Protein AF-0000000076747191 (afdb_homodimer)

Structure (mmCIF, N/CA/C/O backbone):
data_AF-0000000076747191-model_v1
#
loop_
_entity.id
_entity.type
_entity.pdbx_description
1 polymer 'Ornithine cyclodeaminase'
#
loop_
_atom_site.group_PDB
_atom_site.id
_atom_site.type_symbol
_atom_site.label_atom_id
_atom_site.label_alt_id
_atom_site.label_comp_id
_atom_site.label_asym_id
_atom_site.label_entity_id
_atom_site.label_seq_id
_atom_site.pdbx_PDB_ins_code
_atom_site.Cartn_x
_atom_site.Cartn_y
_atom_site.Cartn_z
_atom_site.occupancy
_atom_site.B_iso_or_equiv
_atom_site.auth_seq_id
_atom_site.auth_comp_id
_atom_site.auth_asym_id
_atom_site.auth_atom_id
_atom_site.pdbx_PDB_model_num
ATOM 1 N N . MET A 1 1 ? 12.844 -7.352 11.148 1 93.38 1 MET A N 1
ATOM 2 C CA . MET A 1 1 ? 11.984 -6.172 11.133 1 93.38 1 MET A CA 1
ATOM 3 C C . MET A 1 1 ? 11.469 -5.855 12.531 1 93.38 1 MET A C 1
ATOM 5 O O . MET A 1 1 ? 11 -6.75 13.242 1 93.38 1 MET A O 1
ATOM 9 N N . ILE A 1 2 ? 11.57 -4.645 12.992 1 95.38 2 ILE A N 1
ATOM 10 C CA . ILE A 1 2 ? 11.117 -4.277 14.328 1 95.38 2 ILE A CA 1
ATOM 11 C C . ILE A 1 2 ? 9.711 -3.689 14.258 1 95.38 2 ILE A C 1
ATOM 13 O O . ILE A 1 2 ? 9.312 -3.146 13.227 1 95.38 2 ILE A O 1
ATOM 17 N N . ASN A 1 3 ? 8.969 -3.918 15.281 1 96.12 3 ASN A N 1
ATOM 18 C CA . ASN A 1 3 ? 7.66 -3.307 15.461 1 96.12 3 ASN A CA 1
ATOM 19 C C . ASN A 1 3 ? 7.711 -2.145 16.453 1 96.12 3 ASN A C 1
ATOM 21 O O . ASN A 1 3 ? 8.117 -2.318 17.594 1 96.12 3 ASN A O 1
ATOM 25 N N . ILE A 1 4 ? 7.383 -0.975 16.016 1 97.06 4 ILE A N 1
ATOM 26 C CA . ILE A 1 4 ? 7.398 0.216 16.859 1 97.06 4 ILE A CA 1
ATOM 27 C C . ILE A 1 4 ? 5.965 0.676 17.125 1 97.06 4 ILE A C 1
ATOM 29 O O . ILE A 1 4 ? 5.301 1.208 16.234 1 97.06 4 ILE A O 1
ATOM 33 N N . ASP A 1 5 ? 5.508 0.548 18.312 1 96.62 5 ASP A N 1
ATOM 34 C CA . ASP A 1 5 ? 4.117 0.849 18.625 1 96.62 5 ASP A CA 1
ATOM 35 C C . ASP A 1 5 ? 3.928 2.338 18.922 1 96.62 5 ASP A C 1
ATOM 37 O O . ASP A 1 5 ? 4.883 3.115 18.844 1 96.62 5 ASP A O 1
ATOM 41 N N . ALA A 1 6 ? 2.762 2.705 19.219 1 96.81 6 ALA A N 1
ATOM 42 C CA . ALA A 1 6 ? 2.385 4.109 19.359 1 96.81 6 ALA A CA 1
ATOM 43 C C . ALA A 1 6 ? 3.188 4.785 20.453 1 96.81 6 ALA A C 1
ATOM 45 O O . ALA A 1 6 ? 3.729 5.875 20.266 1 96.81 6 ALA A O 1
ATOM 46 N N . GLN A 1 7 ? 3.299 4.18 21.594 1 96.62 7 GLN A N 1
ATOM 47 C CA . GLN A 1 7 ? 3.992 4.773 22.734 1 96.62 7 GLN A CA 1
ATOM 48 C C . GLN A 1 7 ? 5.48 4.945 22.453 1 96.62 7 GLN A C 1
ATOM 50 O O . GLN A 1 7 ? 6.07 5.969 22.797 1 96.62 7 GLN A O 1
ATOM 55 N N . GLN A 1 8 ? 6.051 3.906 21.812 1 96.62 8 GLN A N 1
ATOM 56 C CA . GLN A 1 8 ? 7.461 3.979 21.453 1 96.62 8 GLN A CA 1
ATOM 57 C C . GLN A 1 8 ? 7.719 5.117 20.469 1 96.62 8 GLN A C 1
ATOM 59 O O . GLN A 1 8 ? 8.75 5.789 20.547 1 96.62 8 GLN A O 1
ATOM 64 N N . ILE A 1 9 ? 6.781 5.324 19.547 1 97.12 9 ILE A N 1
ATOM 65 C CA . ILE A 1 9 ? 6.895 6.398 18.578 1 97.12 9 ILE A CA 1
ATOM 66 C C . ILE A 1 9 ? 6.855 7.75 19.281 1 97.12 9 ILE A C 1
ATOM 68 O O . ILE A 1 9 ? 7.73 8.594 19.062 1 97.12 9 ILE A O 1
ATOM 72 N N . VAL A 1 10 ? 5.906 7.922 20.141 1 95.19 10 VAL A N 1
ATOM 73 C CA . VAL A 1 10 ? 5.707 9.188 20.844 1 95.19 10 VAL A CA 1
ATOM 74 C C . VAL A 1 10 ? 6.938 9.516 21.672 1 95.19 10 VAL A C 1
ATOM 76 O O . VAL A 1 10 ? 7.348 10.68 21.766 1 95.19 10 VAL A O 1
ATOM 79 N N . ASN A 1 11 ? 7.598 8.492 22.234 1 94.88 11 ASN A N 1
ATOM 80 C CA . ASN A 1 11 ? 8.781 8.68 23.062 1 94.88 11 ASN A CA 1
ATOM 81 C C . ASN A 1 11 ? 9.961 9.203 22.25 1 94.88 11 ASN A C 1
ATOM 83 O O . ASN A 1 11 ? 10.898 9.781 22.797 1 94.88 11 ASN A O 1
ATOM 87 N N . CYS A 1 12 ? 9.852 9.031 20.938 1 93.81 12 CYS A N 1
ATOM 88 C CA . CYS A 1 12 ? 10.938 9.453 20.062 1 93.81 12 CYS A CA 1
ATOM 89 C C . CYS A 1 12 ? 10.703 10.875 19.562 1 93.81 12 CYS A C 1
ATOM 91 O O . CYS A 1 12 ? 11.609 11.492 19 1 93.81 12 CYS A O 1
ATOM 93 N N . LEU A 1 13 ? 9.508 11.453 19.828 1 94.5 13 LEU A N 1
ATOM 94 C CA . LEU A 1 13 ? 9.117 12.633 19.062 1 94.5 13 LEU A CA 1
ATOM 95 C C . LEU A 1 13 ? 9.125 13.875 19.938 1 94.5 13 LEU A C 1
ATOM 97 O O . LEU A 1 13 ? 8.836 13.797 21.141 1 94.5 13 LEU A O 1
ATOM 101 N N . SER A 1 14 ? 9.555 14.938 19.422 1 94.38 14 SER A N 1
ATOM 102 C CA . SER A 1 14 ? 9.25 16.312 19.812 1 94.38 14 SER A CA 1
ATOM 103 C C . SER A 1 14 ? 8.75 17.125 18.625 1 94.38 14 SER A C 1
ATOM 105 O O . SER A 1 14 ? 9.203 16.938 17.5 1 94.38 14 SER A O 1
ATOM 107 N N . MET A 1 15 ? 7.848 17.969 18.891 1 96.12 15 MET A N 1
ATOM 108 C CA . MET A 1 15 ? 7.242 18.688 17.766 1 96.12 15 MET A CA 1
ATOM 109 C C . MET A 1 15 ? 8.281 19.516 17.031 1 96.12 15 MET A C 1
ATOM 111 O O . MET A 1 15 ? 8.375 19.453 15.805 1 96.12 15 MET A O 1
ATOM 115 N N . ARG A 1 16 ? 9.062 20.25 17.781 1 95.75 16 ARG A N 1
ATOM 116 C CA . ARG A 1 16 ? 10.102 21.062 17.156 1 95.75 16 ARG A CA 1
ATOM 117 C C . ARG A 1 16 ? 11.102 20.203 16.406 1 95.75 16 ARG A C 1
ATOM 119 O O . ARG A 1 16 ? 11.492 20.531 15.281 1 95.75 16 ARG A O 1
ATOM 126 N N . GLY A 1 17 ? 11.508 19.094 17.062 1 95.94 17 GLY A N 1
ATOM 127 C CA . GLY A 1 17 ? 12.422 18.188 16.406 1 95.94 17 GLY A CA 1
ATOM 128 C C . GLY A 1 17 ? 11.875 17.609 15.125 1 95.94 17 GLY A C 1
ATOM 129 O O . GLY A 1 17 ? 12.586 17.531 14.117 1 95.94 17 GLY A O 1
ATOM 130 N N . LEU A 1 18 ? 10.625 17.219 15.117 1 97.56 18 LEU A N 1
ATOM 131 C CA . LEU A 1 18 ? 9.984 16.656 13.93 1 97.56 18 LEU A CA 1
ATOM 132 C C . LEU A 1 18 ? 9.875 17.688 12.82 1 97.56 18 LEU A C 1
ATOM 134 O O . LEU A 1 18 ? 10.172 17.391 11.656 1 97.56 18 LEU A O 1
ATOM 138 N N . ILE A 1 19 ? 9.492 18.938 13.141 1 98.44 19 ILE A N 1
ATOM 139 C CA . ILE A 1 19 ? 9.344 20.016 12.172 1 98.44 19 ILE A CA 1
ATOM 140 C C . ILE A 1 19 ? 10.688 20.281 11.492 1 98.44 19 ILE A C 1
ATOM 142 O O . ILE A 1 19 ? 10.766 20.359 10.266 1 98.44 19 ILE A O 1
ATOM 146 N N . GLU A 1 20 ? 11.758 20.328 12.25 1 97.81 20 GLU A N 1
ATOM 147 C CA . GLU A 1 20 ? 13.078 20.609 11.695 1 97.81 20 GLU A CA 1
ATOM 148 C C . GLU A 1 20 ? 13.57 19.438 10.836 1 97.81 20 GLU A C 1
ATOM 150 O O . GLU A 1 20 ? 14.188 19.656 9.789 1 97.81 20 GLU A O 1
ATOM 155 N N . SER A 1 21 ? 13.289 18.297 11.32 1 95.88 21 SER A N 1
ATOM 156 C CA . SER A 1 21 ? 13.656 17.125 10.523 1 95.88 21 SER A CA 1
ATOM 157 C C . SER A 1 21 ? 12.898 17.094 9.203 1 95.88 21 SER A C 1
ATOM 159 O O . SER A 1 21 ? 13.477 16.766 8.164 1 95.88 21 SER A O 1
ATOM 161 N N . MET A 1 22 ? 11.672 17.422 9.242 1 98.06 22 MET A N 1
ATOM 162 C CA . MET A 1 22 ? 10.859 17.484 8.031 1 98.06 22 MET A CA 1
ATOM 163 C C . MET A 1 22 ? 11.391 18.562 7.078 1 98.06 22 MET A C 1
ATOM 165 O O . MET A 1 22 ? 11.492 18.328 5.871 1 98.06 22 MET A O 1
ATOM 169 N N . ARG A 1 23 ? 11.742 19.719 7.625 1 98.38 23 ARG A N 1
ATOM 170 C CA . ARG A 1 23 ? 12.32 20.797 6.816 1 98.38 23 ARG A CA 1
ATOM 171 C C . ARG A 1 23 ? 13.523 20.297 6.023 1 98.38 23 ARG A C 1
ATOM 173 O O . ARG A 1 23 ? 13.648 20.578 4.832 1 98.38 23 ARG A O 1
ATOM 180 N N . GLN A 1 24 ? 14.344 19.5 6.652 1 96.69 24 GLN A N 1
ATOM 181 C CA . GLN A 1 24 ? 15.539 18.969 6.02 1 96.69 24 GLN A CA 1
ATOM 182 C C . GLN A 1 24 ? 15.188 17.891 4.996 1 96.69 24 GLN A C 1
ATOM 184 O O . GLN A 1 24 ? 15.672 17.922 3.863 1 96.69 24 GLN A O 1
ATOM 189 N N . THR A 1 25 ? 14.344 17 5.359 1 96.19 25 THR A N 1
ATOM 190 C CA . THR A 1 25 ? 13.977 15.875 4.504 1 96.19 25 THR A CA 1
ATOM 191 C C . THR A 1 25 ? 13.305 16.359 3.229 1 96.19 25 THR A C 1
ATOM 193 O O . THR A 1 25 ? 13.484 15.781 2.158 1 96.19 25 THR A O 1
ATOM 196 N N . TYR A 1 26 ? 12.516 17.438 3.332 1 97.88 26 TYR A N 1
ATOM 197 C CA . TYR A 1 26 ? 11.758 17.969 2.197 1 97.88 26 TYR A CA 1
ATOM 198 C C . TYR A 1 26 ? 12.688 18.578 1.157 1 97.88 26 TYR A C 1
ATOM 200 O O . TYR A 1 26 ? 12.281 18.828 0.022 1 97.88 26 TYR A O 1
ATOM 208 N N . THR A 1 27 ? 13.977 18.812 1.509 1 97.44 27 THR A N 1
ATOM 209 C CA . THR A 1 27 ? 14.945 19.344 0.547 1 97.44 27 THR A CA 1
ATOM 210 C C . THR A 1 27 ? 15.672 18.203 -0.159 1 97.44 27 THR A C 1
ATOM 212 O O . THR A 1 27 ? 16.391 18.422 -1.135 1 97.44 27 THR A O 1
ATOM 215 N N . GLU A 1 28 ? 15.531 17.031 0.325 1 96.31 28 GLU A N 1
ATOM 216 C CA . GLU A 1 28 ? 16.203 15.859 -0.244 1 96.31 28 GLU A CA 1
ATOM 217 C C . GLU A 1 28 ? 15.398 15.273 -1.4 1 96.31 28 GLU A C 1
ATOM 219 O O . GLU A 1 28 ? 14.188 15.492 -1.498 1 96.31 28 GLU A O 1
ATOM 224 N N . GLN A 1 29 ? 16.125 14.594 -2.229 1 94.69 29 GLN A N 1
ATOM 225 C CA . GLN A 1 29 ? 15.453 13.914 -3.328 1 94.69 29 GLN A CA 1
ATOM 226 C C . GLN A 1 29 ? 14.562 12.781 -2.814 1 94.69 29 GLN A C 1
ATOM 228 O O . GLN A 1 29 ? 14.992 11.984 -1.981 1 94.69 29 GLN A O 1
ATOM 233 N N . ALA A 1 30 ? 13.328 12.797 -3.246 1 96.69 30 ALA A N 1
ATOM 234 C CA . ALA A 1 30 ? 12.375 11.742 -2.92 1 96.69 30 ALA A CA 1
ATOM 235 C C . ALA A 1 30 ? 11.352 11.57 -4.035 1 96.69 30 ALA A C 1
ATOM 237 O O . ALA A 1 30 ? 11.062 12.508 -4.781 1 96.69 30 ALA A O 1
ATOM 238 N N . THR A 1 31 ? 10.938 10.32 -4.246 1 97.06 31 THR A N 1
ATOM 239 C CA . THR A 1 31 ? 9.828 10.031 -5.156 1 97.06 31 THR A CA 1
ATOM 240 C C . THR A 1 31 ? 8.547 9.773 -4.379 1 97.06 31 THR A C 1
ATOM 242 O O . THR A 1 31 ? 8.516 8.93 -3.48 1 97.06 31 THR A O 1
ATOM 245 N N . VAL A 1 32 ? 7.52 10.531 -4.715 1 97.19 32 VAL A N 1
ATOM 246 C CA . VAL A 1 32 ? 6.238 10.453 -4.023 1 97.19 32 VAL A CA 1
ATOM 247 C C . VAL A 1 32 ? 5.117 10.242 -5.039 1 97.19 32 VAL A C 1
ATOM 249 O O . VAL A 1 32 ? 4.43 11.195 -5.418 1 97.19 32 VAL A O 1
ATOM 252 N N . PRO A 1 33 ? 4.844 8.992 -5.391 1 96.19 33 PRO A N 1
ATOM 253 C CA . PRO A 1 33 ? 3.721 8.734 -6.293 1 96.19 33 PRO A CA 1
ATOM 254 C C . PRO A 1 33 ? 2.396 9.273 -5.758 1 96.19 33 PRO A C 1
ATOM 256 O O . PRO A 1 33 ? 2.244 9.453 -4.543 1 96.19 33 PRO A O 1
ATOM 259 N N . GLN A 1 34 ? 1.453 9.625 -6.672 1 95.12 34 GLN A N 1
ATOM 260 C CA . GLN A 1 34 ? 0.115 10 -6.234 1 95.12 34 GLN A CA 1
ATOM 261 C C . GLN A 1 34 ? -0.466 8.961 -5.277 1 95.12 34 GLN A C 1
ATOM 263 O O . GLN A 1 34 ? -0.364 7.762 -5.523 1 95.12 34 GLN A O 1
ATOM 268 N N . ARG A 1 35 ? -0.929 9.414 -4.164 1 95.19 35 ARG A N 1
ATOM 269 C CA . ARG A 1 35 ? -1.574 8.492 -3.236 1 95.19 35 ARG A CA 1
ATOM 270 C C . ARG A 1 35 ? -2.83 7.887 -3.852 1 95.19 35 ARG A C 1
ATOM 272 O O . ARG A 1 35 ? -3.438 8.477 -4.746 1 95.19 35 ARG A O 1
ATOM 279 N N . ARG A 1 36 ? -3.156 6.684 -3.434 1 94.38 36 ARG A N 1
ATOM 280 C CA . ARG A 1 36 ? -4.375 6.008 -3.875 1 94.38 36 ARG A CA 1
ATOM 281 C C . ARG A 1 36 ? -5.383 5.902 -2.734 1 94.38 36 ARG A C 1
ATOM 283 O O . ARG A 1 36 ? -5.141 5.199 -1.751 1 94.38 36 ARG A O 1
ATOM 290 N N . VAL A 1 37 ? -6.426 6.617 -2.832 1 94.94 37 VAL A N 1
ATOM 291 C CA . VAL A 1 37 ? -7.551 6.512 -1.909 1 94.94 37 VAL A CA 1
ATOM 292 C C . VAL A 1 37 ? -8.711 5.793 -2.59 1 94.94 37 VAL A C 1
ATOM 294 O O . VAL A 1 37 ? -9.352 6.34 -3.49 1 94.94 37 VAL A O 1
ATOM 297 N N . MET A 1 38 ? -9.023 4.625 -2.17 1 96.25 38 MET A N 1
ATOM 298 C CA . MET A 1 38 ? -9.961 3.758 -2.881 1 96.25 38 MET A CA 1
ATOM 299 C C . MET A 1 38 ? -11.227 3.531 -2.059 1 96.25 38 MET A C 1
ATOM 301 O O . MET A 1 38 ? -11.164 2.975 -0.959 1 96.25 38 MET A O 1
ATOM 305 N N . PRO A 1 39 ? -12.398 3.965 -2.596 1 95.75 39 PRO A N 1
ATOM 306 C CA . PRO A 1 39 ? -13.633 3.621 -1.896 1 95.75 39 PRO A CA 1
ATOM 307 C C . PRO A 1 39 ? -13.875 2.113 -1.822 1 95.75 39 PRO A C 1
ATOM 309 O O . PRO A 1 39 ? -13.625 1.398 -2.797 1 95.75 39 PRO A O 1
ATOM 312 N N . LEU A 1 40 ? -14.312 1.587 -0.707 1 96.81 40 LEU A N 1
ATOM 313 C CA . LEU A 1 40 ? -14.508 0.155 -0.512 1 96.81 40 LEU A CA 1
ATOM 314 C C . LEU A 1 40 ? -15.82 -0.306 -1.142 1 96.81 40 LEU A C 1
ATOM 316 O O . LEU A 1 40 ? -16.016 -1.502 -1.363 1 96.81 40 LEU A O 1
ATOM 320 N N . GLU A 1 41 ? -16.688 0.653 -1.292 1 93.56 41 GLU A N 1
ATOM 321 C CA . GLU A 1 41 ? -17.938 0.479 -2.029 1 93.56 41 GLU A CA 1
ATOM 322 C C . GLU A 1 41 ? -18.297 1.739 -2.812 1 93.56 41 GLU A C 1
ATOM 324 O O . GLU A 1 41 ? -18.031 2.854 -2.363 1 93.56 41 GLU A O 1
ATOM 329 N N . ASP A 1 42 ? -18.922 1.506 -3.943 1 88.62 42 ASP A N 1
ATOM 330 C CA . ASP A 1 42 ? -19.312 2.66 -4.738 1 88.62 42 ASP A CA 1
ATOM 331 C C . ASP A 1 42 ? -20.25 3.58 -3.947 1 88.62 42 ASP A C 1
ATOM 333 O O . ASP A 1 42 ? -21.219 3.117 -3.34 1 88.62 42 ASP A O 1
ATOM 337 N N . GLY A 1 43 ? -19.906 4.805 -3.967 1 85.81 43 GLY A N 1
ATOM 338 C CA . GLY A 1 43 ? -20.766 5.785 -3.311 1 85.81 43 GLY A CA 1
ATOM 339 C C . GLY A 1 43 ? -20.516 5.883 -1.816 1 85.81 43 GLY A C 1
ATOM 340 O O . GLY A 1 43 ? -21.156 6.688 -1.13 1 85.81 43 GLY A O 1
ATOM 341 N N . SER A 1 44 ? -19.641 5.02 -1.307 1 88.25 44 SER A N 1
ATOM 342 C CA . SER A 1 44 ? -19.328 5.027 0.119 1 88.25 44 SER A CA 1
ATOM 343 C C . SER A 1 44 ? -18.094 5.879 0.41 1 88.25 44 SER A C 1
ATOM 345 O O . SER A 1 44 ? -17.266 6.105 -0.475 1 88.25 44 SER A O 1
ATOM 347 N N . TYR A 1 45 ? -18.062 6.379 1.671 1 88.19 45 TYR A N 1
ATOM 348 C CA . TYR A 1 45 ? -16.906 7.141 2.104 1 88.19 45 TYR A CA 1
ATOM 349 C C . TYR A 1 45 ? -15.922 6.254 2.863 1 88.19 45 TYR A C 1
ATOM 351 O O . TYR A 1 45 ? -14.82 6.688 3.199 1 88.19 45 TYR A O 1
ATOM 359 N N . ASP A 1 46 ? -16.391 4.98 3.15 1 94.5 46 ASP A N 1
ATOM 360 C CA . ASP A 1 46 ? -15.406 4.016 3.635 1 94.5 46 ASP A CA 1
ATOM 361 C C . ASP A 1 46 ? -14.312 3.777 2.598 1 94.5 46 ASP A C 1
ATOM 363 O O . ASP A 1 46 ? -14.602 3.498 1.433 1 94.5 46 ASP A O 1
ATOM 367 N N . ALA A 1 47 ? -13.07 3.939 3.053 1 96.56 47 ALA A N 1
ATOM 368 C CA . ALA A 1 47 ? -12.008 3.92 2.053 1 96.56 47 ALA A CA 1
ATOM 369 C C . ALA A 1 47 ? -10.773 3.193 2.58 1 96.56 47 ALA A C 1
ATOM 371 O O . ALA A 1 47 ? -10.609 3.039 3.793 1 96.56 47 ALA A O 1
ATOM 372 N N . PHE A 1 48 ? -10.078 2.646 1.743 1 98.25 48 PHE A N 1
ATOM 373 C CA . PHE A 1 48 ? -8.742 2.113 1.942 1 98.25 48 PHE A CA 1
ATOM 374 C C . PHE A 1 48 ? -7.719 2.891 1.12 1 98.25 48 PHE A C 1
ATOM 376 O O . PHE A 1 48 ? -7.938 3.148 -0.066 1 98.25 48 PHE A O 1
ATOM 383 N N . ALA A 1 49 ? -6.574 3.318 1.751 1 97.88 49 ALA A N 1
ATOM 384 C CA . ALA A 1 49 ? -5.641 4.199 1.055 1 97.88 49 ALA A CA 1
ATOM 385 C C . ALA A 1 49 ? -4.207 3.697 1.193 1 97.88 49 ALA A C 1
ATOM 387 O O . ALA A 1 49 ? -3.848 3.098 2.211 1 97.88 49 ALA A O 1
ATOM 388 N N . LEU A 1 50 ? -3.457 3.883 0.165 1 98.56 50 LEU A N 1
ATOM 389 C CA . LEU A 1 50 ? -2.039 3.539 0.109 1 98.56 50 LEU A CA 1
ATOM 390 C C . LEU A 1 50 ? -1.207 4.742 -0.319 1 98.56 50 LEU A C 1
ATOM 392 O O . LEU A 1 50 ? -1.468 5.344 -1.363 1 98.56 50 LEU A O 1
ATOM 396 N N . LEU A 1 51 ? -0.229 5.074 0.49 1 98.44 51 LEU A N 1
ATOM 397 C CA . LEU A 1 51 ? 0.651 6.211 0.237 1 98.44 51 LEU A CA 1
ATOM 398 C C . LEU A 1 51 ? 2.111 5.77 0.212 1 98.44 51 LEU A C 1
ATOM 400 O O . LEU A 1 51 ? 2.791 5.801 1.24 1 98.44 51 LEU A O 1
ATOM 404 N N . PRO A 1 52 ? 2.639 5.43 -0.942 1 98.56 52 PRO A N 1
ATOM 405 C CA . PRO A 1 52 ? 4.051 5.051 -1.046 1 98.56 52 PRO A CA 1
ATOM 406 C C . PRO A 1 52 ? 4.973 6.254 -1.23 1 98.56 52 PRO A C 1
ATOM 408 O O . PRO A 1 52 ? 4.555 7.277 -1.784 1 98.56 52 PRO A O 1
ATOM 411 N N . ALA A 1 53 ? 6.18 6.145 -0.811 1 98.5 53 ALA A N 1
ATOM 412 C CA . ALA A 1 53 ? 7.258 7.102 -1.062 1 98.5 53 ALA A CA 1
ATOM 413 C C . ALA A 1 53 ? 8.625 6.457 -0.842 1 98.5 53 ALA A C 1
ATOM 415 O O . ALA A 1 53 ? 8.742 5.48 -0.098 1 98.5 53 ALA A O 1
ATOM 416 N N . TRP A 1 54 ? 9.617 6.969 -1.525 1 98.31 54 TRP A N 1
ATOM 417 C CA . TRP A 1 54 ? 10.961 6.48 -1.224 1 98.31 54 TRP A CA 1
ATOM 418 C C . TRP A 1 54 ? 12 7.566 -1.473 1 98.31 54 TRP A C 1
ATOM 420 O O . TRP A 1 54 ? 11.797 8.453 -2.303 1 98.31 54 TRP A O 1
ATOM 430 N N . SER A 1 55 ? 12.984 7.559 -0.695 1 97.06 55 SER A N 1
ATOM 431 C CA . SER A 1 55 ? 14.188 8.367 -0.822 1 97.06 55 SER A CA 1
ATOM 432 C C . SER A 1 55 ? 15.398 7.496 -1.173 1 97.06 55 SER A C 1
ATOM 434 O O . SER A 1 55 ? 15.242 6.363 -1.629 1 97.06 55 SER A O 1
ATOM 436 N N . GLU A 1 56 ? 16.578 8.039 -0.969 1 95.19 56 GLU A N 1
ATOM 437 C CA . GLU A 1 56 ? 17.797 7.293 -1.228 1 95.19 56 GLU A CA 1
ATOM 438 C C . GLU A 1 56 ? 18.062 6.273 -0.122 1 95.19 56 GLU A C 1
ATOM 440 O O . GLU A 1 56 ? 18.891 5.375 -0.288 1 95.19 56 GLU A O 1
ATOM 445 N N . SER A 1 57 ? 17.297 6.348 0.94 1 95.75 57 SER A N 1
ATOM 446 C CA . SER A 1 57 ? 17.641 5.484 2.064 1 95.75 57 SER A CA 1
ATOM 447 C C . SER A 1 57 ? 16.469 4.594 2.457 1 95.75 57 SER A C 1
ATOM 449 O O . SER A 1 57 ? 16.656 3.516 3.02 1 95.75 57 SER A O 1
ATOM 451 N N . LEU A 1 58 ? 15.234 5.066 2.135 1 97.81 58 LEU A N 1
ATOM 452 C CA . LEU A 1 58 ? 14.062 4.383 2.676 1 97.81 58 LEU A CA 1
ATOM 453 C C . LEU A 1 58 ? 13 4.195 1.601 1 97.81 58 LEU A C 1
ATOM 455 O O . LEU A 1 58 ? 12.875 5.023 0.693 1 97.81 58 LEU A O 1
ATOM 459 N N . ILE A 1 59 ? 12.32 3.096 1.688 1 98.56 59 ILE A N 1
ATOM 460 C CA . ILE A 1 59 ? 11.047 2.865 1.024 1 98.56 59 ILE A CA 1
ATOM 461 C C . ILE A 1 59 ? 9.938 2.732 2.068 1 98.56 59 ILE A C 1
ATOM 463 O O . ILE A 1 59 ? 10.055 1.943 3.01 1 98.56 59 ILE A O 1
ATOM 467 N N . THR A 1 60 ? 8.883 3.543 1.947 1 98.75 60 THR A N 1
ATOM 468 C CA . THR A 1 60 ? 7.801 3.465 2.922 1 98.75 60 THR A CA 1
ATOM 469 C C . THR A 1 60 ? 6.445 3.373 2.221 1 98.75 60 THR A C 1
ATOM 471 O O . THR A 1 60 ? 6.305 3.805 1.074 1 98.75 60 THR A O 1
ATOM 474 N N . VAL A 1 61 ? 5.52 2.773 2.887 1 98.88 61 VAL A N 1
ATOM 475 C CA . VAL A 1 61 ? 4.121 2.84 2.48 1 98.88 61 VAL A CA 1
ATOM 476 C C . VAL A 1 61 ? 3.229 2.941 3.717 1 98.88 61 VAL A C 1
ATOM 478 O O . VAL A 1 61 ? 3.383 2.17 4.664 1 98.88 61 VAL A O 1
ATOM 481 N N . LYS A 1 62 ? 2.43 3.859 3.713 1 98.75 62 LYS A N 1
ATOM 482 C CA . LYS A 1 62 ? 1.34 3.918 4.684 1 98.75 62 LYS A CA 1
ATOM 483 C C . LYS A 1 62 ? 0.07 3.283 4.125 1 98.75 62 LYS A C 1
ATOM 485 O O . LYS A 1 62 ? -0.349 3.602 3.008 1 98.75 62 LYS A O 1
ATOM 490 N N . ALA A 1 63 ? -0.427 2.361 4.84 1 98.75 63 ALA A N 1
ATOM 491 C CA . ALA A 1 63 ? -1.749 1.796 4.582 1 98.75 63 ALA A CA 1
ATOM 492 C C . ALA A 1 63 ? -2.742 2.207 5.66 1 98.75 63 ALA A C 1
ATOM 494 O O . ALA A 1 63 ? -2.498 1.997 6.852 1 98.75 63 ALA A O 1
ATOM 495 N N . PHE A 1 64 ? -3.852 2.811 5.203 1 97.88 64 PHE A N 1
ATOM 496 C CA . PHE A 1 64 ? -4.809 3.178 6.242 1 97.88 64 PHE A CA 1
ATOM 497 C C . PHE A 1 64 ? -6.238 2.965 5.762 1 97.88 64 PHE A C 1
ATOM 499 O O . PHE A 1 64 ? -6.496 2.939 4.555 1 97.88 64 PHE A O 1
ATOM 506 N N . THR A 1 65 ? -7.078 2.748 6.664 1 97.62 65 THR A N 1
ATOM 507 C CA . THR A 1 65 ? -8.516 2.674 6.453 1 97.62 65 THR A CA 1
ATOM 508 C C . THR A 1 65 ? -9.219 3.9 7.035 1 97.62 65 THR A C 1
ATOM 510 O O . THR A 1 65 ? -8.758 4.465 8.031 1 97.62 65 THR A O 1
ATOM 513 N N . TYR A 1 66 ? -10.219 4.328 6.379 1 94.88 66 TYR A N 1
ATOM 514 C CA . TYR A 1 66 ? -11.039 5.445 6.824 1 94.88 66 TYR A CA 1
ATOM 515 C C . TYR A 1 66 ? -12.516 5.055 6.879 1 94.88 66 TYR A C 1
ATOM 517 O O . TYR A 1 66 ? -13.117 4.746 5.848 1 94.88 66 TYR A O 1
ATOM 525 N N . PHE A 1 67 ? -13.008 5.008 8.047 1 94.75 67 PHE A N 1
ATOM 526 C CA . PHE A 1 67 ? -14.398 4.691 8.344 1 94.75 67 PHE A CA 1
ATOM 527 C C . PHE A 1 67 ? -15.047 5.809 9.148 1 94.75 67 PHE A C 1
ATOM 529 O O . PHE A 1 67 ? -15.148 5.715 10.375 1 94.75 67 PHE A O 1
ATOM 536 N N . PRO A 1 68 ? -15.594 6.82 8.469 1 89.06 68 PRO A N 1
ATOM 537 C CA . PRO A 1 68 ? -16.047 8.039 9.156 1 89.06 68 PRO A CA 1
ATOM 538 C C . PRO A 1 68 ? -17.172 7.77 10.148 1 89.06 68 PRO A C 1
ATOM 540 O O . PRO A 1 68 ? -17.266 8.453 11.18 1 89.06 68 PRO A O 1
ATOM 543 N N . ASN A 1 69 ? -17.953 6.77 10.016 1 89.56 69 ASN A N 1
ATOM 544 C CA . ASN A 1 69 ? -19.125 6.531 10.852 1 89.56 69 ASN A CA 1
ATOM 545 C C . ASN A 1 69 ? -18.766 5.734 12.102 1 89.56 69 ASN A C 1
ATOM 547 O O . ASN A 1 69 ? -19.609 5.547 12.984 1 89.56 69 ASN A O 1
ATOM 551 N N . ASN A 1 70 ? -17.547 5.23 12.148 1 92.62 70 ASN A N 1
ATOM 552 C CA . ASN A 1 70 ? -17.078 4.539 13.344 1 92.62 70 ASN A CA 1
ATOM 553 C C . ASN A 1 70 ? -17.234 5.41 14.586 1 92.62 70 ASN A C 1
ATOM 555 O O . ASN A 1 70 ? -17.5 4.906 15.68 1 92.62 70 ASN A O 1
ATOM 559 N N . ALA A 1 71 ? -17.047 6.707 14.414 1 85.12 71 ALA A N 1
ATOM 560 C CA . ALA A 1 71 ? -17.094 7.645 15.531 1 85.12 71 ALA A CA 1
ATOM 561 C C . ALA A 1 71 ? -18.438 7.609 16.234 1 85.12 71 ALA A C 1
ATOM 563 O O . ALA A 1 71 ? -18.516 7.809 17.453 1 85.12 71 ALA A O 1
ATOM 564 N N . GLU A 1 72 ? -19.438 7.332 15.523 1 85.88 72 GLU A N 1
ATOM 565 C CA . GLU A 1 72 ? -20.781 7.238 16.094 1 85.88 72 GLU A CA 1
ATOM 566 C C . GLU A 1 72 ? -20.875 6.105 17.109 1 85.88 72 GLU A C 1
ATOM 568 O O . GLU A 1 72 ? -21.719 6.145 18.016 1 85.88 72 GLU A O 1
ATOM 573 N N . GLN A 1 73 ? -19.984 5.148 16.984 1 89.81 73 GLN A N 1
ATOM 574 C CA . GLN A 1 73 ? -19.984 4 17.891 1 89.81 73 GLN A CA 1
ATOM 575 C C . GLN A 1 73 ? -18.812 4.062 18.859 1 89.81 73 GLN A C 1
ATOM 577 O O . GLN A 1 73 ? -18.453 3.062 19.484 1 89.81 73 GLN A O 1
ATOM 582 N N . GLY A 1 74 ? -18.172 5.195 18.875 1 85.69 74 GLY A N 1
ATOM 583 C CA . GLY A 1 74 ? -17.047 5.371 19.781 1 85.69 74 GLY A CA 1
ATOM 584 C C . GLY A 1 74 ? -15.781 4.68 19.297 1 85.69 74 GLY A C 1
ATOM 585 O O . GLY A 1 74 ? -14.883 4.398 20.094 1 85.69 74 GLY A O 1
ATOM 586 N N . LYS A 1 75 ? -15.75 4.305 18.078 1 89.56 75 LYS A N 1
ATOM 587 C CA . LYS A 1 75 ? -14.578 3.643 17.5 1 89.56 75 LYS A CA 1
ATOM 588 C C . LYS A 1 75 ? -13.75 4.625 16.688 1 89.56 75 LYS A C 1
ATOM 590 O O . LYS A 1 75 ? -14.227 5.703 16.312 1 89.56 75 LYS A O 1
ATOM 595 N N . ASP A 1 76 ? -12.594 4.25 16.406 1 90.62 76 ASP A N 1
ATOM 596 C CA . ASP A 1 76 ? -11.703 5.082 15.594 1 90.62 76 ASP A CA 1
ATOM 597 C C . ASP A 1 76 ? -12.148 5.109 14.133 1 90.62 76 ASP A C 1
ATOM 599 O O . ASP A 1 76 ? -12.453 4.062 13.555 1 90.62 76 ASP A O 1
ATOM 603 N N . SER A 1 77 ? -12.148 6.27 13.617 1 91.81 77 SER A N 1
ATOM 604 C CA . SER A 1 77 ? -12.531 6.406 12.219 1 91.81 77 SER A CA 1
ATOM 605 C C . SER A 1 77 ? -11.352 6.125 11.289 1 91.81 77 SER A C 1
ATOM 607 O O . SER A 1 77 ? -11.531 5.941 10.086 1 91.81 77 SER A O 1
ATOM 609 N N . LEU A 1 78 ? -10.133 6.145 11.852 1 93.88 78 LEU A N 1
ATOM 610 C CA . LEU A 1 78 ? -8.906 5.973 11.078 1 93.88 78 LEU A CA 1
ATOM 611 C C . LEU A 1 78 ? -8 4.93 11.719 1 93.88 78 LEU A C 1
ATOM 613 O O . LEU A 1 78 ? -7.75 4.977 12.93 1 93.88 78 LEU A O 1
ATOM 617 N N . ALA A 1 79 ? -7.637 3.938 10.977 1 96.5 79 ALA A N 1
ATOM 618 C CA . ALA A 1 79 ? -6.57 3.016 11.352 1 96.5 79 ALA A CA 1
ATOM 619 C C . ALA A 1 79 ? -5.453 3.01 10.312 1 96.5 79 ALA A C 1
ATOM 621 O O . ALA A 1 79 ? -5.711 3.156 9.117 1 96.5 79 ALA A O 1
ATOM 622 N N . SER A 1 80 ? -4.215 2.893 10.828 1 97.5 80 SER A N 1
ATOM 623 C CA . SER A 1 80 ? -3.107 3.043 9.891 1 97.5 80 SER A CA 1
ATOM 624 C C . SER A 1 80 ? -1.874 2.281 10.367 1 97.5 80 SER A C 1
ATOM 626 O O . SER A 1 80 ? -1.621 2.189 11.562 1 97.5 80 SER A O 1
ATOM 628 N N . LYS A 1 81 ? -1.177 1.719 9.445 1 98.62 81 LYS A N 1
ATOM 629 C CA . LYS A 1 81 ? 0.156 1.151 9.633 1 98.62 81 LYS A CA 1
ATOM 630 C C . LYS A 1 81 ? 1.118 1.651 8.555 1 98.62 81 LYS A C 1
ATOM 632 O O . LYS A 1 81 ? 0.702 1.967 7.441 1 98.62 81 LYS A O 1
ATOM 637 N N . ILE A 1 82 ? 2.357 1.756 8.914 1 98.75 82 ILE A N 1
ATOM 638 C CA . ILE A 1 82 ? 3.391 2.133 7.957 1 98.75 82 ILE A CA 1
ATOM 639 C C . ILE A 1 82 ? 4.477 1.057 7.918 1 98.75 82 ILE A C 1
ATOM 641 O O . ILE A 1 82 ? 4.984 0.644 8.961 1 98.75 82 ILE A O 1
ATOM 645 N N . LEU A 1 83 ? 4.781 0.616 6.766 1 98.81 83 LEU A N 1
ATOM 646 C CA . LEU A 1 83 ? 5.914 -0.274 6.539 1 98.81 83 LEU A CA 1
ATOM 647 C C . LEU A 1 83 ? 7.109 0.498 5.988 1 98.81 83 LEU A C 1
ATOM 649 O O . LEU A 1 83 ? 6.953 1.355 5.117 1 98.81 83 LEU A O 1
ATOM 653 N N . ALA A 1 84 ? 8.242 0.186 6.559 1 98.69 84 ALA A N 1
ATOM 654 C CA . ALA A 1 84 ? 9.492 0.768 6.074 1 98.69 84 ALA A CA 1
ATOM 655 C C . ALA A 1 84 ? 10.453 -0.317 5.602 1 98.69 84 ALA A C 1
ATOM 657 O O . ALA A 1 84 ? 10.617 -1.341 6.27 1 98.69 84 ALA A O 1
ATOM 658 N N . PHE A 1 85 ? 11.078 -0.077 4.453 1 98.56 85 PHE A N 1
ATOM 659 C CA . PHE A 1 85 ? 12.07 -0.973 3.871 1 98.56 85 PHE A CA 1
ATOM 660 C C . PHE A 1 85 ? 13.391 -0.244 3.643 1 98.56 85 PHE A C 1
ATOM 662 O O . PHE A 1 85 ? 13.406 0.969 3.426 1 98.56 85 PHE A O 1
ATOM 669 N N . ASP A 1 86 ? 14.469 -1.001 3.686 1 97.81 86 ASP A N 1
ATOM 670 C CA . ASP A 1 86 ? 15.781 -0.477 3.332 1 97.81 86 ASP A CA 1
ATOM 671 C C . ASP A 1 86 ? 15.898 -0.251 1.827 1 97.81 86 ASP A C 1
ATOM 673 O O . ASP A 1 86 ? 15.711 -1.182 1.039 1 97.81 86 ASP A O 1
ATOM 677 N N . ARG A 1 87 ? 16.188 0.958 1.438 1 97.06 87 ARG A N 1
ATOM 678 C CA . ARG A 1 87 ? 16.297 1.281 0.018 1 97.06 87 ARG A CA 1
ATOM 679 C C . ARG A 1 87 ? 17.469 0.561 -0.623 1 97.06 87 ARG A C 1
ATOM 681 O O . ARG A 1 87 ? 17.453 0.264 -1.818 1 97.06 87 ARG A O 1
ATOM 688 N N . ALA A 1 88 ? 18.453 0.231 0.086 1 95.06 88 ALA A N 1
ATOM 689 C CA . ALA A 1 88 ? 19.703 -0.332 -0.429 1 95.06 88 ALA A CA 1
ATOM 690 C C . ALA A 1 88 ? 19.5 -1.757 -0.933 1 95.06 88 ALA A C 1
ATOM 692 O O . ALA A 1 88 ? 20.141 -2.186 -1.89 1 95.06 88 ALA A O 1
ATOM 693 N N . ASN A 1 89 ? 18.547 -2.492 -0.308 1 95.69 89 ASN A N 1
ATOM 694 C CA . ASN A 1 89 ? 18.438 -3.898 -0.681 1 95.69 89 ASN A CA 1
ATOM 695 C C . ASN A 1 89 ? 17 -4.402 -0.568 1 95.69 89 ASN A C 1
ATOM 697 O O . ASN A 1 89 ? 16.734 -5.578 -0.829 1 95.69 89 ASN A O 1
ATOM 701 N N . GLY A 1 90 ? 16.078 -3.58 -0.105 1 96.94 90 GLY A N 1
ATOM 702 C CA . GLY A 1 90 ? 14.664 -3.914 -0.113 1 96.94 90 GLY A CA 1
ATOM 703 C C . GLY A 1 90 ? 14.219 -4.648 1.137 1 96.94 90 GLY A C 1
ATOM 704 O O . GLY A 1 90 ? 13.039 -5.004 1.27 1 96.94 90 GLY A O 1
ATOM 705 N N . GLU A 1 91 ? 15.102 -4.84 2.125 1 96.5 91 GLU A N 1
ATOM 706 C CA . GLU A 1 91 ? 14.758 -5.594 3.328 1 96.5 91 GLU A CA 1
ATOM 707 C C . GLU A 1 91 ? 13.789 -4.82 4.211 1 96.5 91 GLU A C 1
ATOM 709 O O . GLU A 1 91 ? 13.922 -3.605 4.371 1 96.5 91 GLU A O 1
ATOM 714 N N . PRO A 1 92 ? 12.789 -5.508 4.781 1 97.12 92 PRO A N 1
ATOM 715 C CA . PRO A 1 92 ? 11.906 -4.828 5.738 1 97.12 92 PRO A CA 1
ATOM 716 C C . PRO A 1 92 ? 12.648 -4.363 6.992 1 97.12 92 PRO A C 1
ATOM 718 O O . PRO A 1 92 ? 13.391 -5.141 7.598 1 97.12 92 PRO A O 1
ATOM 721 N N . LEU A 1 93 ? 12.406 -3.15 7.375 1 97.75 93 LEU A N 1
ATOM 722 C CA . LEU A 1 93 ? 13.109 -2.592 8.523 1 97.75 93 LEU A CA 1
ATOM 723 C C . LEU A 1 93 ? 12.172 -2.488 9.727 1 97.75 93 LEU A C 1
ATOM 725 O O . LEU A 1 93 ? 12.555 -2.83 10.852 1 97.75 93 LEU A O 1
ATOM 729 N N . ALA A 1 94 ? 10.922 -1.985 9.469 1 98 94 ALA A N 1
ATOM 730 C CA . ALA A 1 94 ? 10.078 -1.678 10.625 1 98 94 ALA A CA 1
ATOM 731 C C . ALA A 1 94 ? 8.609 -1.62 10.234 1 98 94 ALA A C 1
ATOM 733 O O . ALA A 1 94 ? 8.273 -1.315 9.086 1 98 94 ALA A O 1
ATOM 734 N N . LEU A 1 95 ? 7.766 -1.999 11.086 1 98.31 95 LEU A N 1
ATOM 735 C CA . LEU A 1 95 ? 6.34 -1.682 11.109 1 98.31 95 LEU A CA 1
ATOM 736 C C . LEU A 1 95 ? 6.035 -0.639 12.18 1 98.31 95 LEU A C 1
ATOM 738 O O . LEU A 1 95 ? 6.379 -0.824 13.344 1 98.31 95 LEU A O 1
ATOM 742 N N . LEU A 1 96 ? 5.414 0.452 11.734 1 98.25 96 LEU A N 1
ATOM 743 C CA . LEU A 1 96 ? 5.129 1.532 12.672 1 98.25 96 LEU A CA 1
ATOM 744 C C . LEU A 1 96 ? 3.623 1.74 12.82 1 98.25 96 LEU A C 1
ATOM 746 O O . LEU A 1 96 ? 2.869 1.534 11.859 1 98.25 96 LEU A O 1
ATOM 750 N N . ASP A 1 97 ? 3.25 2.178 14.016 1 97.56 97 ASP A N 1
ATOM 751 C CA . ASP A 1 97 ? 1.889 2.682 14.18 1 97.56 97 ASP A CA 1
ATOM 752 C C . ASP A 1 97 ? 1.665 3.936 13.336 1 97.56 97 ASP A C 1
ATOM 754 O O . ASP A 1 97 ? 2.268 4.98 13.602 1 97.56 97 ASP A O 1
ATOM 758 N N . GLY A 1 98 ? 0.773 3.818 12.367 1 97.31 98 GLY A N 1
ATOM 759 C CA . GLY A 1 98 ? 0.563 4.918 11.445 1 97.31 98 GLY A CA 1
ATOM 760 C C . GLY A 1 98 ? -0.392 5.973 11.969 1 97.31 98 GLY A C 1
ATOM 761 O O . GLY A 1 98 ? -0.353 7.125 11.539 1 97.31 98 GLY A O 1
ATOM 762 N N . LYS A 1 99 ? -1.273 5.582 12.906 1 96.19 99 LYS A N 1
ATOM 763 C CA . LYS A 1 99 ? -2.287 6.508 13.398 1 96.19 99 LYS A CA 1
ATOM 764 C C . LYS A 1 99 ? -1.652 7.656 14.188 1 96.19 99 LYS A C 1
ATOM 766 O O . LYS A 1 99 ? -1.857 8.828 13.859 1 96.19 99 LYS A O 1
ATOM 771 N N . VAL A 1 100 ? -0.827 7.301 15.164 1 96.31 100 VAL A N 1
ATOM 772 C CA . VAL A 1 100 ? -0.206 8.328 15.992 1 96.31 100 VAL A CA 1
ATOM 773 C C . VAL A 1 100 ? 0.737 9.18 15.141 1 96.31 100 VAL A C 1
ATOM 775 O O . VAL A 1 100 ? 0.808 10.398 15.305 1 96.31 100 VAL A O 1
ATOM 778 N N . LEU A 1 101 ? 1.423 8.531 14.242 1 97.19 101 LEU A N 1
ATOM 779 C CA . LEU A 1 101 ? 2.33 9.266 13.367 1 97.19 101 LEU A CA 1
ATOM 780 C C . LEU A 1 101 ? 1.562 10.234 12.469 1 97.19 101 LEU A C 1
ATOM 782 O O . LEU A 1 101 ? 2.062 11.305 12.133 1 97.19 101 LEU A O 1
ATOM 786 N N . THR A 1 102 ? 0.362 9.812 12.094 1 97.19 102 THR A N 1
ATOM 787 C CA . THR A 1 102 ? -0.465 10.68 11.258 1 97.19 102 THR A CA 1
ATOM 788 C C . THR A 1 102 ? -0.768 11.992 11.977 1 97.19 102 THR A C 1
ATOM 790 O O . THR A 1 102 ? -0.61 13.07 11.406 1 97.19 102 THR A O 1
ATOM 793 N N . PHE A 1 103 ? -1.129 11.914 13.242 1 97.06 103 PHE A N 1
ATOM 794 C CA . PHE A 1 103 ? -1.458 13.125 13.984 1 97.06 103 PHE A CA 1
ATOM 795 C C . PHE A 1 103 ? -0.238 14.031 14.117 1 97.06 103 PHE A C 1
ATOM 797 O O . PHE A 1 103 ? -0.311 15.227 13.82 1 97.06 103 PHE A O 1
ATOM 804 N N . TRP A 1 104 ? 0.876 13.453 14.445 1 97.94 104 TRP A N 1
ATOM 805 C CA . TRP A 1 104 ? 2.102 14.211 14.68 1 97.94 104 TRP A CA 1
ATOM 806 C C . TRP A 1 104 ? 2.609 14.844 13.383 1 97.94 104 TRP A C 1
ATOM 808 O O . TRP A 1 104 ? 2.795 16.062 13.305 1 97.94 104 TRP A O 1
ATOM 818 N N . ARG A 1 105 ? 2.746 14.039 12.375 1 98.25 105 ARG A N 1
ATOM 819 C CA . ARG A 1 105 ? 3.379 14.555 11.164 1 98.25 105 ARG A CA 1
ATOM 820 C C . ARG A 1 105 ? 2.447 15.508 10.422 1 98.25 105 ARG A C 1
ATOM 822 O O . ARG A 1 105 ? 2.906 16.438 9.758 1 98.25 105 ARG A O 1
ATOM 829 N N . THR A 1 106 ? 1.103 15.297 10.477 1 98.31 106 THR A N 1
ATOM 830 C CA . THR A 1 106 ? 0.157 16.219 9.852 1 98.31 106 THR A CA 1
ATOM 831 C C . THR A 1 106 ? 0.235 17.594 10.5 1 98.31 106 THR A C 1
ATOM 833 O O . THR A 1 106 ? 0.352 18.609 9.805 1 98.31 106 THR A O 1
ATOM 836 N N . ALA A 1 107 ? 0.221 17.609 11.805 1 98.69 107 ALA A N 1
ATOM 837 C CA . ALA A 1 107 ? 0.328 18.875 12.531 1 98.69 107 ALA A CA 1
ATOM 838 C C . ALA A 1 107 ? 1.685 19.531 12.289 1 98.69 107 ALA A C 1
ATOM 840 O O . ALA A 1 107 ? 1.768 20.734 12.086 1 98.69 107 ALA A O 1
ATOM 841 N N . ALA A 1 108 ? 2.713 18.719 12.297 1 98.75 108 ALA A N 1
ATOM 842 C CA . ALA A 1 108 ? 4.062 19.234 12.062 1 98.75 108 ALA A CA 1
ATOM 843 C C . ALA A 1 108 ? 4.176 19.859 10.672 1 98.75 108 ALA A C 1
ATOM 845 O O . ALA A 1 108 ? 4.777 20.922 10.516 1 98.75 108 ALA A O 1
ATOM 846 N N . ALA A 1 109 ? 3.617 19.219 9.703 1 98.75 109 ALA A N 1
ATOM 847 C CA . ALA A 1 109 ? 3.645 19.75 8.344 1 98.75 109 ALA A CA 1
ATOM 848 C C . ALA A 1 109 ? 2.895 21.078 8.266 1 98.75 109 ALA A C 1
ATOM 850 O O . ALA A 1 109 ? 3.336 22 7.586 1 98.75 109 ALA A O 1
ATOM 851 N N . SER A 1 110 ? 1.787 21.125 8.875 1 98.75 110 SER A N 1
ATOM 852 C CA . SER A 1 110 ? 1.009 22.359 8.922 1 98.75 110 SER A CA 1
ATOM 853 C C . SER A 1 110 ? 1.806 23.5 9.562 1 98.75 110 SER A C 1
ATOM 855 O O . SER A 1 110 ? 1.833 24.609 9.039 1 98.75 110 SER A O 1
ATOM 857 N N . ALA A 1 111 ? 2.43 23.203 10.68 1 98.81 111 ALA A N 1
ATOM 858 C CA . ALA A 1 111 ? 3.246 24.203 11.375 1 98.81 111 ALA A CA 1
ATOM 859 C C . ALA A 1 111 ? 4.453 24.609 10.523 1 98.81 111 ALA A C 1
ATOM 861 O O . ALA A 1 111 ? 4.836 25.781 10.492 1 98.81 111 ALA A O 1
ATOM 862 N N . LEU A 1 112 ? 5.047 23.641 9.883 1 98.88 112 LEU A N 1
ATOM 863 C CA . LEU A 1 112 ? 6.152 23.922 8.977 1 98.88 112 LEU A CA 1
ATOM 864 C C . LEU A 1 112 ? 5.723 24.891 7.879 1 98.88 112 LEU A C 1
ATOM 866 O O . LEU A 1 112 ? 6.438 25.844 7.57 1 98.88 112 LEU A O 1
ATOM 870 N N . ALA A 1 113 ? 4.582 24.625 7.285 1 98.88 113 ALA A N 1
ATOM 871 C CA . ALA A 1 113 ? 4.039 25.562 6.301 1 98.88 113 ALA A CA 1
ATOM 872 C C . ALA A 1 113 ? 3.824 26.938 6.906 1 98.88 113 ALA A C 1
ATOM 874 O O . ALA A 1 113 ? 4.227 27.953 6.324 1 98.88 113 ALA A O 1
ATOM 875 N N . ALA A 1 114 ? 3.248 27 8.07 1 98.88 114 ALA A N 1
ATOM 876 C CA . ALA A 1 114 ? 2.988 28.266 8.75 1 98.88 114 ALA A CA 1
ATOM 877 C C . ALA A 1 114 ? 4.285 29.031 9.008 1 98.88 114 ALA A C 1
ATOM 879 O O . ALA A 1 114 ? 4.301 30.266 8.992 1 98.88 114 ALA A O 1
ATOM 880 N N . ASP A 1 115 ? 5.348 28.312 9.219 1 98.75 115 ASP A N 1
ATOM 881 C CA . ASP A 1 115 ? 6.637 28.953 9.492 1 98.75 115 ASP A CA 1
ATOM 882 C C . ASP A 1 115 ? 7.098 29.781 8.297 1 98.75 115 ASP A C 1
ATOM 884 O O . ASP A 1 115 ? 7.891 30.719 8.461 1 98.75 115 ASP A O 1
ATOM 888 N N . TYR A 1 116 ? 6.641 29.469 7.176 1 98.81 116 TYR A N 1
ATOM 889 C CA . TYR A 1 116 ? 6.969 30.234 5.969 1 98.81 116 TYR A CA 1
ATOM 890 C C . TYR A 1 116 ? 5.844 31.188 5.605 1 98.81 116 TYR A C 1
ATOM 892 O O . TYR A 1 116 ? 6.059 32.156 4.867 1 98.81 116 TYR A O 1
ATOM 900 N N . LEU A 1 117 ? 4.625 30.906 6.121 1 98.94 117 LEU A N 1
ATOM 901 C CA . LEU A 1 117 ? 3.471 31.531 5.484 1 98.94 117 LEU A CA 1
ATOM 902 C C . LEU A 1 117 ? 2.754 32.469 6.449 1 98.94 117 LEU A C 1
ATOM 904 O O . LEU A 1 117 ? 1.995 33.344 6.023 1 98.94 117 LEU A O 1
ATOM 908 N N . ALA A 1 118 ? 2.838 32.219 7.699 1 98.88 118 ALA A N 1
ATOM 909 C CA . ALA A 1 118 ? 2.244 33.125 8.688 1 98.88 118 ALA A CA 1
ATOM 910 C C . ALA A 1 118 ? 3.197 34.25 9.039 1 98.88 118 ALA A C 1
ATOM 912 O O . ALA A 1 118 ? 4.414 34.125 8.891 1 98.88 118 ALA A O 1
ATOM 913 N N . ARG A 1 119 ? 2.645 35.406 9.477 1 98.75 119 ARG A N 1
ATOM 914 C CA . ARG A 1 119 ? 3.486 36.469 9.977 1 98.75 119 ARG A CA 1
ATOM 915 C C . ARG A 1 119 ? 4.348 36 11.141 1 98.75 119 ARG A C 1
ATOM 917 O O . ARG A 1 119 ? 3.895 35.219 11.977 1 98.75 119 ARG A O 1
ATOM 924 N N . GLN A 1 120 ? 5.508 36.594 11.25 1 97.75 120 GLN A N 1
ATOM 925 C CA . GLN A 1 120 ? 6.434 36.188 12.305 1 97.75 120 GLN A CA 1
ATOM 926 C C . GLN A 1 120 ? 5.879 36.5 13.688 1 97.75 120 GLN A C 1
ATOM 928 O O . GLN A 1 120 ? 6.16 35.781 14.656 1 97.75 120 GLN A O 1
ATOM 933 N N . ASP A 1 121 ? 5.039 37.5 13.719 1 97.94 121 ASP A N 1
ATOM 934 C CA . ASP A 1 121 ? 4.535 37.969 15.016 1 97.94 121 ASP A CA 1
ATOM 935 C C . ASP A 1 121 ? 3.145 37.406 15.289 1 97.94 121 ASP A C 1
ATOM 937 O O . ASP A 1 121 ? 2.512 37.75 16.281 1 97.94 121 ASP A O 1
ATOM 941 N N . ALA A 1 122 ? 2.633 36.594 14.375 1 98.69 122 ALA A N 1
ATOM 942 C CA . ALA A 1 122 ? 1.33 35.969 14.609 1 98.69 122 ALA A CA 1
ATOM 943 C C . ALA A 1 122 ? 1.315 35.219 15.93 1 98.69 122 ALA A C 1
ATOM 945 O O . ALA A 1 122 ? 2.232 34.438 16.219 1 98.69 122 ALA A O 1
ATOM 946 N N . SER A 1 123 ? 0.262 35.406 16.812 1 98.69 123 SER A N 1
ATOM 947 C CA . SER A 1 123 ? 0.291 34.812 18.141 1 98.69 123 SER A CA 1
ATOM 948 C C . SER A 1 123 ? -1.083 34.281 18.531 1 98.69 123 SER A C 1
ATOM 950 O O . SER A 1 123 ? -1.229 33.625 19.578 1 98.69 123 SER A O 1
ATOM 952 N N . ARG A 1 124 ? -2.1 34.5 17.781 1 98.75 124 ARG A N 1
ATOM 953 C CA . ARG A 1 124 ? -3.453 34.031 18.078 1 98.75 124 ARG A CA 1
ATOM 954 C C . ARG A 1 124 ? -3.943 33.062 17.016 1 98.75 124 ARG A C 1
ATOM 956 O O . ARG A 1 124 ? -3.996 33.375 15.828 1 98.75 124 ARG A O 1
ATOM 963 N N . LEU A 1 125 ? -4.316 31.844 17.469 1 98.88 125 LEU A N 1
ATOM 964 C CA . LEU A 1 125 ? -4.695 30.75 16.594 1 98.88 125 LEU A CA 1
ATOM 965 C C . LEU A 1 125 ? -6.133 30.312 16.844 1 98.88 125 LEU A C 1
ATOM 967 O O . LEU A 1 125 ? -6.535 30.141 18 1 98.88 125 LEU A O 1
ATOM 971 N N . LEU A 1 126 ? -6.883 30.234 15.812 1 98.94 126 LEU A N 1
ATOM 972 C CA . LEU A 1 126 ? -8.195 29.594 15.867 1 98.94 126 LEU A CA 1
ATOM 973 C C . LEU A 1 126 ? -8.148 28.188 15.312 1 98.94 126 LEU A C 1
ATOM 975 O O . LEU A 1 126 ? -7.707 27.969 14.18 1 98.94 126 LEU A O 1
ATOM 979 N N . ILE A 1 127 ? -8.57 27.188 16.078 1 98.88 127 ILE A N 1
ATOM 980 C CA . ILE A 1 127 ? -8.719 25.797 15.641 1 98.88 127 ILE A CA 1
ATOM 981 C C . ILE A 1 127 ? -10.195 25.469 15.43 1 98.88 127 ILE A C 1
ATOM 983 O O . ILE A 1 127 ? -10.977 25.5 16.375 1 98.88 127 ILE A O 1
ATOM 987 N N . CYS A 1 128 ? -10.516 25.234 14.219 1 98.69 128 CYS A N 1
ATOM 988 C CA . CYS A 1 128 ? -11.867 24.766 13.898 1 98.69 128 CYS A CA 1
ATOM 989 C C . CYS A 1 128 ? -11.914 23.25 13.797 1 98.69 128 CYS A C 1
ATOM 991 O O . CYS A 1 128 ? -11.398 22.672 12.836 1 98.69 128 CYS A O 1
ATOM 993 N N . GLY A 1 129 ? -12.609 22.625 14.648 1 97.5 129 GLY A N 1
ATOM 994 C CA . GLY A 1 129 ? -12.688 21.172 14.727 1 97.5 129 GLY A CA 1
ATOM 995 C C . GLY A 1 129 ? -12.266 20.625 16.078 1 97.5 129 GLY A C 1
ATOM 996 O O . GLY A 1 129 ? -11.445 21.234 16.766 1 97.5 129 GLY A O 1
ATOM 997 N N . THR A 1 130 ? -12.844 19.469 16.406 1 96.25 130 THR A N 1
ATOM 998 C CA . THR A 1 130 ? -12.594 18.906 17.734 1 96.25 130 THR A CA 1
ATOM 999 C C . THR A 1 130 ? -12.18 17.438 17.625 1 96.25 130 THR A C 1
ATOM 1001 O O . THR A 1 130 ? -12.312 16.688 18.578 1 96.25 130 THR A O 1
ATOM 1004 N N . GLY A 1 131 ? -11.758 17 16.453 1 93.5 131 GLY A N 1
ATOM 1005 C CA . GLY A 1 131 ? -11.281 15.641 16.281 1 93.5 131 GLY A CA 1
ATOM 1006 C C . GLY A 1 131 ? -9.922 15.398 16.922 1 93.5 131 GLY A C 1
ATOM 1007 O O . GLY A 1 131 ? -9.344 16.312 17.516 1 93.5 131 GLY A O 1
ATOM 1008 N N . ASN A 1 132 ? -9.406 14.234 16.75 1 93.25 132 ASN A N 1
ATOM 1009 C CA . ASN A 1 132 ? -8.172 13.789 17.391 1 93.25 132 ASN A CA 1
ATOM 1010 C C . ASN A 1 132 ? -6.984 14.664 17 1 93.25 132 ASN A C 1
ATOM 1012 O O . ASN A 1 132 ? -6.027 14.797 17.766 1 93.25 132 ASN A O 1
ATOM 1016 N N . LEU A 1 133 ? -7.066 15.281 15.859 1 96.62 133 LEU A N 1
ATOM 1017 C CA . LEU A 1 133 ? -5.953 16.062 15.328 1 96.62 133 LEU A CA 1
ATOM 1018 C C . LEU A 1 133 ? -5.91 17.438 15.969 1 96.62 133 LEU A C 1
ATOM 1020 O O . LEU A 1 133 ? -4.852 18.078 16.016 1 96.62 133 LEU A O 1
ATOM 1024 N N . ALA A 1 134 ? -6.965 17.922 16.453 1 98.25 134 ALA A N 1
ATOM 1025 C CA . ALA A 1 134 ? -7.145 19.312 16.891 1 98.25 134 ALA A CA 1
ATOM 1026 C C . ALA A 1 134 ? -6.109 19.703 17.938 1 98.25 134 ALA A C 1
ATOM 1028 O O . ALA A 1 134 ? -5.414 20.703 17.781 1 98.25 134 ALA A O 1
ATOM 1029 N N . PRO A 1 135 ? -5.879 18.891 19 1 98.5 135 PRO A N 1
ATOM 1030 C CA . PRO A 1 135 ? -4.891 19.312 20 1 98.5 135 PRO A CA 1
ATOM 1031 C C . PRO A 1 135 ? -3.477 19.406 19.422 1 98.5 135 PRO A C 1
ATOM 1033 O O . PRO A 1 135 ? -2.705 20.281 19.828 1 98.5 135 PRO A O 1
ATOM 1036 N N . TYR A 1 136 ? -3.133 18.547 18.531 1 98.5 136 TYR A N 1
ATOM 1037 C CA . TYR A 1 136 ? -1.801 18.531 17.938 1 98.5 136 TYR A CA 1
ATOM 1038 C C . TYR A 1 136 ? -1.516 19.844 17.203 1 98.5 136 TYR A C 1
ATOM 1040 O O . TYR A 1 136 ? -0.369 20.297 17.141 1 98.5 136 TYR A O 1
ATOM 1048 N N . MET A 1 137 ? -2.562 20.438 16.641 1 98.81 137 MET A N 1
ATOM 1049 C CA . MET A 1 137 ? -2.379 21.688 15.93 1 98.81 137 MET A CA 1
ATOM 1050 C C . MET A 1 137 ? -1.907 22.797 16.875 1 98.81 137 MET A C 1
ATOM 1052 O O . MET A 1 137 ? -1.017 23.562 16.531 1 98.81 137 MET A O 1
ATOM 1056 N N . ALA A 1 138 ? -2.469 22.766 18.062 1 98.81 138 ALA A N 1
ATOM 1057 C CA . ALA A 1 138 ? -2.049 23.766 19.062 1 98.81 138 ALA A CA 1
ATOM 1058 C C . ALA A 1 138 ? -0.568 23.609 19.391 1 98.81 138 ALA A C 1
ATOM 1060 O O . ALA A 1 138 ? 0.184 24.594 19.375 1 98.81 138 ALA A O 1
ATOM 1061 N N . TRP A 1 139 ? -0.132 22.422 19.609 1 98.25 139 TRP A N 1
ATOM 1062 C CA . TRP A 1 139 ? 1.247 22.156 20.016 1 98.25 139 TRP A CA 1
ATOM 1063 C C . TRP A 1 139 ? 2.207 22.438 18.859 1 98.25 139 TRP A C 1
ATOM 1065 O O . TRP A 1 139 ? 3.291 22.984 19.062 1 98.25 139 TRP A O 1
ATOM 1075 N N . ALA A 1 140 ? 1.803 22.109 17.672 1 98.56 140 ALA A N 1
ATOM 1076 C CA . ALA A 1 140 ? 2.652 22.297 16.5 1 98.56 140 ALA A CA 1
ATOM 1077 C C . ALA A 1 140 ? 2.852 23.781 16.203 1 98.56 140 ALA A C 1
ATOM 1079 O O . ALA A 1 140 ? 3.98 24.234 15.984 1 98.56 140 ALA A O 1
ATOM 1080 N N . TYR A 1 141 ? 1.742 24.547 16.219 1 98.69 141 TYR A N 1
ATOM 1081 C CA . TYR A 1 141 ? 1.851 25.984 15.938 1 98.69 141 TYR A CA 1
ATOM 1082 C C . TYR A 1 141 ? 2.643 26.688 17.031 1 98.69 141 TYR A C 1
ATOM 1084 O O . TYR A 1 141 ? 3.371 27.641 16.766 1 98.69 141 TYR A O 1
ATOM 1092 N N . ALA A 1 142 ? 2.559 26.203 18.25 1 98.12 142 ALA A N 1
ATOM 1093 C CA . ALA A 1 142 ? 3.318 26.781 19.359 1 98.12 142 ALA A CA 1
ATOM 1094 C C . ALA A 1 142 ? 4.82 26.578 19.156 1 98.12 142 ALA A C 1
ATOM 1096 O O . ALA A 1 142 ? 5.629 27.344 19.688 1 98.12 142 ALA A O 1
ATOM 1097 N N . ALA A 1 143 ? 5.164 25.609 18.422 1 97.44 143 ALA A N 1
ATOM 1098 C CA . ALA A 1 143 ? 6.574 25.312 18.203 1 97.44 143 ALA A CA 1
ATOM 1099 C C . ALA A 1 143 ? 7.191 26.297 17.203 1 97.44 143 ALA A C 1
ATOM 1101 O O . ALA A 1 143 ? 8.414 26.406 17.109 1 97.44 143 ALA A O 1
ATOM 1102 N N . VAL A 1 144 ? 6.348 27.062 16.453 1 98 144 VAL A N 1
ATOM 1103 C CA . VAL A 1 144 ? 6.941 27.859 15.383 1 98 144 VAL A CA 1
ATOM 1104 C C . VAL A 1 144 ? 6.531 29.312 15.531 1 98 144 VAL A C 1
ATOM 1106 O O . VAL A 1 144 ? 7.07 30.188 14.852 1 98 144 VAL A O 1
ATOM 1109 N N . ARG A 1 145 ? 5.574 29.594 16.375 1 98.31 145 ARG A N 1
ATOM 1110 C CA . ARG A 1 145 ? 5.125 30.953 16.625 1 98.31 145 ARG A CA 1
ATOM 1111 C C . ARG A 1 145 ? 4.973 31.219 18.109 1 98.31 145 ARG A C 1
ATOM 1113 O O . ARG A 1 145 ? 4.762 30.297 18.891 1 98.31 145 ARG A O 1
ATOM 1120 N N . PRO A 1 146 ? 5.062 32.469 18.5 1 98 146 PRO A N 1
ATOM 1121 C CA . PRO A 1 146 ? 4.867 32.812 19.906 1 98 146 PRO A CA 1
ATOM 1122 C C . PRO A 1 146 ? 3.393 32.906 20.297 1 98 146 PRO A C 1
ATOM 1124 O O . PRO A 1 146 ? 2.898 33.969 20.641 1 98 146 PRO A O 1
ATOM 1127 N N . LEU A 1 147 ? 2.721 31.781 20.375 1 98.12 147 LEU A N 1
ATOM 1128 C CA . LEU A 1 147 ? 1.287 31.734 20.641 1 98.12 147 LEU A CA 1
ATOM 1129 C C . LEU A 1 147 ? 0.966 32.344 22.016 1 98.12 147 LEU A C 1
ATOM 1131 O O . LEU A 1 147 ? 1.604 31.984 23 1 98.12 147 LEU A O 1
ATOM 1135 N N . SER A 1 148 ? 0.018 33.219 22.047 1 98.44 148 SER A N 1
ATOM 1136 C CA . SER A 1 148 ? -0.491 33.781 23.297 1 98.44 148 SER A CA 1
ATOM 1137 C C . SER A 1 148 ? -1.898 33.281 23.594 1 98.44 148 SER A C 1
ATOM 1139 O O . SER A 1 148 ? -2.301 33.188 24.75 1 98.44 148 SER A O 1
ATOM 1141 N N . LYS A 1 149 ? -2.613 32.969 22.484 1 98.56 149 LYS A N 1
ATOM 1142 C CA . LYS A 1 149 ? -4.016 32.562 22.625 1 98.56 149 LYS A CA 1
ATOM 1143 C C . LYS A 1 149 ? -4.422 31.578 21.547 1 98.56 149 LYS A C 1
ATOM 1145 O O . LYS A 1 149 ? -4.094 31.75 20.375 1 98.56 149 LYS A O 1
ATOM 1150 N N . VAL A 1 150 ? -5.09 30.516 22 1 98.81 150 VAL A N 1
ATOM 1151 C CA . VAL A 1 150 ? -5.699 29.547 21.109 1 98.81 150 VAL A CA 1
ATOM 1152 C C . VAL A 1 150 ? -7.207 29.516 21.328 1 98.81 150 VAL A C 1
ATOM 1154 O O . VAL A 1 150 ? -7.676 29.344 22.453 1 98.81 150 VAL A O 1
ATOM 1157 N N . LEU A 1 151 ? -7.934 29.766 20.281 1 98.88 151 LEU A N 1
ATOM 1158 C CA . LEU A 1 151 ? -9.383 29.594 20.281 1 98.88 151 LEU A CA 1
ATOM 1159 C C . LEU A 1 151 ? -9.781 28.266 19.656 1 98.88 151 LEU A C 1
ATOM 1161 O O . LEU A 1 151 ? -9.203 27.859 18.641 1 98.88 151 LEU A O 1
ATOM 1165 N N . VAL A 1 152 ? -10.734 27.531 20.297 1 98.88 152 VAL A N 1
ATOM 1166 C CA . VAL A 1 152 ? -11.211 26.25 19.781 1 98.88 152 VAL A CA 1
ATOM 1167 C C . VAL A 1 152 ? -12.703 26.359 19.469 1 98.88 152 VAL A C 1
ATOM 1169 O O . VAL A 1 152 ? -13.5 26.781 20.312 1 98.88 152 VAL A O 1
ATOM 1172 N N . TRP A 1 153 ? -13.047 26.016 18.266 1 98.69 153 TRP A N 1
ATOM 1173 C CA . TRP A 1 153 ? -14.453 25.953 17.859 1 98.69 153 TRP A CA 1
ATOM 1174 C C . TRP A 1 153 ? -14.828 24.531 17.438 1 98.69 153 TRP A C 1
ATOM 1176 O O . TRP A 1 153 ? -14.047 23.844 16.781 1 98.69 153 TRP A O 1
ATOM 1186 N N . GLY A 1 154 ? -15.969 24.094 17.75 1 97.38 154 GLY A N 1
ATOM 1187 C CA . GLY A 1 154 ? -16.625 22.891 17.266 1 97.38 154 GLY A CA 1
ATOM 1188 C C . GLY A 1 154 ? -18.141 23 17.266 1 97.38 154 GLY A C 1
ATOM 1189 O O . GLY A 1 154 ? -18.719 23.828 17.969 1 97.38 154 GLY A O 1
ATOM 1190 N N . ARG A 1 155 ? -18.812 22.203 16.422 1 94.56 155 ARG A N 1
ATOM 1191 C CA . ARG A 1 155 ? -20.281 22.203 16.391 1 94.56 155 ARG A CA 1
ATOM 1192 C C . ARG A 1 155 ? -20.859 21.844 17.766 1 94.56 155 ARG A C 1
ATOM 1194 O O . ARG A 1 155 ? -21.891 22.391 18.172 1 94.56 155 ARG A O 1
ATOM 1201 N N . ASP A 1 156 ? -20.141 20.969 18.422 1 94.44 156 ASP A N 1
ATOM 1202 C CA . ASP A 1 156 ? -20.5 20.547 19.766 1 94.44 156 ASP A CA 1
ATOM 1203 C C . ASP A 1 156 ? -19.609 21.219 20.812 1 94.44 156 ASP A C 1
ATOM 1205 O O . ASP A 1 156 ? -18.422 20.906 20.922 1 94.44 156 ASP A O 1
ATOM 1209 N N . GLU A 1 157 ? -20.203 22.031 21.688 1 96.69 157 GLU A N 1
ATOM 1210 C CA . GLU A 1 157 ? -19.438 22.797 22.656 1 96.69 157 GLU A CA 1
ATOM 1211 C C . GLU A 1 157 ? -18.734 21.875 23.656 1 96.69 157 GLU A C 1
ATOM 1213 O O . GLU A 1 157 ? -17.609 22.172 24.094 1 96.69 157 GLU A O 1
ATOM 1218 N N . ALA A 1 158 ? -19.406 20.891 24.016 1 97.12 158 ALA A N 1
ATOM 1219 C CA . ALA A 1 158 ? -18.812 19.953 24.969 1 97.12 158 ALA A CA 1
ATOM 1220 C C . ALA A 1 158 ? -17.547 19.328 24.391 1 97.12 158 ALA A C 1
ATOM 1222 O O . ALA A 1 158 ? -16.547 19.156 25.109 1 97.12 158 ALA A O 1
ATOM 1223 N N . LYS A 1 159 ? -17.578 19.031 23.156 1 96.19 159 LYS A N 1
ATOM 1224 C CA . LYS A 1 159 ? -16.391 18.484 22.5 1 96.19 159 LYS A CA 1
ATOM 1225 C C . LYS A 1 159 ? -15.281 19.516 22.391 1 96.19 159 LYS A C 1
ATOM 1227 O O . LYS A 1 159 ? -14.094 19.188 22.516 1 96.19 159 LYS A O 1
ATOM 1232 N N . ALA A 1 160 ? -15.656 20.75 22.141 1 98.38 160 ALA A N 1
ATOM 1233 C CA . ALA A 1 160 ? -14.68 21.844 22.094 1 98.38 160 ALA A CA 1
ATOM 1234 C C . ALA A 1 160 ? -13.992 22.016 23.438 1 98.38 160 ALA A C 1
ATOM 1236 O O . ALA A 1 160 ? -12.773 22.188 23.516 1 98.38 160 ALA A O 1
ATOM 1237 N N . ARG A 1 161 ? -14.742 21.906 24.5 1 98.62 161 ARG A N 1
ATOM 1238 C CA . ARG A 1 161 ? -14.195 22.016 25.844 1 98.62 161 ARG A CA 1
ATOM 1239 C C . ARG A 1 161 ? -13.266 20.844 26.141 1 98.62 161 ARG A C 1
ATOM 1241 O O . ARG A 1 161 ? -12.219 21.016 26.766 1 98.62 161 ARG A O 1
ATOM 1248 N N . GLN A 1 162 ? -13.68 19.688 25.703 1 98.06 162 GLN A N 1
ATOM 1249 C CA . GLN A 1 162 ? -12.82 18.516 25.875 1 98.06 162 GLN A CA 1
ATOM 1250 C C . GLN A 1 162 ? -11.492 18.703 25.141 1 98.06 162 GLN A C 1
ATOM 1252 O O . GLN A 1 162 ? -10.438 18.328 25.672 1 98.06 162 GLN A O 1
ATOM 1257 N N . THR A 1 163 ? -11.578 19.219 23.969 1 98.44 163 THR A N 1
ATOM 1258 C CA . THR A 1 163 ? -10.367 19.5 23.203 1 98.44 163 THR A CA 1
ATOM 1259 C C . THR A 1 163 ? -9.477 20.5 23.938 1 98.44 163 THR A C 1
ATOM 1261 O O . THR A 1 163 ? -8.266 20.297 24.031 1 98.44 163 THR A O 1
ATOM 1264 N N . MET A 1 164 ? -10.086 21.547 24.469 1 98.75 164 MET A N 1
ATOM 1265 C CA . MET A 1 164 ? -9.352 22.516 25.281 1 98.75 164 MET A CA 1
ATOM 1266 C C . MET A 1 164 ? -8.648 21.828 26.438 1 98.75 164 MET A C 1
ATOM 1268 O O . MET A 1 164 ? -7.457 22.062 26.688 1 98.75 164 MET A O 1
ATOM 1272 N N . ASP A 1 165 ? -9.328 20.984 27.141 1 98.62 165 ASP A N 1
ATOM 1273 C CA . ASP A 1 165 ? -8.766 20.266 28.281 1 98.62 165 ASP A CA 1
ATOM 1274 C C . ASP A 1 165 ? -7.605 19.375 27.844 1 98.62 165 ASP A C 1
ATOM 1276 O O . ASP A 1 165 ? -6.59 19.281 28.531 1 98.62 165 ASP A O 1
ATOM 1280 N N . GLU A 1 166 ? -7.781 18.75 26.75 1 98.31 166 GLU A N 1
ATOM 1281 C CA . GLU A 1 166 ? -6.73 17.875 26.234 1 98.31 166 GLU A CA 1
ATOM 1282 C C . GLU A 1 166 ? -5.473 18.688 25.891 1 98.31 166 GLU A C 1
ATOM 1284 O O . GLU A 1 166 ? -4.359 18.266 26.219 1 98.31 166 GLU A O 1
ATOM 1289 N N . ILE A 1 167 ? -5.664 19.812 25.266 1 98.62 167 ILE A N 1
ATOM 1290 C CA . ILE A 1 167 ? -4.539 20.688 24.922 1 98.62 167 ILE A CA 1
ATOM 1291 C C . ILE A 1 167 ? -3.766 21.047 26.188 1 98.62 167 ILE A C 1
ATOM 1293 O O . ILE A 1 167 ? -2.539 20.922 26.234 1 98.62 167 ILE A O 1
ATOM 1297 N N . LEU A 1 168 ? -4.473 21.375 27.219 1 98.31 168 LEU A N 1
ATOM 1298 C CA . LEU A 1 168 ? -3.869 21.953 28.422 1 98.31 168 LEU A CA 1
ATOM 1299 C C . LEU A 1 168 ? -3.273 20.859 29.312 1 98.31 168 LEU A C 1
ATOM 1301 O O . LEU A 1 168 ? -2.301 21.094 30.031 1 98.31 168 LEU A O 1
ATOM 1305 N N . SER A 1 169 ? -3.785 19.656 29.266 1 98.06 169 SER A N 1
ATOM 1306 C CA . SER A 1 169 ? -3.373 18.594 30.188 1 98.06 169 SER A CA 1
ATOM 1307 C C . SER A 1 169 ? -2.25 17.75 29.594 1 98.06 169 SER A C 1
ATOM 1309 O O . SER A 1 169 ? -1.593 17 30.312 1 98.06 169 SER A O 1
ATOM 1311 N N . ALA A 1 170 ? -2.035 17.875 28.359 1 96.19 170 ALA A N 1
ATOM 1312 C CA . ALA A 1 170 ? -1.049 17.031 27.688 1 96.19 170 ALA A CA 1
ATOM 1313 C C . ALA A 1 170 ? 0.372 17.438 28.062 1 96.19 170 ALA A C 1
ATOM 1315 O O . ALA A 1 170 ? 0.62 18.594 28.422 1 96.19 170 ALA A O 1
ATOM 1316 N N . SER A 1 171 ? 1.303 16.453 27.953 1 94.31 171 SER A N 1
ATOM 1317 C CA . SER A 1 171 ? 2.701 16.703 28.297 1 94.31 171 SER A CA 1
ATOM 1318 C C . SER A 1 171 ? 3.322 17.75 27.375 1 94.31 171 SER A C 1
ATOM 1320 O O . SER A 1 171 ? 4.207 18.5 27.781 1 94.31 171 SER A O 1
ATOM 1322 N N . GLU A 1 172 ? 2.84 17.844 26.141 1 93.94 172 GLU A N 1
ATOM 1323 C CA . GLU A 1 172 ? 3.355 18.781 25.172 1 93.94 172 GLU A CA 1
ATOM 1324 C C . GLU A 1 172 ? 3.172 20.219 25.641 1 93.94 172 GLU A C 1
ATOM 1326 O O . GLU A 1 172 ? 4.047 21.078 25.438 1 93.94 172 GLU A O 1
ATOM 1331 N N . TYR A 1 173 ? 2.033 20.469 26.25 1 96.56 173 TYR A N 1
ATOM 1332 C CA . TYR A 1 173 ? 1.765 21.797 26.781 1 96.56 173 TYR A CA 1
ATOM 1333 C C . TYR A 1 173 ? 2.463 21.984 28.125 1 96.56 173 TYR A C 1
ATOM 1335 O O . TYR A 1 173 ? 3.09 23.031 28.359 1 96.56 173 TYR A O 1
ATOM 1343 N N . GLN A 1 174 ? 2.371 20.969 28.969 1 95.75 174 GLN A N 1
ATOM 1344 C CA . GLN A 1 174 ? 2.891 21.062 30.328 1 95.75 174 GLN A CA 1
ATOM 1345 C C . GLN A 1 174 ? 4.406 21.219 30.328 1 95.75 174 GLN A C 1
ATOM 1347 O O . GLN A 1 174 ? 4.977 21.812 31.25 1 95.75 174 GLN A O 1
ATOM 1352 N N . ALA A 1 175 ? 5 20.75 29.281 1 92.25 175 ALA A N 1
ATOM 1353 C CA . ALA A 1 175 ? 6.457 20.812 29.188 1 92.25 175 ALA A CA 1
ATOM 1354 C C . ALA A 1 175 ? 6.93 22.172 28.703 1 92.25 175 ALA A C 1
ATOM 1356 O O . ALA A 1 175 ? 8.125 22.484 28.75 1 92.25 175 ALA A O 1
ATOM 1357 N N . LEU A 1 176 ? 6 23.031 28.25 1 94.12 176 LEU A N 1
ATOM 1358 C CA . LEU A 1 176 ? 6.379 24.359 27.781 1 94.12 176 LEU A CA 1
ATOM 1359 C C . LEU A 1 176 ? 6.828 25.234 28.938 1 94.12 176 LEU A C 1
ATOM 1361 O O . LEU A 1 176 ? 6.238 25.188 30.031 1 94.12 176 LEU A O 1
ATOM 1365 N N . PRO A 1 177 ? 7.902 26.016 28.75 1 94.44 177 PRO A N 1
ATOM 1366 C CA . PRO A 1 177 ? 8.195 27.031 29.75 1 94.44 177 PRO A CA 1
ATOM 1367 C C . PRO A 1 177 ? 7.066 28.047 29.922 1 94.44 177 PRO A C 1
ATOM 1369 O O . PRO A 1 177 ? 6.289 28.266 28.984 1 94.44 177 PRO A O 1
ATOM 1372 N N . GLU A 1 178 ? 6.957 28.641 30.969 1 94.19 178 GLU A N 1
ATOM 1373 C CA . GLU A 1 178 ? 5.883 29.578 31.297 1 94.19 178 GLU A CA 1
ATOM 1374 C C . GLU A 1 178 ? 5.77 30.672 30.234 1 94.19 178 GLU A C 1
ATOM 1376 O O . GLU A 1 178 ? 4.664 31.062 29.844 1 94.19 178 GLU A O 1
ATOM 1381 N N . SER A 1 179 ? 6.906 31.109 29.719 1 94.19 179 SER A N 1
ATOM 1382 C CA . SER A 1 179 ? 6.949 32.219 28.766 1 94.19 179 SER A CA 1
ATOM 1383 C C . SER A 1 179 ? 6.383 31.812 27.422 1 94.19 179 SER A C 1
ATOM 1385 O O . SER A 1 179 ? 6.098 32.656 26.578 1 94.19 179 SER A O 1
ATOM 1387 N N . LYS A 1 180 ? 6.203 30.547 27.219 1 94.5 180 LYS A N 1
ATOM 1388 C CA . LYS A 1 180 ? 5.734 30.062 25.922 1 94.5 180 LYS A CA 1
ATOM 1389 C C . LYS A 1 180 ? 4.336 29.453 26.031 1 94.5 180 LYS A C 1
ATOM 1391 O O . LYS A 1 180 ? 3.803 28.938 25.047 1 94.5 180 LYS A O 1
ATOM 1396 N N . ARG A 1 181 ? 3.805 29.5 27.203 1 96.5 181 ARG A N 1
ATOM 1397 C CA . ARG A 1 181 ? 2.451 28.984 27.391 1 96.5 181 ARG A CA 1
ATOM 1398 C C . ARG A 1 181 ? 1.414 29.953 26.828 1 96.5 181 ARG A C 1
ATOM 1400 O O . ARG A 1 181 ? 1.68 31.156 26.703 1 96.5 181 ARG A O 1
ATOM 1407 N N . PHE A 1 182 ? 0.376 29.391 26.438 1 98.5 182 PHE A N 1
ATOM 1408 C CA . PHE A 1 182 ? -0.706 30.172 25.859 1 98.5 182 PHE A CA 1
ATOM 1409 C C . PHE A 1 182 ? -2.035 29.844 26.516 1 98.5 182 PHE A C 1
ATOM 1411 O O . PHE A 1 182 ? -2.191 28.766 27.109 1 98.5 182 PHE A O 1
ATOM 1418 N N . SER A 1 183 ? -3.025 30.812 26.469 1 98.5 183 SER A N 1
ATOM 1419 C CA . SER A 1 183 ? -4.379 30.547 26.938 1 98.5 183 SER A CA 1
ATOM 1420 C C . SER A 1 183 ? -5.207 29.828 25.875 1 98.5 183 SER A C 1
ATOM 1422 O O . SER A 1 183 ? -4.91 29.922 24.688 1 98.5 183 SER A O 1
ATOM 1424 N N . VAL A 1 184 ? -6.133 29.016 26.297 1 98.81 184 VAL A N 1
ATOM 1425 C CA . VAL A 1 184 ? -7.055 28.328 25.406 1 98.81 184 VAL A CA 1
ATOM 1426 C C . VAL A 1 184 ? -8.492 28.672 25.781 1 98.81 184 VAL A C 1
ATOM 1428 O O . VAL A 1 184 ? -8.859 28.625 26.969 1 98.81 184 VAL A O 1
ATOM 1431 N N . GLU A 1 185 ? -9.297 29.031 24.844 1 98.62 185 GLU A N 1
ATOM 1432 C CA . GLU A 1 185 ? -10.703 29.375 25.062 1 98.62 185 GLU A CA 1
ATOM 1433 C C . GLU A 1 185 ? -11.594 28.75 23.984 1 98.62 185 GLU A C 1
ATOM 1435 O O . GLU A 1 185 ? -11.18 28.609 22.828 1 98.62 185 GLU A O 1
ATOM 1440 N N . VAL A 1 186 ? -12.797 28.344 24.375 1 98.69 186 VAL A N 1
ATOM 1441 C CA . VAL A 1 186 ? -13.797 27.828 23.453 1 98.69 186 VAL A CA 1
ATOM 1442 C C . VAL A 1 186 ? -14.656 28.984 22.922 1 98.69 186 VAL A C 1
ATOM 1444 O O . VAL A 1 186 ? -15.039 29.875 23.688 1 98.69 186 VAL A O 1
ATOM 1447 N N . VAL A 1 187 ? -14.922 28.969 21.641 1 98.38 187 VAL A N 1
ATOM 1448 C CA . VAL A 1 187 ? -15.742 30.016 21.047 1 98.38 187 VAL A CA 1
ATOM 1449 C C . VAL A 1 187 ? -16.953 29.391 20.359 1 98.38 187 VAL A C 1
ATOM 1451 O O . VAL A 1 187 ? -16.922 28.219 19.984 1 98.38 187 VAL A O 1
ATOM 1454 N N . ASP A 1 188 ? -17.984 30.219 20.078 1 96.06 188 ASP A N 1
ATOM 1455 C CA . ASP A 1 188 ? -19.25 29.703 19.562 1 96.06 188 ASP A CA 1
ATOM 1456 C C . ASP A 1 188 ? -19.422 30.016 18.078 1 96.06 188 ASP A C 1
ATOM 1458 O O . ASP A 1 188 ? -20.281 29.453 17.406 1 96.06 188 ASP A O 1
ATOM 1462 N N . SER A 1 189 ? -18.562 30.922 17.672 1 96.5 189 SER A N 1
ATOM 1463 C CA . SER A 1 189 ? -18.688 31.344 16.266 1 96.5 189 SER A CA 1
ATOM 1464 C C . SER A 1 189 ? -17.328 31.562 15.641 1 96.5 189 SER A C 1
ATOM 1466 O O . SER A 1 189 ? -16.531 32.375 16.141 1 96.5 189 SER A O 1
ATOM 1468 N N . VAL A 1 190 ? -17.156 30.906 14.531 1 97.44 190 VAL A N 1
ATOM 1469 C CA . VAL A 1 190 ? -15.906 31.078 13.805 1 97.44 190 VAL A CA 1
ATOM 1470 C C . VAL A 1 190 ? -15.805 32.5 13.258 1 97.44 190 VAL A C 1
ATOM 1472 O O . VAL A 1 190 ? -14.781 33.156 13.445 1 97.44 190 VAL A O 1
ATOM 1475 N N . ASP A 1 191 ? -16.859 33 12.688 1 97.31 191 ASP A N 1
ATOM 1476 C CA . ASP A 1 191 ? -16.875 34.312 12.07 1 97.31 191 ASP A CA 1
ATOM 1477 C C . ASP A 1 191 ? -16.531 35.406 13.086 1 97.31 191 ASP A C 1
ATOM 1479 O O . ASP A 1 191 ? -15.781 36.344 12.789 1 97.31 191 ASP A O 1
ATOM 1483 N N . GLN A 1 192 ? -17.031 35.281 14.25 1 96.19 192 GLN A N 1
ATOM 1484 C CA . GLN A 1 192 ? -16.781 36.281 15.289 1 96.19 192 GLN A CA 1
ATOM 1485 C C . GLN A 1 192 ? -15.328 36.25 15.758 1 96.19 192 GLN A C 1
ATOM 1487 O O . GLN A 1 192 ? -14.75 37.281 16.125 1 96.19 192 GLN A O 1
ATOM 1492 N N . ALA A 1 193 ? -14.758 35.094 15.672 1 97.75 193 ALA A N 1
ATOM 1493 C CA . ALA A 1 193 ? -13.391 34.906 16.141 1 97.75 193 ALA A CA 1
ATOM 1494 C C . ALA A 1 193 ? -12.375 35.406 15.133 1 97.75 193 ALA A C 1
ATOM 1496 O O . ALA A 1 193 ? -11.227 35.688 15.477 1 97.75 193 ALA A O 1
ATOM 1497 N N . LEU A 1 194 ? -12.797 35.562 13.883 1 97.75 194 LEU A N 1
ATOM 1498 C CA . LEU A 1 194 ? -11.875 35.875 12.797 1 97.75 194 LEU A CA 1
ATOM 1499 C C . LEU A 1 194 ? -11.203 37.219 13 1 97.75 194 LEU A C 1
ATOM 1501 O O . LEU A 1 194 ? -10.07 37.438 12.562 1 97.75 194 LEU A O 1
ATOM 1505 N N . SER A 1 195 ? -11.891 38.125 13.641 1 95.38 195 SER A N 1
ATOM 1506 C CA . SER A 1 195 ? -11.336 39.469 13.852 1 95.38 195 SER A CA 1
ATOM 1507 C C . SER A 1 195 ? -10.273 39.469 14.945 1 95.38 195 SER A C 1
ATOM 1509 O O . SER A 1 195 ? -9.5 40.406 15.062 1 95.38 195 SER A O 1
ATOM 1511 N N . GLU A 1 196 ? -10.133 38.344 15.625 1 95.25 196 GLU A N 1
ATOM 1512 C CA . GLU A 1 196 ? -9.266 38.312 16.797 1 95.25 196 GLU A CA 1
ATOM 1513 C C . GLU A 1 196 ? -8.039 37.438 16.547 1 95.25 196 GLU A C 1
ATOM 1515 O O . GLU A 1 196 ? -7.16 37.312 17.391 1 95.25 196 GLU A O 1
ATOM 1520 N N . VAL A 1 197 ? -7.961 36.844 15.414 1 98.25 197 VAL A N 1
ATOM 1521 C CA . VAL A 1 197 ? -6.922 35.844 15.273 1 98.25 197 VAL A CA 1
ATOM 1522 C C . VAL A 1 197 ? -6.027 36.188 14.086 1 98.25 197 VAL A C 1
ATOM 1524 O O . VAL A 1 197 ? -6.453 36.844 13.148 1 98.25 197 VAL A O 1
ATOM 1527 N N . ASP A 1 198 ? -4.766 35.656 14.133 1 98.62 198 ASP A N 1
ATOM 1528 C CA . ASP A 1 198 ? -3.754 35.812 13.086 1 98.62 198 ASP A CA 1
ATOM 1529 C C . ASP A 1 198 ? -3.711 34.594 12.18 1 98.62 198 ASP A C 1
ATOM 1531 O O . ASP A 1 198 ? -3.262 34.688 11.031 1 98.62 198 ASP A O 1
ATOM 1535 N N . MET A 1 199 ? -4.113 33.469 12.719 1 98.88 199 MET A N 1
ATOM 1536 C CA . MET A 1 199 ? -4.031 32.188 12.047 1 98.88 199 MET A CA 1
ATOM 1537 C C . MET A 1 199 ? -5.293 31.359 12.289 1 98.88 199 MET A C 1
ATOM 1539 O O . MET A 1 199 ? -5.875 31.406 13.375 1 98.88 199 MET A O 1
ATOM 1543 N N . VAL A 1 200 ? -5.711 30.609 11.266 1 98.88 200 VAL A N 1
ATOM 1544 C CA . VAL A 1 200 ? -6.867 29.719 11.336 1 98.88 200 VAL A CA 1
ATOM 1545 C C . VAL A 1 200 ? -6.488 28.344 10.797 1 98.88 200 VAL A C 1
ATOM 1547 O O . VAL A 1 200 ? -5.941 28.234 9.695 1 98.88 200 VAL A O 1
ATOM 1550 N N . THR A 1 201 ? -6.695 27.328 11.555 1 98.88 201 THR A N 1
ATOM 1551 C CA . THR A 1 201 ? -6.559 25.969 11.047 1 98.88 201 THR A CA 1
ATOM 1552 C C . THR A 1 201 ? -7.887 25.219 11.133 1 98.88 201 THR A C 1
ATOM 1554 O O . THR A 1 201 ? -8.594 25.312 12.133 1 98.88 201 THR A O 1
ATOM 1557 N N . CYS A 1 202 ? -8.25 24.609 10.047 1 98.69 202 CYS A N 1
ATOM 1558 C CA . CYS A 1 202 ? -9.477 23.828 9.969 1 98.69 202 CYS A CA 1
ATOM 1559 C C . CYS A 1 202 ? -9.164 22.344 9.867 1 98.69 202 CYS A C 1
ATOM 1561 O O . CYS A 1 202 ? -8.508 21.906 8.922 1 98.69 202 CYS A O 1
ATOM 1563 N N . VAL A 1 203 ? -9.633 21.578 10.789 1 97.5 203 VAL A N 1
ATOM 1564 C CA . VAL A 1 203 ? -9.391 20.141 10.852 1 97.5 203 VAL A CA 1
ATOM 1565 C C . VAL A 1 203 ? -10.719 19.391 11 1 97.5 203 VAL A C 1
ATOM 1567 O O . VAL A 1 203 ? -10.883 18.562 11.898 1 97.5 203 VAL A O 1
ATOM 1570 N N . THR A 1 204 ? -11.609 19.672 10.062 1 94.69 204 THR A N 1
ATOM 1571 C CA . THR A 1 204 ? -12.961 19.125 10.117 1 94.69 204 THR A CA 1
ATOM 1572 C C . THR A 1 204 ? -13.266 18.312 8.859 1 94.69 204 THR A C 1
ATOM 1574 O O . THR A 1 204 ? -12.602 18.484 7.828 1 94.69 204 THR A O 1
ATOM 1577 N N . GLY A 1 205 ? -14.281 17.422 8.977 1 90.62 205 GLY A N 1
ATOM 1578 C CA . GLY A 1 205 ? -14.797 16.719 7.812 1 90.62 205 GLY A CA 1
ATOM 1579 C C . GLY A 1 205 ? -16.016 17.375 7.207 1 90.62 205 GLY A C 1
ATOM 1580 O O . GLY A 1 205 ? -16.812 16.719 6.527 1 90.62 205 GLY A O 1
ATOM 1581 N N . THR A 1 206 ? -16.156 18.688 7.43 1 92.38 206 THR A N 1
ATOM 1582 C CA . THR A 1 206 ? -17.344 19.391 6.969 1 92.38 206 THR A CA 1
ATOM 1583 C C . THR A 1 206 ? -17.438 19.375 5.445 1 92.38 206 THR A C 1
ATOM 1585 O O . THR A 1 206 ? -16.422 19.203 4.762 1 92.38 206 THR A O 1
ATOM 1588 N N . SER A 1 207 ? -18.672 19.453 4.996 1 92.62 207 SER A N 1
ATOM 1589 C CA . SER A 1 207 ? -18.891 19.516 3.553 1 92.62 207 SER A CA 1
ATOM 1590 C C . SER A 1 207 ? -19.125 20.953 3.092 1 92.62 207 SER A C 1
ATOM 1592 O O . SER A 1 207 ? -19.188 21.234 1.892 1 92.62 207 SER A O 1
ATOM 1594 N N . GLN A 1 208 ? -19.266 21.844 4.023 1 94.44 208 GLN A N 1
ATOM 1595 C CA . GLN A 1 208 ? -19.562 23.234 3.699 1 94.44 208 GLN A CA 1
ATOM 1596 C C . GLN A 1 208 ? -18.594 24.188 4.391 1 94.44 208 GLN A C 1
ATOM 1598 O O . GLN A 1 208 ? -18.062 23.875 5.457 1 94.44 208 GLN A O 1
ATOM 1603 N N . PRO A 1 209 ? -18.469 25.391 3.799 1 97.31 209 PRO A N 1
ATOM 1604 C CA . PRO A 1 209 ? -17.547 26.344 4.395 1 97.31 209 PRO A CA 1
ATOM 1605 C C . PRO A 1 209 ? -17.875 26.672 5.848 1 97.31 209 PRO A C 1
ATOM 1607 O O . PRO A 1 209 ? -19.047 26.797 6.207 1 97.31 209 PRO A O 1
ATOM 1610 N N . LEU A 1 210 ? -16.844 26.812 6.633 1 97.44 210 LEU A N 1
ATOM 1611 C CA . LEU A 1 210 ? -17 27 8.07 1 97.44 210 LEU A CA 1
ATOM 1612 C C . LEU A 1 210 ? -17.203 28.469 8.414 1 97.44 210 LEU A C 1
ATOM 1614 O O . LEU A 1 210 ? -17.672 28.797 9.508 1 97.44 210 LEU A O 1
ATOM 1618 N N . PHE A 1 211 ? -16.781 29.391 7.512 1 96.5 211 PHE A N 1
ATOM 1619 C CA . PHE A 1 211 ? -16.875 30.828 7.766 1 96.5 211 PHE A CA 1
ATOM 1620 C C . PHE A 1 211 ? -16.891 31.609 6.457 1 96.5 211 PHE A C 1
ATOM 1622 O O . PHE A 1 211 ? -16.625 31.047 5.391 1 96.5 211 PHE A O 1
ATOM 1629 N N . ASN A 1 212 ? -17.266 32.875 6.57 1 96.88 212 ASN A N 1
ATOM 1630 C CA . ASN A 1 212 ? -17.312 33.812 5.434 1 96.88 212 ASN A CA 1
ATOM 1631 C C . ASN A 1 212 ? -15.93 34.375 5.137 1 96.88 212 ASN A C 1
ATOM 1633 O O . ASN A 1 212 ? -15.375 35.125 5.953 1 96.88 212 ASN A O 1
ATOM 1637 N N . GLY A 1 213 ? -15.453 34.094 3.914 1 97.25 213 GLY A N 1
ATOM 1638 C CA . GLY A 1 213 ? -14.125 34.531 3.52 1 97.25 213 GLY A CA 1
ATOM 1639 C C . GLY A 1 213 ? -13.977 36.062 3.559 1 97.25 213 GLY A C 1
ATOM 1640 O O . GLY A 1 213 ? -12.867 36.562 3.711 1 97.25 213 GLY A O 1
ATOM 1641 N N . ARG A 1 214 ? -14.969 36.75 3.512 1 96.31 214 ARG A N 1
ATOM 1642 C CA . ARG A 1 214 ? -14.938 38.219 3.537 1 96.31 214 ARG A CA 1
ATOM 1643 C C . ARG A 1 214 ? -14.547 38.75 4.918 1 96.31 214 ARG A C 1
ATOM 1645 O O . ARG A 1 214 ? -14.078 39.875 5.059 1 96.31 214 ARG A O 1
ATOM 1652 N N . ASN A 1 215 ? -14.75 37.875 5.836 1 96.88 215 ASN A N 1
ATOM 1653 C CA . ASN A 1 215 ? -14.492 38.281 7.215 1 96.88 215 ASN A CA 1
ATOM 1654 C C . ASN A 1 215 ? -13.031 38.062 7.602 1 96.88 215 ASN A C 1
ATOM 1656 O O . ASN A 1 215 ? -12.602 38.469 8.68 1 96.88 215 ASN A O 1
ATOM 1660 N N . VAL A 1 216 ? -12.258 37.438 6.754 1 98 216 VAL A N 1
ATOM 1661 C CA . VAL A 1 216 ? -10.852 37.156 7.043 1 98 216 VAL A CA 1
ATOM 1662 C C . VAL A 1 216 ? -10.047 38.469 6.922 1 98 216 VAL A C 1
ATOM 1664 O O . VAL A 1 216 ? -10.164 39.188 5.93 1 98 216 VAL A O 1
ATOM 1667 N N . GLN A 1 217 ? -9.258 38.719 7.898 1 97.88 217 GLN A N 1
ATOM 1668 C CA . GLN A 1 217 ? -8.492 39.969 7.938 1 97.88 217 GLN A CA 1
ATOM 1669 C C . GLN A 1 217 ? -7.219 39.875 7.105 1 97.88 217 GLN A C 1
ATOM 1671 O O . GLN A 1 217 ? -6.68 38.781 6.93 1 97.88 217 GLN A O 1
ATOM 1676 N N . ALA A 1 218 ? -6.762 41 6.641 1 98.06 218 ALA A N 1
ATOM 1677 C CA . ALA A 1 218 ? -5.461 41.062 5.984 1 98.06 218 ALA A CA 1
ATOM 1678 C C . ALA A 1 218 ? -4.367 40.5 6.902 1 98.06 218 ALA A C 1
ATOM 1680 O O . ALA A 1 218 ? -4.383 40.75 8.109 1 98.06 218 ALA A O 1
ATOM 1681 N N . GLY A 1 219 ? -3.445 39.75 6.32 1 98.62 219 GLY A N 1
ATOM 1682 C CA . GLY A 1 219 ? -2.312 39.219 7.062 1 98.62 219 GLY A CA 1
ATOM 1683 C C . GLY A 1 219 ? -2.562 37.844 7.637 1 98.62 219 GLY A C 1
ATOM 1684 O O . GLY A 1 219 ? -1.635 37.188 8.109 1 98.62 219 GLY A O 1
ATOM 1685 N N . THR A 1 220 ? -3.764 37.312 7.527 1 98.81 220 THR A N 1
ATOM 1686 C CA . THR A 1 220 ? -4.148 36.031 8.156 1 98.81 220 THR A CA 1
ATOM 1687 C C . THR A 1 220 ? -3.582 34.844 7.379 1 98.81 220 THR A C 1
ATOM 1689 O O . THR A 1 220 ? -3.572 34.875 6.145 1 98.81 220 THR A O 1
ATOM 1692 N N . HIS A 1 221 ? -3.082 33.875 8.094 1 98.94 221 HIS A N 1
ATOM 1693 C CA . HIS A 1 221 ? -2.734 32.562 7.523 1 98.94 221 HIS A CA 1
ATOM 1694 C C . HIS A 1 221 ? -3.842 31.547 7.758 1 98.94 221 HIS A C 1
ATOM 1696 O O . HIS A 1 221 ? -4.305 31.375 8.891 1 98.94 221 HIS A O 1
ATOM 1702 N N . ILE A 1 222 ? -4.238 30.875 6.664 1 98.88 222 ILE A N 1
ATOM 1703 C CA . ILE A 1 222 ? -5.305 29.875 6.719 1 98.88 222 ILE A CA 1
ATOM 1704 C C . ILE A 1 222 ? -4.742 28.5 6.367 1 98.88 222 ILE A C 1
ATOM 1706 O O . ILE A 1 222 ? -4.055 28.344 5.355 1 98.88 222 ILE A O 1
ATOM 1710 N N . ASP A 1 223 ? -5.051 27.578 7.18 1 98.62 223 ASP A N 1
ATOM 1711 C CA . ASP A 1 223 ? -4.574 26.203 7.086 1 98.62 223 ASP A CA 1
ATOM 1712 C C . ASP A 1 223 ? -5.742 25.219 6.996 1 98.62 223 ASP A C 1
ATOM 1714 O O . ASP A 1 223 ? -6.504 25.062 7.949 1 98.62 223 ASP A O 1
ATOM 1718 N N . LEU A 1 224 ? -5.898 24.547 5.859 1 98.62 224 LEU A N 1
ATOM 1719 C CA . LEU A 1 224 ? -7.004 23.625 5.613 1 98.62 224 LEU A CA 1
ATOM 1720 C C . LEU A 1 224 ? -6.512 22.188 5.551 1 98.62 224 LEU A C 1
ATOM 1722 O O . LEU A 1 224 ? -5.844 21.797 4.594 1 98.62 224 LEU A O 1
ATOM 1726 N N . ILE A 1 225 ? -7.004 21.297 6.516 1 97.81 225 ILE A N 1
ATOM 1727 C CA . ILE A 1 225 ? -6.383 19.984 6.699 1 97.81 225 ILE A CA 1
ATOM 1728 C C . ILE A 1 225 ? -7.453 18.906 6.68 1 97.81 225 ILE A C 1
ATOM 1730 O O . ILE A 1 225 ? -7.176 17.766 6.309 1 97.81 225 ILE A O 1
ATOM 1734 N N . GLY A 1 226 ? -8.617 19.188 6.98 1 93.94 226 GLY A N 1
ATOM 1735 C CA . GLY A 1 226 ? -9.594 18.172 7.391 1 93.94 226 GLY A CA 1
ATOM 1736 C C . GLY A 1 226 ? -10.18 17.406 6.227 1 93.94 226 GLY A C 1
ATOM 1737 O O . GLY A 1 226 ? -10.477 16.219 6.359 1 93.94 226 GLY A O 1
ATOM 1738 N N . ASN A 1 227 ? -10.336 18.031 5.145 1 87.31 227 ASN A N 1
ATOM 1739 C CA . ASN A 1 227 ? -11.055 17.391 4.051 1 87.31 227 ASN A CA 1
ATOM 1740 C C . ASN A 1 227 ? -10.117 17.016 2.908 1 87.31 227 ASN A C 1
ATOM 1742 O O . ASN A 1 227 ? -9.156 17.734 2.625 1 87.31 227 ASN A O 1
ATOM 1746 N N . HIS A 1 228 ? -10.516 15.805 2.355 1 87.31 228 HIS A N 1
ATOM 1747 C CA . HIS A 1 228 ? -9.812 15.422 1.134 1 87.31 228 HIS A CA 1
ATOM 1748 C C . HIS A 1 228 ? -10.781 14.859 0.101 1 87.31 228 HIS A C 1
ATOM 1750 O O . HIS A 1 228 ? -10.406 14.008 -0.711 1 87.31 228 HIS A O 1
ATOM 1756 N N . ASP A 1 229 ? -12.008 15.211 0.263 1 91.19 229 ASP A N 1
ATOM 1757 C CA . ASP A 1 229 ? -13.016 14.789 -0.705 1 91.19 229 ASP A CA 1
ATOM 1758 C C . ASP A 1 229 ? -13.273 15.875 -1.743 1 91.19 229 ASP A C 1
ATOM 1760 O O . ASP A 1 229 ? -13.352 17.062 -1.403 1 91.19 229 ASP A O 1
ATOM 1764 N N . LYS A 1 230 ? -13.586 15.461 -2.959 1 92.75 230 LYS A N 1
ATOM 1765 C CA . LYS A 1 230 ? -13.711 16.375 -4.09 1 92.75 230 LYS A CA 1
ATOM 1766 C C . LYS A 1 230 ? -14.922 17.297 -3.926 1 92.75 230 LYS A C 1
ATOM 1768 O O . LYS A 1 230 ? -14.945 18.406 -4.453 1 92.75 230 LYS A O 1
ATOM 1773 N N . ASP A 1 231 ? -15.859 16.812 -3.197 1 93.75 231 ASP A N 1
ATOM 1774 C CA . ASP A 1 231 ? -17.141 17.5 -3.145 1 93.75 231 ASP A CA 1
ATOM 1775 C C . ASP A 1 231 ? -17.344 18.172 -1.789 1 93.75 231 ASP A C 1
ATOM 1777 O O . ASP A 1 231 ? -18.453 18.625 -1.469 1 93.75 231 ASP A O 1
ATOM 1781 N N . LYS A 1 232 ? -16.328 18.156 -0.967 1 94.94 232 LYS A N 1
ATOM 1782 C CA . LYS A 1 232 ? -16.375 18.797 0.344 1 94.94 232 LYS A CA 1
ATOM 1783 C C . LYS A 1 232 ? -15.336 19.906 0.459 1 94.94 232 LYS A C 1
ATOM 1785 O O . LYS A 1 232 ? -14.328 19.891 -0.259 1 94.94 232 LYS A O 1
ATOM 1790 N N . ARG A 1 233 ? -15.656 20.859 1.295 1 97.19 233 ARG A N 1
ATOM 1791 C CA . ARG A 1 233 ? -14.734 21.984 1.466 1 97.19 233 ARG A CA 1
ATOM 1792 C C . ARG A 1 233 ? -14.891 22.609 2.846 1 97.19 233 ARG A C 1
ATOM 1794 O O . ARG A 1 233 ? -16 22.688 3.377 1 97.19 233 ARG A O 1
ATOM 1801 N N . GLU A 1 234 ? -13.781 23.062 3.367 1 97.69 234 GLU A N 1
ATOM 1802 C CA . GLU A 1 234 ? -13.789 23.734 4.664 1 97.69 234 GLU A CA 1
ATOM 1803 C C . GLU A 1 234 ? -13.883 25.25 4.508 1 97.69 234 GLU A C 1
ATOM 1805 O O . GLU A 1 234 ? -14.219 25.953 5.461 1 97.69 234 GLU A O 1
ATOM 1810 N N . CYS A 1 235 ? -13.586 25.781 3.342 1 97.25 235 CYS A N 1
ATOM 1811 C CA . CYS A 1 235 ? -13.609 27.219 3.107 1 97.25 235 CYS A CA 1
ATOM 1812 C C . CYS A 1 235 ? -14.406 27.562 1.851 1 97.25 235 CYS A C 1
ATOM 1814 O O . CYS A 1 235 ? -14.711 26.672 1.048 1 97.25 235 CYS A O 1
ATOM 1816 N N . ASP A 1 236 ? -14.781 28.812 1.712 1 98.12 236 ASP A N 1
ATOM 1817 C CA . ASP A 1 236 ? -15.531 29.203 0.526 1 98.12 236 ASP A CA 1
ATOM 1818 C C . ASP A 1 236 ? -14.602 29.688 -0.582 1 98.12 236 ASP A C 1
ATOM 1820 O O . ASP A 1 236 ? -13.383 29.766 -0.388 1 98.12 236 ASP A O 1
ATOM 1824 N N . THR A 1 237 ? -15.141 29.906 -1.734 1 98.44 237 THR A N 1
ATOM 1825 C CA . THR A 1 237 ? -14.391 30.344 -2.908 1 98.44 237 THR A CA 1
ATOM 1826 C C . THR A 1 237 ? -13.734 31.688 -2.666 1 98.44 237 THR A C 1
ATOM 1828 O O . THR A 1 237 ? -12.625 31.938 -3.141 1 98.44 237 THR A O 1
ATOM 1831 N N . GLN A 1 238 ? -14.32 32.531 -1.883 1 98 238 GLN A N 1
ATOM 1832 C CA . GLN A 1 238 ? -13.812 33.875 -1.585 1 98 238 GLN A CA 1
ATOM 1833 C C . GLN A 1 238 ? -12.445 33.781 -0.917 1 98 238 GLN A C 1
ATOM 1835 O O . GLN A 1 238 ? -11.539 34.562 -1.262 1 98 238 GLN A O 1
ATOM 1840 N N . ILE A 1 239 ? -12.25 32.875 -0.02 1 97.31 239 ILE A N 1
ATOM 1841 C CA . ILE A 1 239 ? -10.977 32.719 0.676 1 97.31 239 ILE A CA 1
ATOM 1842 C C . ILE A 1 239 ? -9.891 32.312 -0.316 1 97.31 239 ILE A C 1
ATOM 1844 O O . ILE A 1 239 ? -8.773 32.844 -0.278 1 97.31 239 ILE A O 1
ATOM 1848 N N . VAL A 1 240 ? -10.219 31.391 -1.178 1 98.56 240 VAL A N 1
ATOM 1849 C CA . VAL A 1 240 ? -9.266 30.875 -2.148 1 98.56 240 VAL A CA 1
ATOM 1850 C C . VAL A 1 240 ? -8.812 31.984 -3.078 1 98.56 240 VAL A C 1
ATOM 1852 O O . VAL A 1 240 ? -7.613 32.156 -3.328 1 98.56 240 VAL A O 1
ATOM 1855 N N . THR A 1 241 ? -9.734 32.844 -3.492 1 98.12 241 THR A N 1
ATOM 1856 C CA . THR A 1 241 ? -9.43 33.906 -4.465 1 98.12 241 THR A CA 1
ATOM 1857 C C . THR A 1 241 ? -8.695 35.062 -3.805 1 98.12 241 THR A C 1
ATOM 1859 O O . THR A 1 241 ? -7.922 35.75 -4.453 1 98.12 241 THR A O 1
ATOM 1862 N N . ARG A 1 242 ? -8.852 35.219 -2.521 1 98.12 242 ARG A N 1
ATOM 1863 C CA . ARG A 1 242 ? -8.242 36.344 -1.807 1 98.12 242 ARG A CA 1
ATOM 1864 C C . ARG A 1 242 ? -6.867 35.969 -1.267 1 98.12 242 ARG A C 1
ATOM 1866 O O . ARG A 1 242 ? -6.117 36.812 -0.793 1 98.12 242 ARG A O 1
ATOM 1873 N N . SER A 1 243 ? -6.551 34.719 -1.396 1 98.56 243 SER A N 1
ATOM 1874 C CA . SER A 1 243 ? -5.336 34.219 -0.752 1 98.56 243 SER A CA 1
ATOM 1875 C C . SER A 1 243 ? -4.27 33.875 -1.783 1 98.56 243 SER A C 1
ATOM 1877 O O . SER A 1 243 ? -4.578 33.656 -2.955 1 98.56 243 SER A O 1
ATOM 1879 N N . THR A 1 244 ? -3.01 33.969 -1.357 1 98.75 244 THR A N 1
ATOM 1880 C CA . THR A 1 244 ? -1.965 33.219 -2.051 1 98.75 244 THR A CA 1
ATOM 1881 C C . THR A 1 244 ? -1.951 31.766 -1.6 1 98.75 244 THR A C 1
ATOM 1883 O O . THR A 1 244 ? -1.742 31.484 -0.419 1 98.75 244 THR A O 1
ATOM 1886 N N . VAL A 1 245 ? -2.105 30.812 -2.57 1 98.88 245 VAL A N 1
ATOM 1887 C CA . VAL A 1 245 ? -2.416 29.422 -2.238 1 98.88 245 VAL A CA 1
ATOM 1888 C C . VAL A 1 245 ? -1.153 28.562 -2.342 1 98.88 245 VAL A C 1
ATOM 1890 O O . VAL A 1 245 ? -0.455 28.609 -3.357 1 98.88 245 VAL A O 1
ATOM 1893 N N . PHE A 1 246 ? -0.861 27.844 -1.303 1 98.94 246 PHE A N 1
ATOM 1894 C CA . PHE A 1 246 ? 0.192 26.828 -1.209 1 98.94 246 PHE A CA 1
ATOM 1895 C C . PHE A 1 246 ? -0.39 25.469 -0.87 1 98.94 246 PHE A C 1
ATOM 1897 O O . PHE A 1 246 ? -1.459 25.375 -0.262 1 98.94 246 PHE A O 1
ATOM 1904 N N . VAL A 1 247 ? 0.351 24.406 -1.262 1 98.81 247 VAL A N 1
ATOM 1905 C CA . VAL A 1 247 ? -0.201 23.062 -1.048 1 98.81 247 VAL A CA 1
ATOM 1906 C C . VAL A 1 247 ? 0.902 22.125 -0.582 1 98.81 247 VAL A C 1
ATOM 1908 O O . VAL A 1 247 ? 2.088 22.438 -0.686 1 98.81 247 VAL A O 1
ATOM 1911 N N . ASP A 1 248 ? 0.48 21.016 -0.03 1 98.31 248 ASP A N 1
ATOM 1912 C CA . ASP A 1 248 ? 1.455 19.984 0.321 1 98.31 248 ASP A CA 1
ATOM 1913 C C . ASP A 1 248 ? 1.894 19.203 -0.913 1 98.31 248 ASP A C 1
ATOM 1915 O O . ASP A 1 248 ? 3.07 18.875 -1.055 1 98.31 248 ASP A O 1
ATOM 1919 N N . SER A 1 249 ? 0.905 18.922 -1.766 1 97.25 249 SER A N 1
ATOM 1920 C CA . SER A 1 249 ? 1.139 18.156 -2.984 1 97.25 249 SER A CA 1
ATOM 1921 C C . SER A 1 249 ? 0.158 18.547 -4.082 1 97.25 249 SER A C 1
ATOM 1923 O O . SER A 1 249 ? -1.039 18.281 -3.984 1 97.25 249 SER A O 1
ATOM 1925 N N . ARG A 1 250 ? 0.675 19.125 -5.176 1 97.5 250 ARG A N 1
ATOM 1926 C CA . ARG A 1 250 ? -0.176 19.578 -6.277 1 97.5 250 ARG A CA 1
ATOM 1927 C C . ARG A 1 250 ? -0.968 18.406 -6.859 1 97.5 250 ARG A C 1
ATOM 1929 O O . ARG A 1 250 ? -2.186 18.5 -7.031 1 97.5 250 ARG A O 1
ATOM 1936 N N . ILE A 1 251 ? -0.295 17.25 -7.039 1 96.06 251 ILE A N 1
ATOM 1937 C CA . ILE A 1 251 ? -0.918 16.125 -7.707 1 96.06 251 ILE A CA 1
ATOM 1938 C C . ILE A 1 251 ? -2.057 15.57 -6.848 1 96.06 251 ILE A C 1
ATOM 1940 O O . ILE A 1 251 ? -3.107 15.195 -7.367 1 96.06 251 ILE A O 1
ATOM 1944 N N . ASN A 1 252 ? -1.896 15.578 -5.598 1 96.69 252 ASN A N 1
ATOM 1945 C CA . ASN A 1 252 ? -2.914 15.023 -4.715 1 96.69 252 ASN A CA 1
ATOM 1946 C C . ASN A 1 252 ? -4.059 16 -4.484 1 96.69 252 ASN A C 1
ATOM 1948 O O . ASN A 1 252 ? -5.227 15.617 -4.5 1 96.69 252 ASN A O 1
ATOM 1952 N N . VAL A 1 253 ? -3.75 17.297 -4.262 1 97.56 253 VAL A N 1
ATOM 1953 C CA . VAL A 1 253 ? -4.785 18.297 -3.994 1 97.56 253 VAL A CA 1
ATOM 1954 C C . VAL A 1 253 ? -5.672 18.469 -5.223 1 97.56 253 VAL A C 1
ATOM 1956 O O . VAL A 1 253 ? -6.895 18.578 -5.102 1 97.56 253 VAL A O 1
ATOM 1959 N N . LEU A 1 254 ? -5.105 18.406 -6.402 1 97.25 254 LEU A N 1
ATOM 1960 C CA . LEU A 1 254 ? -5.863 18.594 -7.633 1 97.25 254 LEU A CA 1
ATOM 1961 C C . LEU A 1 254 ? -6.645 17.344 -7.996 1 97.25 254 LEU A C 1
ATOM 1963 O O . LEU A 1 254 ? -7.539 17.375 -8.844 1 97.25 254 LEU A O 1
ATOM 1967 N N . ALA A 1 255 ? -6.309 16.266 -7.285 1 95.06 255 ALA A N 1
ATOM 1968 C CA . ALA A 1 255 ? -7.047 15.031 -7.504 1 95.06 255 ALA A CA 1
ATOM 1969 C C . ALA A 1 255 ? -8.203 14.898 -6.52 1 95.06 255 ALA A C 1
ATOM 1971 O O . ALA A 1 255 ? -9.211 14.258 -6.82 1 95.06 255 ALA A O 1
ATOM 1972 N N . GLU A 1 256 ? -8.078 15.625 -5.352 1 94.38 256 GLU A N 1
ATOM 1973 C CA . GLU A 1 256 ? -8.961 15.125 -4.297 1 94.38 256 GLU A CA 1
ATOM 1974 C C . GLU A 1 256 ? -9.609 16.281 -3.533 1 94.38 256 GLU A C 1
ATOM 1976 O O . GLU A 1 256 ? -10.664 16.109 -2.924 1 94.38 256 GLU A O 1
ATOM 1981 N N . ALA A 1 257 ? -9.07 17.469 -3.473 1 96.44 257 ALA A N 1
ATOM 1982 C CA . ALA A 1 257 ? -9.43 18.453 -2.457 1 96.44 257 ALA A CA 1
ATOM 1983 C C . ALA A 1 257 ? -10.508 19.391 -2.973 1 96.44 257 ALA A C 1
ATOM 1985 O O . ALA A 1 257 ? -10.211 20.328 -3.732 1 96.44 257 ALA A O 1
ATOM 1986 N N . GLY A 1 258 ? -11.656 19.25 -2.443 1 97.56 258 GLY A N 1
ATOM 1987 C CA . GLY A 1 258 ? -12.75 20.125 -2.84 1 97.56 258 GLY A CA 1
ATOM 1988 C C . GLY A 1 258 ? -12.5 21.578 -2.514 1 97.56 258 GLY A C 1
ATOM 1989 O O . GLY A 1 258 ? -13.008 22.469 -3.193 1 97.56 258 GLY A O 1
ATOM 1990 N N . ASP A 1 259 ? -11.656 21.875 -1.562 1 98.19 259 ASP A N 1
ATOM 1991 C CA . ASP A 1 259 ? -11.336 23.25 -1.17 1 98.19 259 ASP A CA 1
ATOM 1992 C C . ASP A 1 259 ? -10.797 24.047 -2.355 1 98.19 259 ASP A C 1
ATOM 1994 O O . ASP A 1 259 ? -10.977 25.25 -2.426 1 98.19 259 ASP A O 1
ATOM 1998 N N . LEU A 1 260 ? -10.164 23.344 -3.297 1 98.38 260 LEU A N 1
ATOM 1999 C CA . LEU A 1 260 ? -9.609 24.031 -4.461 1 98.38 260 LEU A CA 1
ATOM 2000 C C . LEU A 1 260 ? -10.344 23.625 -5.734 1 98.38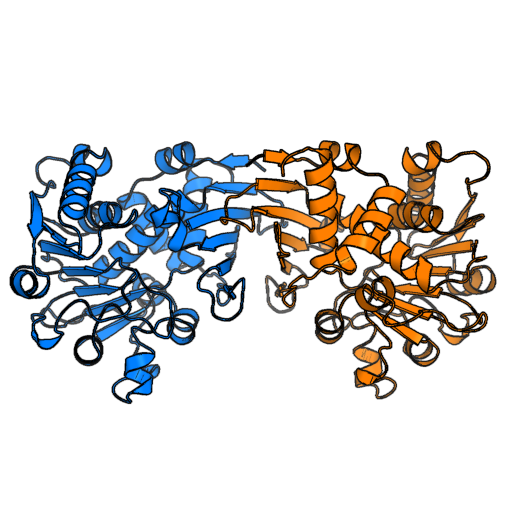 260 LEU A C 1
ATOM 2002 O O . LEU A 1 260 ? -10.516 24.438 -6.641 1 98.38 260 LEU A O 1
ATOM 2006 N N . LEU A 1 261 ? -10.812 22.344 -5.785 1 98.31 261 LEU A N 1
ATOM 2007 C CA . LEU A 1 261 ? -11.445 21.844 -6.996 1 98.31 261 LEU A CA 1
ATOM 2008 C C . LEU A 1 261 ? -12.773 22.547 -7.25 1 98.31 261 LEU A C 1
ATOM 2010 O O . LEU A 1 261 ? -13.125 22.812 -8.398 1 98.31 261 LEU A O 1
ATOM 2014 N N . ILE A 1 262 ? -13.516 22.828 -6.211 1 98.19 262 ILE A N 1
ATOM 2015 C CA . ILE A 1 262 ? -14.805 23.484 -6.363 1 98.19 262 ILE A CA 1
ATOM 2016 C C . ILE A 1 262 ? -14.602 24.906 -6.906 1 98.19 262 ILE A C 1
ATOM 2018 O O . ILE A 1 262 ? -15.195 25.266 -7.918 1 98.19 262 ILE A O 1
ATOM 2022 N N . PRO A 1 263 ? -13.742 25.719 -6.328 1 98.56 263 PRO A N 1
ATOM 2023 C CA . PRO A 1 263 ? -13.453 27.031 -6.926 1 98.56 263 PRO A CA 1
ATOM 2024 C C . PRO A 1 263 ? -12.984 26.938 -8.375 1 98.56 263 PRO A C 1
ATOM 2026 O O . PRO A 1 263 ? -13.289 27.812 -9.188 1 98.56 263 PRO A O 1
ATOM 2029 N N . ILE A 1 264 ? -12.172 25.891 -8.719 1 98.5 264 ILE A N 1
ATOM 2030 C CA . ILE A 1 264 ? -11.711 25.688 -10.086 1 98.5 264 ILE A CA 1
ATOM 2031 C C . ILE A 1 264 ? -12.898 25.391 -11 1 98.5 264 ILE A C 1
ATOM 2033 O O . ILE A 1 264 ? -13.016 25.984 -12.078 1 98.5 264 ILE A O 1
ATOM 2037 N N . GLU A 1 265 ? -13.75 24.562 -10.555 1 98.25 265 GLU A N 1
ATOM 2038 C CA . GLU A 1 265 ? -14.953 24.234 -11.328 1 98.25 265 GLU A CA 1
ATOM 2039 C C . GLU A 1 265 ? -15.828 25.469 -11.523 1 98.25 265 GLU A C 1
ATOM 2041 O O . GLU A 1 265 ? -16.453 25.625 -12.57 1 98.25 265 GLU A O 1
ATOM 2046 N N . GLU A 1 266 ? -15.82 26.359 -10.562 1 98.19 266 GLU A N 1
ATOM 2047 C CA . GLU A 1 266 ? -16.594 27.594 -10.609 1 98.19 266 GLU A CA 1
ATOM 2048 C C . GLU A 1 266 ? -15.938 28.609 -11.539 1 98.19 266 GLU A C 1
ATOM 2050 O O . GLU A 1 266 ? -16.531 29.656 -11.836 1 98.19 266 GLU A O 1
ATOM 2055 N N . GLY A 1 267 ? -14.742 28.328 -11.914 1 98.44 267 GLY A N 1
ATOM 2056 C CA . GLY A 1 267 ? -14.016 29.25 -12.789 1 98.44 267 GLY A CA 1
ATOM 2057 C C . GLY A 1 267 ? -13.367 30.391 -12.039 1 98.44 267 GLY A C 1
ATOM 2058 O O . GLY A 1 267 ? -12.914 31.359 -12.648 1 98.44 267 GLY A O 1
ATOM 2059 N N . ALA A 1 268 ? -13.305 30.344 -10.742 1 98.56 268 ALA A N 1
ATOM 2060 C CA . ALA A 1 268 ? -12.828 31.453 -9.914 1 98.56 268 ALA A CA 1
ATOM 2061 C C . ALA A 1 268 ? -11.352 31.281 -9.57 1 98.56 268 ALA A C 1
ATOM 2063 O O . ALA A 1 268 ? -10.711 32.219 -9.094 1 98.56 268 ALA A O 1
ATOM 2064 N N . PHE A 1 269 ? -10.828 30.125 -9.82 1 98.25 269 PHE A N 1
ATOM 2065 C CA . PHE A 1 269 ? -9.453 29.75 -9.508 1 98.25 269 PHE A CA 1
ATOM 2066 C C . PHE A 1 269 ? -8.914 28.766 -10.547 1 98.25 269 PHE A C 1
ATOM 2068 O O . PHE A 1 269 ? -9.688 28.141 -11.273 1 98.25 269 PHE A O 1
ATOM 2075 N N . SER A 1 270 ? -7.59 28.672 -10.703 1 98.38 270 SER A N 1
ATOM 2076 C CA . SER A 1 270 ? -7 27.703 -11.609 1 98.38 270 SER A CA 1
ATOM 2077 C C . SER A 1 270 ? -5.781 27.031 -10.992 1 98.38 270 SER A C 1
ATOM 2079 O O . SER A 1 270 ? -5.188 27.562 -10.047 1 98.38 270 SER A O 1
ATOM 2081 N N . GLU A 1 271 ? -5.441 25.875 -11.484 1 98.06 271 GLU A N 1
ATOM 2082 C CA . GLU A 1 271 ? -4.312 25.094 -10.977 1 98.06 271 GLU A CA 1
ATOM 2083 C C . GLU A 1 271 ? -3.016 25.891 -11.055 1 98.06 271 GLU A C 1
ATOM 2085 O O . GLU A 1 271 ? -2.143 25.75 -10.195 1 98.06 271 GLU A O 1
ATOM 2090 N N . GLN A 1 272 ? -2.895 26.766 -12.047 1 98 272 GLN A N 1
ATOM 2091 C CA . GLN A 1 272 ? -1.686 27.547 -12.266 1 98 272 GLN A CA 1
ATOM 2092 C C . GLN A 1 272 ? -1.515 28.609 -11.172 1 98 272 GLN A C 1
ATOM 2094 O O . GLN A 1 272 ? -0.426 29.156 -11 1 98 272 GLN A O 1
ATOM 2099 N N . GLN A 1 273 ? -2.574 28.875 -10.461 1 98.38 273 GLN A N 1
ATOM 2100 C CA . GLN A 1 273 ? -2.535 29.906 -9.43 1 98.38 273 GLN A CA 1
ATOM 2101 C C . GLN A 1 273 ? -2.014 29.359 -8.109 1 98.38 273 GLN A C 1
ATOM 2103 O O . GLN A 1 273 ? -1.81 30.094 -7.148 1 98.38 273 GLN A O 1
ATOM 2108 N N . ILE A 1 274 ? -1.79 28.062 -8.008 1 98.75 274 ILE A N 1
ATOM 2109 C CA . ILE A 1 274 ? -1.086 27.5 -6.863 1 98.75 274 ILE A CA 1
ATOM 2110 C C . ILE A 1 274 ? 0.368 27.969 -6.871 1 98.75 274 ILE A C 1
ATOM 2112 O O . ILE A 1 274 ? 1.111 27.688 -7.812 1 98.75 274 ILE A O 1
ATOM 2116 N N . SER A 1 275 ? 0.78 28.609 -5.836 1 98.69 275 SER A N 1
ATOM 2117 C CA . SER A 1 275 ? 2.051 29.328 -5.82 1 98.69 275 SER A CA 1
ATOM 2118 C C . SER A 1 275 ? 3.225 28.359 -5.648 1 98.69 275 SER A C 1
ATOM 2120 O O . SER A 1 275 ? 4.25 28.5 -6.316 1 98.69 275 SER A O 1
ATOM 2122 N N . ALA A 1 276 ? 3.088 27.391 -4.707 1 98.69 276 ALA A N 1
ATOM 2123 C CA . ALA A 1 276 ? 4.18 26.453 -4.445 1 98.69 276 ALA A CA 1
ATOM 2124 C C . ALA A 1 276 ? 3.705 25.281 -3.596 1 98.69 276 ALA A C 1
ATOM 2126 O O . ALA A 1 276 ? 2.645 25.344 -2.969 1 98.69 276 ALA A O 1
ATOM 2127 N N . GLU A 1 277 ? 4.504 24.234 -3.625 1 98.56 277 GLU A N 1
ATOM 2128 C CA . GLU A 1 277 ? 4.387 23.141 -2.666 1 98.56 277 GLU A CA 1
ATOM 2129 C C . GLU A 1 277 ? 5.305 23.359 -1.465 1 98.56 277 GLU A C 1
ATOM 2131 O O . GLU A 1 277 ? 6.289 24.094 -1.556 1 98.56 277 GLU A O 1
ATOM 2136 N N . LEU A 1 278 ? 4.965 22.703 -0.419 1 98.69 278 LEU A N 1
ATOM 2137 C CA . LEU A 1 278 ? 5.703 22.859 0.829 1 98.69 278 LEU A CA 1
ATOM 2138 C C . LEU A 1 278 ? 7.184 22.531 0.623 1 98.69 278 LEU A C 1
ATOM 2140 O O . LEU A 1 278 ? 8.055 23.266 1.114 1 98.69 278 LEU A O 1
ATOM 2144 N N . PRO A 1 279 ? 7.574 21.484 -0.148 1 98.38 279 PRO A 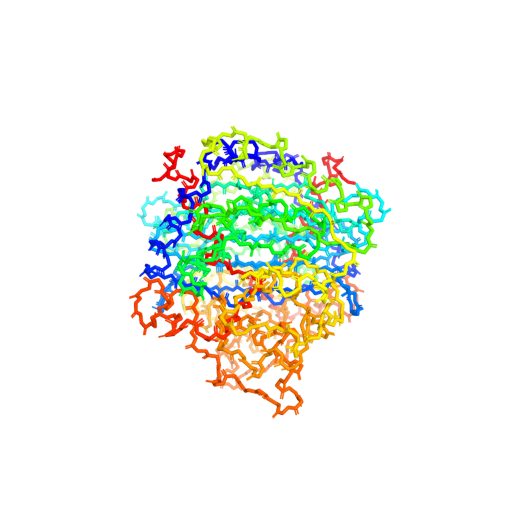N 1
ATOM 2145 C CA . PRO A 1 279 ? 9 21.234 -0.382 1 98.38 279 PRO A CA 1
ATOM 2146 C C . PRO A 1 279 ? 9.695 22.391 -1.091 1 98.38 279 PRO A C 1
ATOM 2148 O O . PRO A 1 279 ? 10.883 22.625 -0.873 1 98.38 279 PRO A O 1
ATOM 2151 N N . GLU A 1 280 ? 8.969 23.125 -1.952 1 98.44 280 GLU A N 1
ATOM 2152 C CA . GLU A 1 280 ? 9.539 24.266 -2.652 1 98.44 280 GLU A CA 1
ATOM 2153 C C . GLU A 1 280 ? 9.805 25.422 -1.689 1 98.44 280 GLU A C 1
ATOM 2155 O O . GLU A 1 280 ? 10.703 26.234 -1.924 1 98.44 280 GLU A O 1
ATOM 2160 N N . LEU A 1 281 ? 9.008 25.578 -0.651 1 98.75 281 LEU A N 1
ATOM 2161 C CA . LEU A 1 281 ? 9.297 26.531 0.413 1 98.75 281 LEU A CA 1
ATOM 2162 C C . LEU A 1 281 ? 10.547 26.125 1.187 1 98.75 281 LEU A C 1
ATOM 2164 O O . LEU A 1 281 ? 11.438 26.953 1.418 1 98.75 281 LEU A O 1
ATOM 2168 N N . CYS A 1 282 ? 10.68 24.844 1.496 1 98.62 282 CYS A N 1
ATOM 2169 C CA . CYS A 1 282 ? 11.789 24.328 2.285 1 98.62 282 CYS A CA 1
ATOM 2170 C C . CYS A 1 282 ? 13.109 24.469 1.529 1 98.62 282 CYS A C 1
ATOM 2172 O O . CYS A 1 282 ? 14.148 24.734 2.131 1 98.62 282 CYS A O 1
ATOM 2174 N N . SER A 1 283 ? 13.078 24.297 0.239 1 97.75 283 SER A N 1
ATOM 2175 C CA . SER A 1 283 ? 14.289 24.344 -0.569 1 97.75 283 SER A CA 1
ATOM 2176 C C . SER A 1 283 ? 14.648 25.781 -0.948 1 97.75 283 SER A C 1
ATOM 2178 O O . SER A 1 283 ? 15.695 26.031 -1.548 1 97.75 283 SER A O 1
ATOM 2180 N N . GLY A 1 284 ? 13.789 26.719 -0.745 1 97.81 284 GLY A N 1
ATOM 2181 C CA . GLY A 1 284 ? 14.039 28.109 -1.06 1 97.81 284 GLY A CA 1
ATOM 2182 C C . GLY A 1 284 ? 13.656 28.484 -2.479 1 97.81 284 GLY A C 1
ATOM 2183 O O . GLY A 1 284 ? 13.922 29.594 -2.93 1 97.81 284 GLY A O 1
ATOM 2184 N N . HIS A 1 285 ? 13.039 27.594 -3.131 1 97.56 285 HIS A N 1
ATOM 2185 C CA . HIS A 1 285 ? 12.578 27.906 -4.48 1 97.56 285 HIS A CA 1
ATOM 2186 C C . HIS A 1 285 ? 11.477 28.953 -4.465 1 97.56 285 HIS A C 1
ATOM 2188 O O . HIS A 1 285 ? 11.305 29.688 -5.438 1 97.56 285 HIS A O 1
ATOM 2194 N N . HIS A 1 286 ? 10.68 29 -3.42 1 98.25 286 HIS A N 1
ATOM 2195 C CA . HIS A 1 286 ? 9.695 30.047 -3.172 1 98.25 286 HIS A CA 1
ATOM 2196 C C . HIS A 1 286 ? 9.844 30.625 -1.771 1 98.25 286 HIS A C 1
ATOM 2198 O O . HIS A 1 286 ? 10.094 29.891 -0.812 1 98.25 286 HIS A O 1
ATOM 2204 N N . VAL A 1 287 ? 9.594 31.844 -1.555 1 98 287 VAL A N 1
ATOM 2205 C CA . VAL A 1 287 ? 9.93 32.531 -0.314 1 98 287 VAL A CA 1
ATOM 2206 C C . VAL A 1 287 ? 8.773 32.406 0.676 1 98 287 VAL A C 1
ATOM 2208 O O . VAL A 1 287 ? 8.961 32.594 1.884 1 98 287 VAL A O 1
ATOM 2211 N N . GLY A 1 288 ? 7.602 32.094 0.217 1 98.5 288 GLY A N 1
ATOM 2212 C CA . GLY A 1 288 ? 6.418 32.062 1.066 1 98.5 288 GLY A CA 1
ATOM 2213 C C . GLY A 1 288 ? 5.727 33.438 1.137 1 98.5 288 GLY A C 1
ATOM 2214 O O . GLY A 1 288 ? 5.473 34.062 0.107 1 98.5 288 GLY A O 1
ATOM 2215 N N . ARG A 1 289 ? 5.352 33.812 2.309 1 98.56 289 ARG A N 1
ATOM 2216 C CA . ARG A 1 289 ? 4.703 35.125 2.484 1 98.56 289 ARG A CA 1
ATOM 2217 C C . ARG A 1 289 ? 5.602 36.25 1.993 1 98.56 289 ARG A C 1
ATOM 2219 O O . ARG A 1 289 ? 6.797 36.281 2.289 1 98.56 289 ARG A O 1
ATOM 2226 N N . GLU A 1 290 ? 5.012 37.156 1.31 1 97.5 290 GLU A N 1
ATOM 2227 C CA . GLU A 1 290 ? 5.801 38.219 0.699 1 97.5 290 GLU A CA 1
ATOM 2228 C C . GLU A 1 290 ? 5.609 39.531 1.438 1 97.5 290 GLU A C 1
ATOM 2230 O O . GLU A 1 290 ? 6.457 40.438 1.353 1 97.5 290 GLU A O 1
ATOM 2235 N N . ASP A 1 291 ? 4.504 39.719 2.088 1 96.25 291 ASP A N 1
ATOM 2236 C CA . ASP A 1 291 ? 4.277 40.938 2.867 1 96.25 291 ASP A CA 1
ATOM 2237 C C . ASP A 1 291 ? 3.291 40.688 4.004 1 96.25 291 ASP A C 1
ATOM 2239 O O . ASP A 1 291 ? 2.643 39.625 4.051 1 96.25 291 ASP A O 1
ATOM 2243 N N . SER A 1 292 ? 3.117 41.656 4.887 1 97.38 292 SER A N 1
ATOM 2244 C CA . SER A 1 292 ? 2.395 41.469 6.141 1 97.38 292 SER A CA 1
ATOM 2245 C C . SER A 1 292 ? 0.886 41.531 5.926 1 97.38 292 SER A C 1
ATOM 2247 O O . SER A 1 292 ? 0.113 41.156 6.805 1 97.38 292 SER A O 1
ATOM 2249 N N . GLN A 1 293 ? 0.46 41.969 4.793 1 97.94 293 GLN A N 1
ATOM 2250 C CA . GLN A 1 293 ? -0.972 42.125 4.551 1 97.94 293 GLN A CA 1
ATOM 2251 C C . GLN A 1 293 ? -1.52 40.906 3.781 1 97.94 293 GLN A C 1
ATOM 2253 O O . GLN A 1 293 ? -2.734 40.75 3.689 1 97.94 293 GLN A O 1
ATOM 2258 N N . GLN A 1 294 ? -0.669 40.156 3.258 1 98 294 GLN A N 1
ATOM 2259 C CA . GLN A 1 294 ? -1.033 39 2.434 1 98 294 GLN A CA 1
ATOM 2260 C C . GLN A 1 294 ? -1.83 37.969 3.236 1 98 294 GLN A C 1
ATOM 2262 O O . GLN A 1 294 ? -1.474 37.656 4.371 1 98 294 GLN A O 1
ATOM 2267 N N . ILE A 1 295 ? -2.936 37.531 2.658 1 98.69 295 ILE A N 1
ATOM 2268 C CA . ILE A 1 295 ? -3.596 36.344 3.182 1 98.69 295 ILE A CA 1
ATOM 2269 C C . ILE A 1 295 ? -3.004 35.094 2.531 1 98.69 295 ILE A C 1
ATOM 2271 O O . ILE A 1 295 ? -2.963 35 1.304 1 98.69 295 ILE A O 1
ATOM 2275 N N . THR A 1 296 ? -2.484 34.188 3.301 1 98.88 296 THR A N 1
ATOM 2276 C CA . THR A 1 296 ? -1.924 32.938 2.779 1 98.88 296 THR A CA 1
ATOM 2277 C C . THR A 1 296 ? -2.818 31.75 3.129 1 98.88 296 THR A C 1
ATOM 2279 O O . THR A 1 296 ? -3.471 31.75 4.176 1 98.88 296 THR A O 1
ATOM 2282 N N . LEU A 1 297 ? -2.873 30.828 2.221 1 98.88 297 LEU A N 1
ATOM 2283 C CA . LEU A 1 297 ? -3.664 29.609 2.393 1 98.88 297 LEU A CA 1
ATOM 2284 C C . LEU A 1 297 ? -2.828 28.375 2.102 1 98.88 297 LEU A C 1
ATOM 2286 O O . LEU A 1 297 ? -2.186 28.281 1.051 1 98.88 297 LEU A O 1
ATOM 2290 N N . TYR A 1 298 ? -2.76 27.484 3.053 1 98.88 298 TYR A N 1
ATOM 2291 C CA . TYR A 1 298 ? -2.121 26.188 2.885 1 98.88 298 TYR A CA 1
ATOM 2292 C C . TYR A 1 298 ? -3.152 25.062 2.895 1 98.88 298 TYR A C 1
ATOM 2294 O O . TYR A 1 298 ? -3.877 24.875 3.877 1 98.88 298 TYR A O 1
ATOM 2302 N N . LYS A 1 299 ? -3.275 24.344 1.804 1 98.81 299 LYS A N 1
ATOM 2303 C CA . LYS A 1 299 ? -4.141 23.172 1.708 1 98.81 299 LYS A CA 1
ATOM 2304 C C . LYS A 1 299 ? -3.324 21.875 1.681 1 98.81 299 LYS A C 1
ATOM 2306 O O . LYS A 1 299 ? -2.414 21.734 0.863 1 98.81 299 LYS A O 1
ATOM 2311 N N . SER A 1 300 ? -3.666 21.031 2.598 1 98.19 300 SER A N 1
ATOM 2312 C CA . SER A 1 300 ? -3.006 19.734 2.65 1 98.19 300 SER A CA 1
ATOM 2313 C C . SER A 1 300 ? -4.02 18.594 2.629 1 98.19 300 SER A C 1
ATOM 2315 O O . SER A 1 300 ? -5.066 18.672 3.275 1 98.19 300 SER A O 1
ATOM 2317 N N . VAL A 1 301 ? -3.748 17.594 1.847 1 96 301 VAL A N 1
ATOM 2318 C CA . VAL A 1 301 ? -4.562 16.375 1.872 1 96 301 VAL A CA 1
ATOM 2319 C C . VAL A 1 301 ? -3.775 15.242 2.518 1 96 301 VAL A C 1
ATOM 2321 O O . VAL A 1 301 ? -4.297 14.141 2.689 1 96 301 VAL A O 1
ATOM 2324 N N . GLY A 1 302 ? -2.611 15.508 2.953 1 94.19 302 GLY A N 1
ATOM 2325 C CA . GLY A 1 302 ? -1.721 14.477 3.471 1 94.19 302 GLY A CA 1
ATOM 2326 C C . GLY A 1 302 ? -0.786 13.914 2.42 1 94.19 302 GLY A C 1
ATOM 2327 O O . GLY A 1 302 ? -1.237 13.367 1.411 1 94.19 302 GLY A O 1
ATOM 2328 N N . SER A 1 303 ? 0.505 14.047 2.664 1 93.94 303 SER A N 1
ATOM 2329 C CA . SER A 1 303 ? 1.519 13.617 1.708 1 93.94 303 SER A CA 1
ATOM 2330 C C . SER A 1 303 ? 2.334 12.445 2.258 1 93.94 303 SER A C 1
ATOM 2332 O O . SER A 1 303 ? 2.678 12.43 3.441 1 93.94 303 SER A O 1
ATOM 2334 N N . ALA A 1 304 ? 2.656 11.539 1.359 1 97.69 304 ALA A N 1
ATOM 2335 C CA . ALA A 1 304 ? 3.516 10.422 1.74 1 97.69 304 ALA A CA 1
ATOM 2336 C C . ALA A 1 304 ? 4.914 10.906 2.107 1 97.69 304 ALA A C 1
ATOM 2338 O O . ALA A 1 304 ? 5.652 10.211 2.816 1 97.69 304 ALA A O 1
ATOM 2339 N N . LEU A 1 305 ? 5.277 12.062 1.641 1 97.81 305 LEU A N 1
ATOM 2340 C CA . LEU A 1 305 ? 6.57 12.641 1.994 1 97.81 305 LEU A CA 1
ATOM 2341 C C . LEU A 1 305 ? 6.637 12.953 3.486 1 97.81 305 LEU A C 1
ATOM 2343 O O . LEU A 1 305 ? 7.676 12.758 4.117 1 97.81 305 LEU A O 1
ATOM 2347 N N . ALA A 1 306 ? 5.535 13.461 4.031 1 98.25 306 ALA A N 1
ATOM 2348 C CA . ALA A 1 306 ? 5.469 13.711 5.469 1 98.25 306 ALA A CA 1
ATOM 2349 C C . ALA A 1 306 ? 5.625 12.414 6.258 1 98.25 306 ALA A C 1
ATOM 2351 O O . ALA A 1 306 ? 6.305 12.391 7.285 1 98.25 306 ALA A O 1
ATOM 2352 N N . ASP A 1 307 ? 5.031 11.328 5.805 1 98.25 307 ASP A N 1
ATOM 2353 C CA . ASP A 1 307 ? 5.195 10.023 6.434 1 98.25 307 ASP A CA 1
ATOM 2354 C C . ASP A 1 307 ? 6.645 9.555 6.367 1 98.25 307 ASP A C 1
ATOM 2356 O O . ASP A 1 307 ? 7.195 9.078 7.363 1 98.25 307 ASP A O 1
ATOM 2360 N N . LEU A 1 308 ? 7.23 9.688 5.156 1 98.12 308 LEU A N 1
ATOM 2361 C CA . LEU A 1 308 ? 8.625 9.297 4.953 1 98.12 308 LEU A CA 1
ATOM 2362 C C . LEU A 1 308 ? 9.539 10.047 5.91 1 98.12 308 LEU A C 1
ATOM 2364 O O . LEU A 1 308 ? 10.422 9.445 6.535 1 98.12 308 LEU A O 1
ATOM 2368 N N . ALA A 1 309 ? 9.305 11.344 6.066 1 97.5 309 ALA A N 1
ATOM 2369 C CA . ALA A 1 309 ? 10.117 12.18 6.953 1 97.5 309 ALA A CA 1
ATOM 2370 C C . ALA A 1 309 ? 9.945 11.75 8.406 1 97.5 309 ALA A C 1
ATOM 2372 O O . ALA A 1 309 ? 10.93 11.672 9.156 1 97.5 309 ALA A O 1
ATOM 2373 N N . ALA A 1 310 ? 8.734 11.531 8.805 1 97.88 310 ALA A N 1
ATOM 2374 C CA . ALA A 1 310 ? 8.461 11.125 10.18 1 97.88 310 ALA A CA 1
ATOM 2375 C C . ALA A 1 310 ? 9.07 9.758 10.484 1 97.88 310 ALA A C 1
ATOM 2377 O O . ALA A 1 310 ? 9.648 9.555 11.555 1 97.88 310 ALA A O 1
ATOM 2378 N N . VAL A 1 311 ? 8.969 8.812 9.555 1 98 311 VAL A N 1
ATOM 2379 C CA . VAL A 1 311 ? 9.539 7.484 9.719 1 98 311 VAL A CA 1
ATOM 2380 C C . VAL A 1 311 ? 11.062 7.586 9.836 1 98 311 VAL A C 1
ATOM 2382 O O . VAL A 1 311 ? 11.672 6.961 10.703 1 98 311 VAL A O 1
ATOM 2385 N N . LYS A 1 312 ? 11.648 8.367 8.945 1 96.88 312 LYS A N 1
ATOM 2386 C CA . LYS A 1 312 ? 13.086 8.586 9.016 1 96.88 312 LYS A CA 1
ATOM 2387 C C . LYS A 1 312 ? 13.5 9.109 10.383 1 96.88 312 LYS A C 1
ATOM 2389 O O . LYS A 1 312 ? 14.477 8.633 10.969 1 96.88 312 LYS A O 1
ATOM 2394 N N . PHE A 1 313 ? 12.773 10.062 10.906 1 96.44 313 PHE A N 1
ATOM 2395 C CA . PHE A 1 313 ? 13.055 10.656 12.211 1 96.44 313 PHE A CA 1
ATOM 2396 C C . PHE A 1 313 ? 13.016 9.594 13.305 1 96.44 313 PHE A C 1
ATOM 2398 O O . PHE A 1 313 ? 13.953 9.477 14.094 1 96.44 313 PHE A O 1
ATOM 2405 N N . VAL A 1 314 ? 11.977 8.773 13.344 1 97.38 314 VAL A N 1
ATOM 2406 C CA . VAL A 1 314 ? 11.781 7.766 14.383 1 97.38 314 VAL A CA 1
ATOM 2407 C C . VAL A 1 314 ? 12.875 6.699 14.281 1 97.38 314 VAL A C 1
ATOM 2409 O O . VAL A 1 314 ? 13.484 6.328 15.281 1 97.38 314 VAL A O 1
ATOM 2412 N N . LEU A 1 315 ? 13.156 6.234 13.062 1 96.94 315 LEU A N 1
ATOM 2413 C CA . LEU A 1 315 ? 14.133 5.164 12.883 1 96.94 315 LEU A CA 1
ATOM 2414 C C . LEU A 1 315 ? 15.539 5.641 13.242 1 96.94 315 LEU A C 1
ATOM 2416 O O . LEU A 1 315 ? 16.359 4.863 13.734 1 96.94 315 LEU A O 1
ATOM 2420 N N . THR A 1 316 ? 15.805 6.93 12.922 1 94.38 316 THR A N 1
ATOM 2421 C CA . THR A 1 316 ? 17.094 7.508 13.312 1 94.38 316 THR A CA 1
ATOM 2422 C C . THR A 1 316 ? 17.219 7.535 14.836 1 94.38 316 THR A C 1
ATOM 2424 O O . THR A 1 316 ? 18.266 7.156 15.383 1 94.38 316 THR A O 1
ATOM 2427 N N . GLN A 1 317 ? 16.203 7.98 15.539 1 93.06 317 GLN A N 1
ATOM 2428 C CA . GLN A 1 317 ? 16.203 8.039 17 1 93.06 317 GLN A CA 1
ATOM 2429 C C . GLN A 1 317 ? 16.359 6.648 17.609 1 93.06 317 GLN A C 1
ATOM 2431 O O . GLN A 1 317 ? 16.969 6.492 18.656 1 93.06 317 GLN A O 1
ATOM 2436 N N . LYS A 1 318 ? 15.844 5.613 16.922 1 92.88 318 LYS A N 1
ATOM 2437 C CA . LYS A 1 318 ? 15.891 4.238 17.406 1 92.88 318 LYS A CA 1
ATOM 2438 C C . LYS A 1 318 ? 17.141 3.514 16.906 1 92.88 318 LYS A C 1
ATOM 2440 O O . LYS A 1 318 ? 17.344 2.338 17.219 1 92.88 318 LYS A O 1
ATOM 2445 N N . GLN A 1 319 ? 18 4.105 16.109 1 88.06 319 GLN A N 1
ATOM 2446 C CA . GLN A 1 319 ? 19.266 3.582 15.586 1 88.06 319 GLN A CA 1
ATOM 2447 C C . GLN A 1 319 ? 19.031 2.328 14.75 1 88.06 319 GLN A C 1
ATOM 2449 O O . GLN A 1 319 ? 19.734 1.334 14.898 1 88.06 319 GLN A O 1
ATOM 2454 N N . VAL A 1 320 ? 17.984 2.273 14.07 1 83.19 320 VAL A N 1
ATOM 2455 C CA . VAL A 1 320 ? 17.672 1.153 13.188 1 83.19 320 VAL A CA 1
ATOM 2456 C C . VAL A 1 320 ? 18.453 1.303 11.875 1 83.19 320 VAL A C 1
ATOM 2458 O O . VAL A 1 320 ? 18.828 0.307 11.258 1 83.19 320 VAL A O 1
ATOM 2461 N N . PHE A 1 321 ? 18.688 2.469 11.359 1 70.5 321 PHE A N 1
ATOM 2462 C CA . PHE A 1 321 ? 19.531 2.57 10.172 1 70.5 321 PHE A CA 1
ATOM 2463 C C . PHE A 1 321 ? 20.469 3.77 10.266 1 70.5 321 PHE A C 1
ATOM 2465 O O . PHE A 1 321 ? 20.219 4.691 11.047 1 70.5 321 PHE A O 1
ATOM 2472 N N . MET B 1 1 ? -3.611 -6.109 16.766 1 93.38 1 MET B N 1
ATOM 2473 C CA . MET B 1 1 ? -3.131 -6.719 15.523 1 93.38 1 MET B CA 1
ATOM 2474 C C . MET B 1 1 ? -2.098 -7.801 15.82 1 93.38 1 MET B C 1
ATOM 2476 O O . MET B 1 1 ? -1.178 -7.59 16.609 1 93.38 1 MET B O 1
ATOM 2480 N N . ILE B 1 2 ? -2.221 -8.969 15.273 1 95.38 2 ILE B N 1
ATOM 2481 C CA . ILE B 1 2 ? -1.283 -10.055 15.523 1 95.38 2 ILE B CA 1
ATOM 2482 C C . ILE B 1 2 ? -0.238 -10.109 14.414 1 95.38 2 ILE B C 1
ATOM 2484 O O . ILE B 1 2 ? -0.499 -9.68 13.289 1 95.38 2 ILE B O 1
ATOM 2488 N N . ASN B 1 3 ? 0.932 -10.516 14.773 1 96.19 3 ASN B N 1
ATOM 2489 C CA . ASN B 1 3 ? 2.006 -10.773 13.82 1 96.19 3 ASN B CA 1
ATOM 2490 C C . ASN B 1 3 ? 2.178 -12.273 13.562 1 96.19 3 ASN B C 1
ATOM 2492 O O . ASN B 1 3 ? 2.4 -13.039 14.5 1 96.19 3 ASN B O 1
ATOM 2496 N N . ILE B 1 4 ? 2.012 -12.688 12.375 1 97.12 4 ILE B N 1
ATOM 2497 C CA . ILE B 1 4 ? 2.143 -14.094 12 1 97.12 4 ILE B CA 1
ATOM 2498 C C . ILE B 1 4 ? 3.393 -14.281 11.141 1 97.12 4 ILE B C 1
ATOM 2500 O O . ILE B 1 4 ? 3.422 -13.875 9.977 1 97.12 4 ILE B O 1
ATOM 2504 N N . ASP B 1 5 ? 4.379 -14.93 11.648 1 96.69 5 ASP B N 1
ATOM 2505 C CA . ASP B 1 5 ? 5.652 -15.055 10.953 1 96.69 5 ASP B CA 1
ATOM 2506 C C . ASP B 1 5 ? 5.633 -16.234 9.977 1 96.69 5 ASP B C 1
ATOM 2508 O O . ASP B 1 5 ? 4.617 -16.922 9.852 1 96.69 5 ASP B O 1
ATOM 2512 N N . ALA B 1 6 ? 6.684 -16.438 9.312 1 96.94 6 ALA B N 1
ATOM 2513 C CA . ALA B 1 6 ? 6.773 -17.422 8.234 1 96.94 6 ALA B CA 1
ATOM 2514 C C . ALA B 1 6 ? 6.469 -18.828 8.734 1 96.94 6 ALA B C 1
ATOM 2516 O O . ALA B 1 6 ? 5.68 -19.547 8.133 1 96.94 6 ALA B O 1
ATOM 2517 N N . GLN B 1 7 ? 7.051 -19.234 9.828 1 96.69 7 GLN B N 1
ATOM 2518 C CA . GLN B 1 7 ? 6.875 -20.578 10.352 1 96.69 7 GLN B CA 1
ATOM 2519 C C . GLN B 1 7 ? 5.43 -20.812 10.781 1 96.69 7 GLN B C 1
ATOM 2521 O O . GLN B 1 7 ? 4.867 -21.891 10.539 1 96.69 7 GLN B O 1
ATOM 2526 N N . GLN B 1 8 ? 4.855 -19.781 11.438 1 96.69 8 GLN B N 1
ATOM 2527 C CA . GLN B 1 8 ? 3.463 -19.891 11.859 1 96.69 8 GLN B CA 1
ATOM 2528 C C . GLN B 1 8 ? 2.533 -20.047 10.656 1 96.69 8 GLN B C 1
ATOM 2530 O O . GLN B 1 8 ? 1.54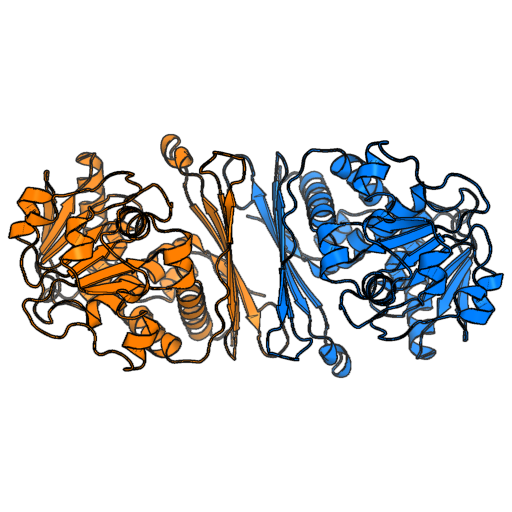5 -20.781 10.719 1 96.69 8 GLN B O 1
ATOM 2535 N N . ILE B 1 9 ? 2.854 -19.344 9.578 1 97.19 9 ILE B N 1
ATOM 2536 C CA . ILE B 1 9 ? 2.059 -19.422 8.352 1 97.19 9 ILE B CA 1
ATOM 2537 C C . ILE B 1 9 ? 2.139 -20.828 7.777 1 97.19 9 ILE B C 1
ATOM 2539 O O . ILE B 1 9 ? 1.111 -21.453 7.488 1 97.19 9 ILE B O 1
ATO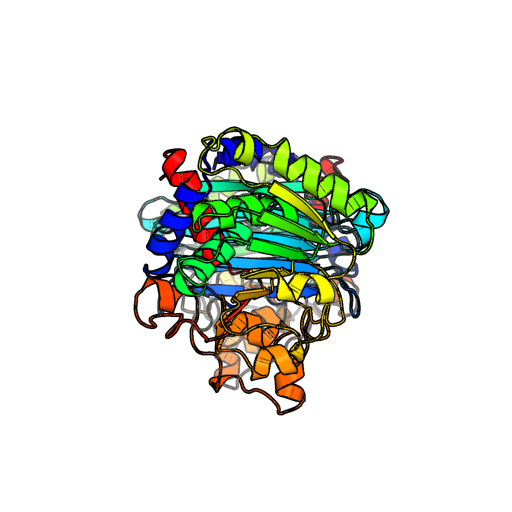M 2543 N N . VAL B 1 10 ? 3.33 -21.344 7.668 1 95.25 10 VAL B N 1
ATOM 2544 C CA . VAL B 1 10 ? 3.559 -22.656 7.066 1 95.25 10 VAL B CA 1
ATOM 2545 C C . VAL B 1 10 ? 2.834 -23.734 7.871 1 95.25 10 VAL B C 1
ATOM 2547 O O . VAL B 1 10 ? 2.277 -24.672 7.301 1 95.25 10 VAL B O 1
ATOM 2550 N N . ASN B 1 11 ? 2.756 -23.547 9.203 1 95 11 ASN B N 1
ATOM 2551 C CA . ASN B 1 11 ? 2.098 -24.516 10.078 1 95 11 ASN B CA 1
ATOM 2552 C C . ASN B 1 11 ? 0.592 -24.562 9.836 1 95 11 ASN B C 1
ATOM 2554 O O . ASN B 1 11 ? -0.071 -25.531 10.18 1 95 11 ASN B O 1
ATOM 2558 N N . CYS B 1 12 ? 0.099 -23.5 9.203 1 93.88 12 CYS B N 1
ATOM 2559 C CA . CYS B 1 12 ? -1.334 -23.422 8.953 1 93.88 12 CYS B CA 1
ATOM 2560 C C . CYS B 1 12 ? -1.684 -23.984 7.582 1 93.88 12 CYS B C 1
ATOM 2562 O O . CYS B 1 12 ? -2.855 -24.219 7.281 1 93.88 12 CYS B O 1
ATOM 2564 N N . LEU B 1 13 ? -0.655 -24.312 6.762 1 94.56 13 LEU B N 1
ATOM 2565 C CA . LEU B 1 13 ? -0.945 -24.5 5.344 1 94.56 13 LEU B CA 1
ATOM 2566 C C . LEU B 1 13 ? -0.797 -25.969 4.949 1 94.56 13 LEU B C 1
ATOM 2568 O O . LEU B 1 13 ? 0.034 -26.688 5.512 1 94.56 13 LEU B O 1
ATOM 2572 N N . SER B 1 14 ? -1.638 -26.422 4.121 1 94.38 14 SER B N 1
ATOM 2573 C CA . SER B 1 14 ? -1.489 -27.578 3.227 1 94.38 14 SER B CA 1
ATOM 2574 C C . SER B 1 14 ? -1.797 -27.188 1.783 1 94.38 14 SER B C 1
ATOM 2576 O O . SER B 1 14 ? -2.68 -26.375 1.527 1 94.38 14 SER B O 1
ATOM 2578 N N . MET B 1 15 ? -1.079 -27.75 0.919 1 96.25 15 MET B N 1
ATOM 2579 C CA . MET B 1 15 ? -1.245 -27.344 -0.472 1 96.25 15 MET B CA 1
ATOM 2580 C C . MET B 1 15 ? -2.666 -27.609 -0.955 1 96.25 15 MET B C 1
ATOM 2582 O O . MET B 1 15 ? -3.311 -26.734 -1.534 1 96.25 15 MET B O 1
ATOM 2586 N N . ARG B 1 16 ? -3.141 -28.812 -0.691 1 95.81 16 ARG B N 1
ATOM 2587 C CA . ARG B 1 16 ? -4.496 -29.156 -1.102 1 95.81 16 ARG B CA 1
ATOM 2588 C C . ARG B 1 16 ? -5.523 -28.25 -0.431 1 95.81 16 ARG B C 1
ATOM 2590 O O . ARG B 1 16 ? -6.461 -27.781 -1.079 1 95.81 16 ARG B O 1
ATOM 2597 N N . GLY B 1 17 ? -5.312 -28.047 0.874 1 95.94 17 GLY B N 1
ATOM 2598 C CA . GLY B 1 17 ? -6.215 -27.172 1.596 1 95.94 17 GLY B CA 1
ATOM 2599 C C . GLY B 1 17 ? -6.23 -25.75 1.049 1 95.94 17 GLY B C 1
ATOM 2600 O O . GLY B 1 17 ? -7.297 -25.156 0.899 1 95.94 17 GLY B O 1
ATOM 2601 N N . LEU B 1 18 ? -5.078 -25.219 0.729 1 97.56 18 LEU B N 1
ATOM 2602 C CA . LEU B 1 18 ? -4.973 -23.859 0.189 1 97.56 18 LEU B CA 1
ATOM 2603 C C . LEU B 1 18 ? -5.633 -23.766 -1.184 1 97.56 18 LEU B C 1
ATOM 2605 O O . LEU B 1 18 ? -6.375 -22.828 -1.459 1 97.56 18 LEU B O 1
ATOM 2609 N N . ILE B 1 19 ? -5.41 -24.766 -2.059 1 98.44 19 ILE B N 1
ATOM 2610 C CA . ILE B 1 19 ? -5.98 -24.781 -3.402 1 98.44 19 ILE B CA 1
ATOM 2611 C C . ILE B 1 19 ? -7.504 -24.781 -3.318 1 98.44 19 ILE B C 1
ATOM 2613 O O . ILE B 1 19 ? -8.164 -24 -3.998 1 98.44 19 ILE B O 1
ATOM 2617 N N . GLU B 1 20 ? -8.07 -25.594 -2.445 1 97.75 20 GLU B N 1
ATOM 2618 C CA . GLU B 1 20 ? -9.523 -25.672 -2.314 1 97.75 20 GLU B CA 1
ATOM 2619 C C . GLU B 1 20 ? -10.102 -24.391 -1.729 1 97.75 20 GLU B C 1
ATOM 2621 O O . GLU B 1 20 ? -11.172 -23.938 -2.148 1 97.75 20 GLU B O 1
ATOM 2626 N N . SER B 1 21 ? -9.391 -23.875 -0.795 1 95.94 21 SER B N 1
ATOM 2627 C CA . SER B 1 21 ? -9.828 -22.609 -0.23 1 95.94 21 SER B CA 1
ATOM 2628 C C . SER B 1 21 ? -9.805 -21.5 -1.279 1 95.94 21 SER B C 1
ATOM 2630 O O . SER B 1 21 ? -10.719 -20.672 -1.334 1 95.94 21 SER B O 1
ATOM 2632 N N . MET B 1 22 ? -8.805 -21.484 -2.068 1 98.06 22 MET B N 1
ATOM 2633 C CA . MET B 1 22 ? -8.695 -20.516 -3.148 1 98.06 22 MET B CA 1
ATOM 2634 C C . MET B 1 22 ? -9.828 -20.688 -4.156 1 98.06 22 MET B C 1
ATOM 2636 O O . MET B 1 22 ? -10.438 -19.719 -4.598 1 98.06 22 MET B O 1
ATOM 2640 N N . ARG B 1 23 ? -10.117 -21.938 -4.508 1 98.38 23 ARG B N 1
ATOM 2641 C CA . ARG B 1 23 ? -11.219 -22.234 -5.418 1 98.38 23 ARG B CA 1
ATOM 2642 C C . ARG B 1 23 ? -12.516 -21.594 -4.93 1 98.38 23 ARG B C 1
ATOM 2644 O O . ARG B 1 23 ? -13.242 -20.984 -5.707 1 98.38 23 ARG B O 1
ATOM 2651 N N . GLN B 1 24 ? -12.75 -21.688 -3.66 1 96.62 24 GLN B N 1
ATOM 2652 C CA . GLN B 1 24 ? -13.953 -21.125 -3.061 1 96.62 24 GLN B CA 1
ATOM 2653 C C . GLN B 1 24 ? -13.906 -19.609 -3.029 1 96.62 24 GLN B C 1
ATOM 2655 O O . GLN B 1 24 ? -14.867 -18.938 -3.426 1 96.62 24 GLN B O 1
ATOM 2660 N N . THR B 1 25 ? -12.828 -19.078 -2.602 1 96.06 25 THR B N 1
ATOM 2661 C CA . THR B 1 25 ? -12.672 -17.625 -2.449 1 96.06 25 THR B CA 1
ATOM 2662 C C . THR B 1 25 ? -12.805 -16.922 -3.797 1 96.06 25 THR B C 1
ATOM 2664 O O . THR B 1 25 ? -13.344 -15.82 -3.879 1 96.06 25 THR B O 1
ATOM 2667 N N . TYR B 1 26 ? -12.32 -17.562 -4.867 1 97.88 26 TYR B N 1
ATOM 2668 C CA . TYR B 1 26 ? -12.328 -16.953 -6.199 1 97.88 26 TYR B CA 1
ATOM 2669 C C . TYR B 1 26 ? -13.742 -16.844 -6.742 1 97.88 26 TYR B C 1
ATOM 2671 O O . TYR B 1 26 ? -13.984 -16.141 -7.723 1 97.88 26 TYR B O 1
ATOM 2679 N N . THR B 1 27 ? -14.734 -17.531 -6.113 1 97.44 27 THR B N 1
ATOM 2680 C CA . THR B 1 27 ? -16.125 -17.438 -6.539 1 97.44 27 THR B CA 1
ATOM 2681 C C . THR B 1 27 ? -16.844 -16.312 -5.777 1 97.44 27 THR B C 1
ATOM 2683 O O . THR B 1 27 ? -17.969 -15.945 -6.121 1 97.44 27 THR B O 1
ATOM 2686 N N . GLU B 1 28 ? -16.234 -15.828 -4.762 1 96.25 28 GLU B N 1
ATOM 2687 C CA . GLU B 1 28 ? -16.812 -14.773 -3.941 1 96.25 28 GLU B CA 1
ATOM 2688 C C . GLU B 1 28 ? -16.547 -13.398 -4.535 1 96.25 28 GLU B C 1
ATOM 2690 O O . GLU B 1 28 ? -15.617 -13.219 -5.316 1 96.25 28 GLU B O 1
ATOM 2695 N N . GLN B 1 29 ? -17.438 -12.508 -4.176 1 94.5 29 GLN B N 1
ATOM 2696 C CA . GLN B 1 29 ? -17.234 -11.133 -4.613 1 94.5 29 GLN B CA 1
ATOM 2697 C C . GLN B 1 29 ? -15.984 -10.523 -3.971 1 94.5 29 GLN B C 1
ATOM 2699 O O . GLN B 1 29 ? -15.789 -10.648 -2.76 1 94.5 29 GLN B O 1
ATOM 2704 N N . ALA B 1 30 ? -15.141 -9.977 -4.801 1 96.69 30 ALA B N 1
ATOM 2705 C CA . ALA B 1 30 ? -13.945 -9.273 -4.34 1 96.69 30 ALA B CA 1
ATOM 2706 C C . ALA B 1 30 ? -13.562 -8.156 -5.305 1 96.69 30 ALA B C 1
ATOM 2708 O O . ALA B 1 30 ? -13.875 -8.227 -6.496 1 96.69 30 ALA B O 1
ATOM 2709 N N . THR B 1 31 ? -13.047 -7.062 -4.742 1 97.06 31 THR B N 1
ATOM 2710 C CA . THR B 1 31 ? -12.469 -5.992 -5.555 1 97.06 31 THR B CA 1
ATOM 2711 C C . THR B 1 31 ? -10.945 -6.078 -5.562 1 97.06 31 THR B C 1
ATOM 2713 O O . THR B 1 31 ? -10.32 -6.121 -4.504 1 97.06 31 THR B O 1
ATOM 2716 N N . VAL B 1 32 ? -10.398 -6.141 -6.758 1 97.19 32 VAL B N 1
ATOM 2717 C CA . VAL B 1 32 ? -8.961 -6.289 -6.938 1 97.19 32 VAL B CA 1
ATOM 2718 C C . VAL B 1 32 ? -8.438 -5.195 -7.867 1 97.19 32 VAL B C 1
ATOM 2720 O O . VAL B 1 32 ? -8.242 -5.43 -9.062 1 97.19 32 VAL B O 1
ATOM 2723 N N . PRO B 1 33 ? -8.102 -4.031 -7.312 1 96.12 33 PRO B N 1
ATOM 2724 C CA . PRO B 1 33 ? -7.516 -2.988 -8.156 1 96.12 33 PRO B CA 1
ATOM 2725 C C . PRO B 1 33 ? -6.246 -3.447 -8.867 1 96.12 33 PRO B C 1
ATOM 2727 O O . PRO B 1 33 ? -5.582 -4.383 -8.414 1 96.12 33 PRO B O 1
ATOM 2730 N N . GLN B 1 34 ? -5.945 -2.852 -10.047 1 95.06 34 GLN B N 1
ATOM 2731 C CA . GLN B 1 34 ? -4.676 -3.131 -10.711 1 95.06 34 GLN B CA 1
ATOM 2732 C C . GLN B 1 34 ? -3.506 -2.965 -9.75 1 95.06 34 GLN B C 1
ATOM 2734 O O . GLN B 1 34 ? -3.451 -1.994 -8.992 1 95.06 34 GLN B O 1
ATOM 2739 N N . ARG B 1 35 ? -2.682 -3.951 -9.68 1 95.19 35 ARG B N 1
ATOM 2740 C CA . ARG B 1 35 ? -1.49 -3.832 -8.844 1 95.19 35 ARG B CA 1
ATOM 2741 C C . ARG B 1 35 ? -0.58 -2.717 -9.344 1 95.19 35 ARG B C 1
ATOM 2743 O O . ARG B 1 35 ? -0.606 -2.367 -10.523 1 95.19 35 ARG B O 1
ATOM 2750 N N . ARG B 1 36 ? 0.146 -2.094 -8.445 1 94.5 36 ARG B N 1
ATOM 2751 C CA . ARG B 1 36 ? 1.125 -1.067 -8.781 1 94.5 36 ARG B CA 1
ATOM 2752 C C . ARG B 1 36 ? 2.547 -1.575 -8.57 1 94.5 36 ARG B C 1
ATOM 2754 O O . ARG B 1 36 ? 2.955 -1.837 -7.438 1 94.5 36 ARG B O 1
ATOM 2761 N N . VAL B 1 37 ? 3.242 -1.775 -9.617 1 94.94 37 VAL B N 1
ATOM 2762 C CA . VAL B 1 37 ? 4.664 -2.109 -9.578 1 94.94 37 VAL B CA 1
ATOM 2763 C C . VAL B 1 37 ? 5.488 -0.894 -9.992 1 94.94 37 VAL B C 1
ATOM 2765 O O . VAL B 1 37 ? 5.488 -0.502 -11.164 1 94.94 37 VAL B O 1
ATOM 2768 N N . MET B 1 38 ? 6.211 -0.326 -9.117 1 96.25 38 MET B N 1
ATOM 2769 C CA . MET B 1 38 ? 6.859 0.963 -9.328 1 96.25 38 MET B CA 1
ATOM 2770 C C . MET B 1 38 ? 8.375 0.814 -9.328 1 96.25 38 MET B C 1
ATOM 2772 O O . MET B 1 38 ? 8.961 0.422 -8.312 1 96.25 38 MET B O 1
ATOM 2776 N N . PRO B 1 39 ? 9.023 1.144 -10.469 1 95.75 39 PRO B N 1
ATOM 2777 C CA . PRO B 1 39 ? 10.492 1.155 -10.438 1 95.75 39 PRO B CA 1
ATOM 2778 C C . PRO B 1 39 ? 11.055 2.188 -9.461 1 95.75 39 PRO B C 1
ATOM 2780 O O . PRO B 1 39 ? 10.531 3.303 -9.375 1 95.75 39 PRO B O 1
ATOM 2783 N N . LEU B 1 40 ? 12.078 1.865 -8.711 1 96.88 40 LEU B N 1
ATOM 2784 C CA . LEU B 1 40 ? 12.641 2.752 -7.695 1 96.88 40 LEU B CA 1
ATOM 2785 C C . LEU B 1 40 ? 13.555 3.795 -8.336 1 96.88 40 LEU B C 1
ATOM 2787 O O . LEU B 1 40 ? 13.867 4.812 -7.715 1 96.88 40 LEU B O 1
ATOM 2791 N N . GLU B 1 41 ? 14.023 3.449 -9.492 1 93.75 41 GLU B N 1
ATOM 2792 C CA . GLU B 1 41 ? 14.766 4.359 -10.367 1 93.75 41 GLU B CA 1
ATOM 2793 C C . GLU B 1 41 ? 14.43 4.117 -11.836 1 93.75 41 GLU B C 1
ATOM 2795 O O . GLU B 1 41 ? 14.156 2.984 -12.234 1 93.75 41 GLU B O 1
ATOM 2800 N N . ASP B 1 42 ? 14.469 5.18 -12.57 1 88.75 42 ASP B N 1
ATOM 2801 C CA . ASP B 1 42 ? 14.188 5.035 -13.992 1 88.75 42 ASP B CA 1
ATOM 2802 C C . ASP B 1 42 ? 15.156 4.047 -14.648 1 88.75 42 ASP B C 1
ATOM 2804 O O . ASP B 1 42 ? 16.375 4.145 -14.461 1 88.75 42 ASP B O 1
ATOM 2808 N N . GLY B 1 43 ? 14.594 3.15 -15.352 1 86 43 GLY B N 1
ATOM 2809 C CA . GLY B 1 43 ? 15.414 2.201 -16.078 1 86 43 GLY B CA 1
ATOM 2810 C C . GLY B 1 43 ? 15.898 1.043 -15.234 1 86 43 GLY B C 1
ATOM 2811 O O . GLY B 1 43 ? 16.578 0.145 -15.727 1 86 43 GLY B O 1
ATOM 2812 N N . SER B 1 44 ? 15.586 1.089 -13.938 1 88.19 44 SER B N 1
ATOM 2813 C CA . SER B 1 44 ? 15.992 0.021 -13.031 1 88.19 44 SER B CA 1
ATOM 2814 C C . SER B 1 44 ? 14.898 -1.032 -12.891 1 88.19 44 SER B C 1
ATOM 2816 O O . SER B 1 44 ? 13.727 -0.75 -13.125 1 88.19 44 SER B O 1
ATOM 2818 N N . TYR B 1 45 ? 15.367 -2.254 -12.547 1 88.12 45 TYR B N 1
ATOM 2819 C CA . TYR B 1 45 ? 14.414 -3.33 -12.297 1 88.12 45 TYR B CA 1
ATOM 2820 C C . TYR B 1 45 ? 14.125 -3.465 -10.805 1 88.12 45 TYR B C 1
ATOM 2822 O O . TYR B 1 45 ? 13.25 -4.23 -10.398 1 88.12 45 TYR B O 1
ATOM 2830 N N . ASP B 1 46 ? 14.938 -2.689 -9.984 1 94.5 46 ASP B N 1
ATOM 2831 C CA . ASP B 1 46 ? 14.531 -2.578 -8.578 1 94.5 46 ASP B CA 1
ATOM 2832 C C . ASP B 1 46 ? 13.156 -1.931 -8.453 1 94.5 46 ASP B C 1
ATOM 2834 O O . ASP B 1 46 ? 12.906 -0.867 -9.023 1 94.5 46 ASP B O 1
ATOM 2838 N N . ALA B 1 47 ? 12.281 -2.629 -7.734 1 96.56 47 ALA B N 1
ATOM 2839 C CA . ALA B 1 47 ? 10.906 -2.145 -7.754 1 96.56 47 ALA B CA 1
ATOM 2840 C C . ALA B 1 47 ? 10.258 -2.281 -6.379 1 96.56 47 ALA B C 1
ATOM 2842 O O . ALA B 1 47 ? 10.719 -3.059 -5.543 1 96.56 47 ALA B O 1
ATOM 2843 N N . PHE B 1 48 ? 9.383 -1.47 -6.125 1 98.25 48 PHE B N 1
ATOM 2844 C CA . PHE B 1 48 ? 8.445 -1.532 -5.008 1 98.25 48 PHE B CA 1
ATOM 2845 C C . PHE B 1 48 ? 7.02 -1.712 -5.508 1 98.25 48 PHE B C 1
ATOM 2847 O O . PHE B 1 48 ? 6.59 -1.018 -6.434 1 98.25 48 PHE B O 1
ATOM 2854 N N . ALA B 1 49 ? 6.258 -2.691 -4.914 1 97.88 49 ALA B N 1
ATOM 2855 C CA . ALA B 1 49 ? 4.941 -3.01 -5.461 1 97.88 49 ALA B CA 1
ATOM 2856 C C . ALA B 1 49 ? 3.889 -3.07 -4.355 1 97.88 49 ALA B C 1
ATOM 2858 O O . ALA B 1 49 ? 4.191 -3.447 -3.221 1 97.88 49 ALA B O 1
ATOM 2859 N N . LEU B 1 50 ? 2.721 -2.631 -4.688 1 98.56 50 LEU B N 1
ATOM 2860 C CA . LEU B 1 50 ? 1.558 -2.662 -3.805 1 98.56 50 LEU B CA 1
ATOM 2861 C C . LEU B 1 50 ? 0.383 -3.363 -4.48 1 98.56 50 LEU B C 1
ATOM 2863 O O . LEU B 1 50 ? -0.018 -2.988 -5.582 1 98.56 50 LEU B O 1
ATOM 2867 N N . LEU B 1 51 ? -0.143 -4.363 -3.814 1 98.44 51 LEU B N 1
ATOM 2868 C CA . LEU B 1 51 ? -1.259 -5.152 -4.324 1 98.44 51 LEU B CA 1
ATOM 2869 C C . LEU B 1 51 ? -2.424 -5.148 -3.342 1 98.44 51 LEU B C 1
ATOM 2871 O O . LEU B 1 51 ? -2.525 -6.035 -2.488 1 98.44 51 LEU B O 1
ATOM 2875 N N . PRO B 1 52 ? -3.342 -4.227 -3.475 1 98.56 52 PRO B N 1
ATOM 2876 C CA . PRO B 1 52 ? -4.516 -4.199 -2.598 1 98.56 52 PRO B CA 1
ATOM 2877 C C . PRO B 1 52 ? -5.645 -5.094 -3.1 1 98.56 52 PRO B C 1
ATOM 2879 O O . PRO B 1 52 ? -5.773 -5.316 -4.305 1 98.56 52 PRO B O 1
ATOM 2882 N N . ALA B 1 53 ? -6.465 -5.574 -2.219 1 98.5 53 ALA B N 1
ATOM 2883 C CA . ALA B 1 53 ? -7.707 -6.281 -2.512 1 98.5 53 ALA B CA 1
ATOM 2884 C C . ALA B 1 53 ? -8.633 -6.293 -1.298 1 98.5 53 ALA B C 1
ATOM 2886 O O . ALA B 1 53 ? -8.172 -6.184 -0.159 1 98.5 53 ALA B O 1
ATOM 2887 N N . TRP B 1 54 ? -9.906 -6.379 -1.547 1 98.31 54 TRP B N 1
ATOM 2888 C CA . TRP B 1 54 ? -10.805 -6.551 -0.41 1 98.31 54 TRP B CA 1
ATOM 2889 C C . TRP B 1 54 ? -12.047 -7.344 -0.809 1 98.31 54 TRP B C 1
ATOM 2891 O O . TRP B 1 54 ? -12.445 -7.332 -1.974 1 98.31 54 TRP B O 1
ATOM 2901 N N . SER B 1 55 ? -12.508 -8.094 0.076 1 97 55 SER B N 1
ATOM 2902 C CA . SER B 1 55 ? -13.773 -8.82 0.02 1 97 55 SER B CA 1
ATOM 2903 C C . SER B 1 55 ? -14.781 -8.25 1.005 1 97 55 SER B C 1
ATOM 2905 O O . SER B 1 55 ? -14.625 -7.125 1.484 1 97 55 SER B O 1
ATOM 2907 N N . GLU B 1 56 ? -15.812 -9.016 1.293 1 95.19 56 GLU B N 1
ATOM 2908 C CA . GLU B 1 56 ? -16.828 -8.586 2.254 1 95.19 56 GLU B CA 1
ATOM 2909 C C . GLU B 1 56 ? -16.312 -8.711 3.688 1 95.19 56 GLU B C 1
ATOM 2911 O O . GLU B 1 56 ? -16.906 -8.156 4.613 1 95.19 56 GLU B O 1
ATOM 2916 N N . SER B 1 57 ? -15.164 -9.344 3.84 1 95.75 57 SER B N 1
ATOM 2917 C CA . SER B 1 57 ? -14.742 -9.602 5.211 1 95.75 57 SER B CA 1
ATOM 2918 C C . SER B 1 57 ? -13.359 -9.008 5.484 1 95.75 57 SER B C 1
ATOM 2920 O O . SER B 1 57 ? -13.031 -8.703 6.633 1 95.75 57 SER B O 1
ATOM 2922 N N . LEU B 1 58 ? -12.562 -8.844 4.402 1 97.81 58 LEU B N 1
ATOM 2923 C CA . LEU B 1 58 ? -11.156 -8.508 4.613 1 97.81 58 LEU B CA 1
ATOM 2924 C C . LEU B 1 58 ? -10.719 -7.402 3.66 1 97.81 58 LEU B C 1
ATOM 2926 O O . LEU B 1 58 ? -11.219 -7.309 2.535 1 97.81 58 LEU B O 1
ATOM 2930 N N . ILE B 1 59 ? -9.867 -6.555 4.152 1 98.56 59 ILE B N 1
ATOM 2931 C CA . ILE B 1 59 ? -9.039 -5.66 3.352 1 98.56 59 ILE B CA 1
ATOM 2932 C C . ILE B 1 59 ? -7.574 -6.059 3.48 1 98.56 59 ILE B C 1
ATOM 2934 O O . ILE B 1 59 ? -7.055 -6.199 4.594 1 98.56 59 ILE B O 1
ATOM 2938 N N . THR B 1 60 ? -6.906 -6.301 2.352 1 98.75 60 THR B N 1
ATOM 2939 C CA . THR B 1 60 ? -5.504 -6.691 2.418 1 98.75 60 THR B CA 1
ATOM 2940 C C . THR B 1 60 ? -4.66 -5.848 1.464 1 98.75 60 THR B C 1
ATOM 2942 O O . THR B 1 60 ? -5.176 -5.316 0.479 1 98.75 60 THR B O 1
ATOM 2945 N N . VAL B 1 61 ? -3.426 -5.695 1.807 1 98.88 61 VAL B N 1
ATOM 2946 C CA . VAL B 1 61 ? -2.436 -5.156 0.878 1 98.88 61 VAL B CA 1
ATOM 2947 C C . VAL B 1 61 ? -1.11 -5.898 1.051 1 98.88 61 VAL B C 1
ATOM 2949 O O . VAL B 1 61 ? -0.627 -6.062 2.172 1 98.88 61 VAL B O 1
ATOM 2952 N N . LYS B 1 62 ? -0.623 -6.355 0.031 1 98.75 62 LYS B N 1
ATOM 2953 C CA . LYS B 1 62 ? 0.754 -6.84 -0.002 1 98.75 62 LYS B CA 1
ATOM 2954 C C . LYS B 1 62 ? 1.711 -5.746 -0.468 1 98.75 62 LYS B C 1
ATOM 2956 O O . LYS B 1 62 ? 1.476 -5.105 -1.492 1 98.75 62 LYS B O 1
ATOM 2961 N N . ALA B 1 63 ? 2.666 -5.504 0.322 1 98.75 63 ALA B N 1
ATOM 2962 C CA . ALA B 1 63 ? 3.795 -4.656 -0.051 1 98.75 63 ALA B CA 1
ATOM 2963 C C . ALA B 1 63 ? 5.066 -5.48 -0.229 1 98.75 63 ALA B C 1
ATOM 2965 O O . ALA B 1 63 ? 5.465 -6.219 0.675 1 98.75 63 ALA B O 1
ATOM 2966 N N . PHE B 1 64 ? 5.668 -5.348 -1.421 1 97.94 64 PHE B N 1
ATOM 2967 C CA . PHE B 1 64 ? 6.898 -6.113 -1.572 1 97.94 64 PHE B CA 1
ATOM 2968 C C . PHE B 1 64 ? 7.938 -5.324 -2.359 1 97.94 64 PHE B C 1
ATOM 2970 O O . PHE B 1 64 ? 7.59 -4.406 -3.105 1 97.94 64 PHE B O 1
ATOM 2977 N N . THR B 1 65 ? 9.125 -5.617 -2.119 1 97.69 65 THR B N 1
ATOM 2978 C CA . THR B 1 65 ? 10.273 -5.105 -2.865 1 97.69 65 THR B CA 1
ATOM 2979 C C . THR B 1 65 ? 10.883 -6.203 -3.73 1 97.69 65 THR B C 1
ATOM 2981 O O . THR B 1 65 ? 10.852 -7.383 -3.367 1 97.69 65 THR B O 1
ATOM 2984 N N . TYR B 1 66 ? 11.344 -5.824 -4.863 1 94.88 66 TYR B N 1
ATOM 2985 C CA . TYR B 1 66 ? 12.016 -6.723 -5.793 1 94.88 66 TYR B CA 1
ATOM 2986 C C . TYR B 1 66 ? 13.383 -6.176 -6.188 1 94.88 66 TYR B C 1
ATOM 2988 O O . TYR B 1 66 ? 13.477 -5.117 -6.812 1 94.88 66 TYR B O 1
ATOM 2996 N N . PHE B 1 67 ? 14.359 -6.855 -5.758 1 94.81 67 PHE B N 1
ATOM 2997 C CA . PHE B 1 67 ? 15.758 -6.547 -6.035 1 94.81 67 PHE B CA 1
ATOM 2998 C C . PHE B 1 67 ? 16.453 -7.734 -6.688 1 94.81 67 PHE B C 1
ATOM 3000 O O . PHE B 1 67 ? 17.141 -8.508 -6.012 1 94.81 67 PHE B O 1
ATOM 3007 N N . PRO B 1 68 ? 16.375 -7.84 -8.023 1 89.12 68 PRO B N 1
ATOM 3008 C CA . PRO B 1 68 ? 16.828 -9.047 -8.719 1 89.12 68 PRO B CA 1
ATOM 3009 C C . PRO B 1 68 ? 18.312 -9.32 -8.531 1 89.12 68 PRO B C 1
ATOM 3011 O O . PRO B 1 68 ? 18.734 -10.484 -8.508 1 89.12 68 PRO B O 1
ATOM 3014 N N . ASN B 1 69 ? 19.141 -8.383 -8.281 1 89.62 69 ASN B N 1
ATOM 3015 C CA . ASN B 1 69 ? 20.594 -8.555 -8.227 1 89.62 69 ASN B CA 1
ATOM 3016 C C . ASN B 1 69 ? 21.047 -8.945 -6.824 1 89.62 69 ASN B C 1
ATOM 3018 O O . ASN B 1 69 ? 22.219 -9.25 -6.613 1 89.62 69 ASN B O 1
ATOM 3022 N N . ASN B 1 70 ? 20.125 -8.898 -5.875 1 92.75 70 ASN B N 1
ATOM 3023 C CA . ASN B 1 70 ? 20.453 -9.352 -4.527 1 92.75 70 ASN B CA 1
ATOM 3024 C C . ASN B 1 70 ? 20.984 -10.781 -4.531 1 92.75 70 ASN B C 1
ATOM 3026 O O . ASN B 1 70 ? 21.844 -11.125 -3.717 1 92.75 70 ASN B O 1
ATOM 3030 N N . ALA B 1 71 ? 20.484 -11.578 -5.438 1 85.12 71 ALA B N 1
ATOM 3031 C CA . ALA B 1 71 ? 20.844 -12.992 -5.496 1 85.12 71 ALA B CA 1
ATOM 3032 C C . ALA B 1 71 ? 22.344 -13.164 -5.734 1 85.12 71 ALA B C 1
ATOM 3034 O O . ALA B 1 71 ? 22.938 -14.133 -5.258 1 85.12 71 ALA B O 1
ATOM 3035 N N . GLU B 1 72 ? 22.906 -12.273 -6.414 1 85.88 72 GLU B N 1
ATOM 3036 C CA . GLU B 1 72 ? 24.344 -12.312 -6.684 1 85.88 72 GLU B CA 1
ATOM 3037 C C . GLU B 1 72 ? 25.156 -12.219 -5.391 1 85.88 72 GLU B C 1
ATOM 3039 O O . GLU B 1 72 ? 26.297 -12.688 -5.328 1 85.88 72 GLU B O 1
ATOM 3044 N N . GLN B 1 73 ? 24.547 -11.664 -4.367 1 89.94 73 GLN B N 1
ATOM 3045 C CA . GLN B 1 73 ? 25.219 -11.5 -3.084 1 89.94 73 GLN B CA 1
ATOM 3046 C C . GLN B 1 73 ? 24.656 -12.469 -2.045 1 89.94 73 GLN B C 1
ATOM 3048 O O . GLN B 1 73 ? 24.875 -12.289 -0.843 1 89.94 73 GLN B O 1
ATOM 3053 N N . GLY B 1 74 ? 23.875 -13.398 -2.504 1 85.94 74 GLY B N 1
ATOM 3054 C CA . GLY B 1 74 ? 23.312 -14.391 -1.602 1 85.94 74 GLY B CA 1
ATOM 3055 C C . GLY B 1 74 ? 22.156 -13.852 -0.782 1 85.94 74 GLY B C 1
ATOM 3056 O O . GLY B 1 74 ? 21.828 -14.406 0.271 1 85.94 74 GLY B O 1
ATOM 3057 N N . LYS B 1 75 ? 21.625 -12.766 -1.158 1 90 75 LYS B N 1
ATOM 3058 C CA . LYS B 1 75 ? 20.484 -12.156 -0.464 1 90 75 LYS B CA 1
ATOM 3059 C C . LYS B 1 75 ? 19.172 -12.438 -1.196 1 90 75 LYS B C 1
ATOM 3061 O O . LYS B 1 75 ? 19.188 -12.82 -2.369 1 90 75 LYS B O 1
ATOM 3066 N N . ASP B 1 76 ? 18.141 -12.242 -0.543 1 90.88 76 ASP B N 1
ATOM 3067 C CA . ASP B 1 76 ? 16.828 -12.445 -1.141 1 90.88 76 ASP B CA 1
ATOM 3068 C C . ASP B 1 76 ? 16.5 -11.352 -2.156 1 90.88 76 ASP B C 1
ATOM 3070 O O . ASP B 1 76 ? 16.719 -10.164 -1.886 1 90.88 76 ASP B O 1
ATOM 3074 N N . SER B 1 77 ? 16 -11.797 -3.244 1 91.94 77 SER B N 1
ATOM 3075 C CA . SER B 1 77 ? 15.633 -10.828 -4.273 1 91.94 77 SER B CA 1
ATOM 3076 C C . SER B 1 77 ? 14.25 -10.25 -4.016 1 91.94 77 SER B C 1
ATOM 3078 O O . SER B 1 77 ? 13.875 -9.242 -4.621 1 91.94 77 SER B O 1
ATOM 3080 N N . LEU B 1 78 ? 13.477 -10.914 -3.141 1 94 78 LEU B N 1
ATOM 3081 C CA . LEU B 1 78 ? 12.102 -10.523 -2.855 1 94 78 LEU B CA 1
ATOM 3082 C C . LEU B 1 78 ? 11.852 -10.445 -1.353 1 94 78 LEU B C 1
ATOM 3084 O O . LEU B 1 78 ? 12.211 -11.375 -0.616 1 94 78 LEU B O 1
ATOM 3088 N N . ALA B 1 79 ? 11.398 -9.328 -0.89 1 96.62 79 ALA B N 1
ATOM 3089 C CA . ALA B 1 79 ? 10.867 -9.188 0.464 1 96.62 79 ALA B CA 1
ATOM 3090 C C . ALA B 1 79 ? 9.422 -8.703 0.437 1 96.62 79 ALA B C 1
ATOM 3092 O O . ALA B 1 79 ? 9.039 -7.918 -0.436 1 96.62 79 ALA B O 1
ATOM 3093 N N . SER B 1 80 ? 8.633 -9.234 1.384 1 97.62 80 SER B N 1
ATOM 3094 C CA . SER B 1 80 ? 7.207 -8.922 1.3 1 97.62 80 SER B CA 1
ATOM 3095 C C . SER B 1 80 ? 6.543 -9 2.672 1 97.62 80 SER B C 1
ATOM 3097 O O . SER B 1 80 ? 6.914 -9.836 3.502 1 97.62 80 SER B O 1
ATOM 3099 N N . LYS B 1 81 ? 5.637 -8.109 2.904 1 98.62 81 LYS B N 1
ATOM 3100 C CA . LYS B 1 81 ? 4.703 -8.141 4.027 1 98.62 81 LYS B CA 1
ATOM 3101 C C . LYS B 1 81 ? 3.266 -7.945 3.555 1 98.62 81 LYS B C 1
ATOM 3103 O O . LYS B 1 81 ? 3.025 -7.293 2.535 1 98.62 81 LYS B O 1
ATOM 3108 N N . ILE B 1 82 ? 2.352 -8.531 4.262 1 98.75 82 ILE B N 1
ATOM 3109 C CA . ILE B 1 82 ? 0.934 -8.344 3.973 1 98.75 82 ILE B CA 1
ATOM 3110 C C . ILE B 1 82 ? 0.219 -7.812 5.215 1 98.75 82 ILE B C 1
ATOM 3112 O O . ILE B 1 82 ? 0.367 -8.367 6.305 1 98.75 82 ILE B O 1
ATOM 3116 N N . LEU B 1 83 ? -0.487 -6.77 5.051 1 98.81 83 LEU B N 1
ATOM 3117 C CA . LEU B 1 83 ? -1.373 -6.246 6.082 1 98.81 83 LEU B CA 1
ATOM 3118 C C . LEU B 1 83 ? -2.82 -6.648 5.816 1 98.81 83 LEU B C 1
ATOM 3120 O O . LEU B 1 83 ? -3.281 -6.598 4.672 1 98.81 83 LEU B O 1
ATOM 3124 N N . ALA B 1 84 ? -3.451 -7.074 6.871 1 98.69 84 ALA B N 1
ATOM 3125 C CA . ALA B 1 84 ? -4.875 -7.402 6.797 1 98.69 84 ALA B CA 1
ATOM 3126 C C . ALA B 1 84 ? -5.688 -6.539 7.758 1 98.69 84 ALA B C 1
ATOM 3128 O O . ALA B 1 84 ? -5.293 -6.336 8.906 1 98.69 84 ALA B O 1
ATOM 3129 N N . PHE B 1 85 ? -6.812 -6.043 7.27 1 98.56 85 PHE B N 1
ATOM 3130 C CA . PHE B 1 85 ? -7.746 -5.238 8.055 1 98.56 85 PHE B CA 1
ATOM 3131 C C . PHE B 1 85 ? -9.133 -5.859 8.047 1 98.56 85 PHE B C 1
ATOM 3133 O O . PHE B 1 85 ? -9.516 -6.539 7.09 1 98.56 85 PHE B O 1
ATOM 3140 N N . ASP B 1 86 ? -9.867 -5.598 9.102 1 97.81 86 ASP B N 1
ATOM 3141 C CA . ASP B 1 86 ? -11.273 -5.992 9.164 1 97.81 86 ASP B CA 1
ATOM 3142 C C . ASP B 1 86 ? -12.133 -5.125 8.25 1 97.81 86 ASP B C 1
ATOM 3144 O O . ASP B 1 86 ? -12.148 -3.898 8.383 1 97.81 86 ASP B O 1
ATOM 3148 N N . ARG B 1 87 ? -12.828 -5.75 7.336 1 97.06 87 ARG B N 1
ATOM 3149 C CA . ARG B 1 87 ? -13.664 -5.004 6.395 1 97.06 87 ARG B CA 1
ATOM 3150 C C . ARG B 1 87 ? -14.82 -4.32 7.113 1 97.06 87 ARG B C 1
ATOM 3152 O O . ARG B 1 87 ? -15.305 -3.281 6.664 1 97.06 87 ARG B O 1
ATOM 3159 N N . ALA B 1 88 ? -15.25 -4.797 8.195 1 95 88 ALA B N 1
ATOM 3160 C CA . ALA B 1 88 ? -16.438 -4.32 8.898 1 95 88 ALA B CA 1
ATOM 3161 C C . ALA B 1 88 ? -16.188 -2.949 9.523 1 95 88 ALA B C 1
ATOM 3163 O O . ALA B 1 88 ? -17.109 -2.131 9.617 1 95 88 ALA B O 1
ATOM 3164 N N . ASN B 1 89 ? -14.93 -2.678 9.914 1 95.69 89 ASN B N 1
ATOM 3165 C CA . ASN B 1 89 ? -14.711 -1.435 10.648 1 95.69 89 ASN B CA 1
ATOM 3166 C C . ASN B 1 89 ? -13.32 -0.86 10.383 1 95.69 89 ASN B C 1
ATOM 3168 O O . ASN B 1 89 ? -12.961 0.177 10.938 1 95.69 89 ASN B O 1
ATOM 3172 N N . GLY B 1 90 ? -12.508 -1.545 9.609 1 96.94 90 GLY B N 1
ATOM 3173 C CA . GLY B 1 90 ? -11.227 -1.007 9.172 1 96.94 90 GLY B CA 1
ATOM 3174 C C . GLY B 1 90 ? -10.094 -1.277 10.141 1 96.94 90 GLY B C 1
ATOM 3175 O O . GLY B 1 90 ? -8.961 -0.87 9.906 1 96.94 90 GLY B O 1
ATOM 3176 N N . GLU B 1 91 ? -10.344 -2.02 11.219 1 96.5 91 GLU B N 1
ATOM 3177 C CA . GLU B 1 91 ? -9.32 -2.266 12.234 1 96.5 91 GLU B CA 1
ATOM 3178 C C . GLU B 1 91 ? -8.234 -3.203 11.711 1 96.5 91 GLU B C 1
ATOM 3180 O O . GLU B 1 91 ? -8.531 -4.176 11.016 1 96.5 91 GLU B O 1
ATOM 3185 N N . PRO B 1 92 ? -6.969 -2.926 12.023 1 97.12 92 PRO B N 1
ATOM 3186 C CA . PRO B 1 92 ? -5.906 -3.865 11.648 1 97.12 92 PRO B CA 1
ATOM 3187 C C . PRO B 1 92 ? -6.043 -5.215 12.352 1 97.12 92 PRO B C 1
ATOM 3189 O O . PRO B 1 92 ? -6.227 -5.266 13.57 1 97.12 92 PRO B O 1
ATOM 3192 N N . LEU B 1 93 ? -5.906 -6.254 11.602 1 97.75 93 LEU B N 1
ATOM 3193 C CA . LEU B 1 93 ? -6.074 -7.59 12.164 1 97.75 93 LEU B CA 1
ATOM 3194 C C . LEU B 1 93 ? -4.73 -8.297 12.297 1 97.75 93 LEU B C 1
ATOM 3196 O O . LEU B 1 93 ? -4.453 -8.922 13.328 1 97.75 93 LEU B O 1
ATOM 3200 N N . ALA B 1 94 ? -3.893 -8.195 11.211 1 98.06 94 ALA B N 1
ATOM 3201 C CA . ALA B 1 94 ? -2.697 -9.039 11.227 1 98.06 94 ALA B CA 1
ATOM 3202 C C . ALA B 1 94 ? -1.634 -8.484 10.273 1 98.06 94 ALA B C 1
ATOM 3204 O O . ALA B 1 94 ? -1.957 -7.828 9.289 1 98.06 94 ALA B O 1
ATOM 3205 N N . LEU B 1 95 ? -0.435 -8.641 10.602 1 98.31 95 LEU B N 1
ATOM 3206 C CA . LEU B 1 95 ? 0.726 -8.562 9.719 1 98.31 95 LEU B CA 1
ATOM 3207 C C . LEU B 1 95 ? 1.27 -9.961 9.422 1 98.31 95 LEU B C 1
ATOM 3209 O O . LEU B 1 95 ? 1.57 -10.719 10.344 1 98.31 95 LEU B O 1
ATOM 3213 N N . LEU B 1 96 ? 1.359 -10.25 8.133 1 98.25 96 LEU B N 1
ATOM 3214 C CA . LEU B 1 96 ? 1.815 -11.586 7.746 1 98.25 96 LEU B CA 1
ATOM 3215 C C . LEU B 1 96 ? 3.123 -11.5 6.965 1 98.25 96 LEU B C 1
ATOM 3217 O O . LEU B 1 96 ? 3.359 -10.531 6.242 1 98.25 96 LEU B O 1
ATOM 3221 N N . ASP B 1 97 ? 3.914 -12.57 7.129 1 97.69 97 ASP B N 1
ATOM 3222 C CA . ASP B 1 97 ? 5.043 -12.727 6.219 1 97.69 97 ASP B CA 1
ATOM 3223 C C . ASP B 1 97 ? 4.57 -12.953 4.785 1 97.69 97 ASP B C 1
ATOM 3225 O O . ASP B 1 97 ? 3.961 -13.977 4.48 1 97.69 97 ASP B O 1
ATOM 3229 N N . GLY B 1 98 ? 4.898 -12.008 3.924 1 97.44 98 GLY B N 1
ATOM 3230 C CA . GLY B 1 98 ? 4.406 -12.062 2.557 1 97.44 98 GLY B CA 1
ATOM 3231 C C . GLY B 1 98 ? 5.25 -12.945 1.656 1 97.44 98 GLY B C 1
ATOM 3232 O O . GLY B 1 98 ? 4.77 -13.445 0.637 1 97.44 98 GLY B O 1
ATOM 3233 N N . LYS B 1 99 ? 6.531 -13.133 2.016 1 96.31 99 LYS B N 1
ATOM 3234 C CA . LYS B 1 99 ? 7.438 -13.898 1.158 1 96.31 99 LYS B CA 1
ATOM 3235 C C . LYS B 1 99 ? 7.02 -15.359 1.082 1 96.31 99 LYS B C 1
ATOM 3237 O O . LYS B 1 99 ? 6.793 -15.891 -0.007 1 96.31 99 LYS B O 1
ATOM 3242 N N . VAL B 1 100 ? 6.852 -15.984 2.246 1 96.38 100 VAL B N 1
ATOM 3243 C CA . VAL B 1 100 ? 6.492 -17.406 2.266 1 96.38 100 VAL B CA 1
ATOM 3244 C C . VAL B 1 100 ? 5.105 -17.594 1.661 1 96.38 100 VAL B C 1
ATOM 3246 O O . VAL B 1 100 ? 4.863 -18.562 0.935 1 96.38 100 VAL B O 1
ATOM 3249 N N . LEU B 1 101 ? 4.23 -16.672 1.949 1 97.25 101 LEU B N 1
ATOM 3250 C CA . LEU B 1 101 ? 2.883 -16.766 1.396 1 97.25 101 LEU B CA 1
ATOM 3251 C C . LEU B 1 101 ? 2.91 -16.641 -0.124 1 97.25 101 LEU B C 1
ATOM 3253 O O . LEU B 1 101 ? 2.09 -17.25 -0.816 1 97.25 101 LEU B O 1
ATOM 3257 N N . THR B 1 102 ? 3.846 -15.828 -0.6 1 97.25 102 THR B N 1
ATOM 3258 C CA . THR B 1 102 ? 3.973 -15.664 -2.045 1 97.25 102 THR B CA 1
ATOM 3259 C C . THR B 1 102 ? 4.289 -17 -2.713 1 97.25 102 THR B C 1
ATOM 3261 O O . THR B 1 102 ? 3.646 -17.375 -3.697 1 97.25 102 THR B O 1
ATOM 3264 N N . PHE B 1 103 ? 5.215 -17.75 -2.152 1 97.12 103 PHE B N 1
ATOM 3265 C CA . PHE B 1 103 ? 5.586 -19.031 -2.752 1 97.12 103 PHE B CA 1
ATOM 3266 C C . PHE B 1 103 ? 4.414 -20 -2.732 1 97.12 103 PHE B C 1
ATOM 3268 O O . PHE B 1 103 ? 4.078 -20.594 -3.758 1 97.12 103 PHE B O 1
ATOM 3275 N N . TRP B 1 104 ? 3.74 -20.062 -1.626 1 97.94 104 TRP B N 1
ATOM 3276 C CA . TRP B 1 104 ? 2.645 -21.016 -1.447 1 97.94 104 TRP B CA 1
ATOM 3277 C C . TRP B 1 104 ? 1.462 -20.641 -2.34 1 97.94 104 TRP B C 1
ATOM 3279 O O . TRP B 1 104 ? 1.008 -21.469 -3.141 1 97.94 104 TRP B O 1
ATOM 3289 N N . ARG B 1 105 ? 1.033 -19.422 -2.254 1 98.25 105 ARG B N 1
ATOM 3290 C CA . ARG B 1 105 ? -0.191 -19.078 -2.965 1 98.25 105 ARG B CA 1
ATOM 3291 C C . ARG B 1 105 ? 0.047 -19 -4.469 1 98.25 105 ARG B C 1
ATOM 3293 O O . ARG B 1 105 ? -0.857 -19.281 -5.258 1 98.25 105 ARG B O 1
ATOM 3300 N N . THR B 1 106 ? 1.267 -18.625 -4.93 1 98.31 106 THR B N 1
ATOM 3301 C CA . THR B 1 106 ? 1.581 -18.609 -6.352 1 98.31 106 THR B CA 1
ATOM 3302 C C . THR B 1 106 ? 1.522 -20.016 -6.934 1 98.31 106 THR B C 1
ATOM 3304 O O . THR B 1 106 ? 0.875 -20.25 -7.957 1 98.31 106 THR B O 1
ATOM 3307 N N . ALA B 1 107 ? 2.154 -20.938 -6.246 1 98.69 107 ALA B N 1
ATOM 3308 C CA . ALA B 1 107 ? 2.135 -22.328 -6.688 1 98.69 107 ALA B CA 1
ATOM 3309 C C . ALA B 1 107 ? 0.722 -22.891 -6.633 1 98.69 107 ALA B C 1
ATOM 3311 O O . ALA B 1 107 ? 0.295 -23.609 -7.547 1 98.69 107 ALA B O 1
ATOM 3312 N N . ALA B 1 108 ? 0.019 -22.578 -5.582 1 98.75 108 ALA B N 1
ATOM 3313 C CA . ALA B 1 108 ? -1.354 -23.047 -5.426 1 98.75 108 ALA B CA 1
ATOM 3314 C C . ALA B 1 108 ? -2.244 -22.531 -6.551 1 98.75 108 ALA B C 1
ATOM 3316 O O . ALA B 1 108 ? -3.061 -23.281 -7.098 1 98.75 108 ALA B O 1
ATOM 3317 N N . ALA B 1 109 ? -2.09 -21.297 -6.891 1 98.75 109 ALA B N 1
ATOM 3318 C CA . ALA B 1 109 ? -2.873 -20.719 -7.984 1 98.75 109 ALA B CA 1
ATOM 3319 C C . ALA B 1 109 ? -2.553 -21.406 -9.305 1 98.75 109 ALA B C 1
ATOM 3321 O O . ALA B 1 109 ? -3.451 -21.672 -10.109 1 98.75 109 ALA B O 1
ATOM 3322 N N . SER B 1 110 ? -1.325 -21.641 -9.539 1 98.75 110 SER B N 1
ATOM 3323 C CA . SER B 1 110 ? -0.902 -22.344 -10.742 1 98.75 110 SER B CA 1
ATOM 3324 C C . SER B 1 110 ? -1.521 -23.734 -10.812 1 98.75 110 SER B C 1
ATOM 3326 O O . SER B 1 110 ? -2.033 -24.141 -11.859 1 98.75 110 SER B O 1
ATOM 3328 N N . ALA B 1 111 ? -1.459 -24.469 -9.719 1 98.81 111 ALA B N 1
ATOM 3329 C CA . ALA B 1 111 ? -2.045 -25.797 -9.656 1 98.81 111 ALA B CA 1
ATOM 3330 C C . ALA B 1 111 ? -3.561 -25.75 -9.812 1 98.81 111 ALA B C 1
ATOM 3332 O O . ALA B 1 111 ? -4.156 -26.594 -10.469 1 98.81 111 ALA B O 1
ATOM 3333 N N . LEU B 1 112 ? -4.168 -24.766 -9.203 1 98.88 112 LEU B N 1
ATOM 3334 C CA . LEU B 1 112 ? -5.605 -24.562 -9.359 1 98.88 112 LEU B CA 1
ATOM 3335 C C . LEU B 1 112 ? -5.965 -24.359 -10.828 1 98.88 112 LEU B C 1
ATOM 3337 O O . LEU B 1 112 ? -6.926 -24.953 -11.328 1 98.88 112 LEU B O 1
ATOM 3341 N N . ALA B 1 113 ? -5.215 -23.531 -11.508 1 98.94 113 ALA B N 1
ATOM 3342 C CA . ALA B 1 113 ? -5.418 -23.359 -12.945 1 98.94 113 ALA B CA 1
ATOM 3343 C C . ALA B 1 113 ? -5.246 -24.672 -13.68 1 98.94 113 ALA B C 1
ATOM 3345 O O . ALA B 1 113 ? -6.078 -25.047 -14.516 1 98.94 113 ALA B O 1
ATOM 3346 N N . ALA B 1 114 ? -4.207 -25.406 -13.375 1 98.88 114 ALA B N 1
ATOM 3347 C CA . ALA B 1 114 ? -3.936 -26.703 -14.016 1 98.88 114 ALA B CA 1
ATOM 3348 C C . ALA B 1 114 ? -5.086 -27.672 -13.797 1 98.88 114 ALA B C 1
ATOM 3350 O O . ALA B 1 114 ? -5.371 -28.516 -14.656 1 98.88 114 ALA B O 1
ATOM 3351 N N . ASP B 1 115 ? -5.746 -27.562 -12.68 1 98.75 115 ASP B N 1
ATOM 3352 C CA . ASP B 1 115 ? -6.852 -28.453 -12.359 1 98.75 115 ASP B CA 1
ATOM 3353 C C . ASP B 1 115 ? -7.992 -28.297 -13.367 1 98.75 115 ASP B C 1
ATOM 3355 O O . ASP B 1 115 ? -8.797 -29.219 -13.547 1 98.75 115 ASP B O 1
ATOM 3359 N N . TYR B 1 116 ? -8.07 -27.203 -13.969 1 98.81 116 TYR B N 1
ATOM 3360 C CA . TYR B 1 116 ? -9.086 -26.953 -14.984 1 98.81 116 TYR B CA 1
ATOM 3361 C C . TYR B 1 116 ? -8.508 -27.125 -16.391 1 98.81 116 TYR B C 1
ATOM 3363 O O . TYR B 1 116 ? -9.242 -27.312 -17.359 1 98.81 116 TYR B O 1
ATOM 3371 N N . LEU B 1 117 ? -7.148 -27.031 -16.5 1 98.94 117 LEU B N 1
ATOM 3372 C CA . LEU B 1 117 ? -6.602 -26.766 -17.828 1 98.94 117 LEU B CA 1
ATOM 3373 C C . LEU B 1 117 ? -5.73 -27.922 -18.297 1 98.94 117 LEU B C 1
ATOM 3375 O O . LEU B 1 117 ? -5.465 -28.062 -19.484 1 98.94 117 LEU B O 1
ATOM 3379 N N . ALA B 1 118 ? -5.16 -28.641 -17.406 1 98.88 118 ALA B N 1
ATOM 3380 C CA . ALA B 1 118 ? -4.375 -29.812 -17.781 1 98.88 118 ALA B CA 1
ATOM 3381 C C . ALA B 1 118 ? -5.27 -31.047 -17.938 1 98.88 118 ALA B C 1
ATOM 3383 O O . ALA B 1 118 ? -6.352 -31.109 -17.344 1 98.88 118 ALA B O 1
ATOM 3384 N N . ARG B 1 119 ? -4.832 -32 -18.766 1 98.75 119 ARG B N 1
ATOM 3385 C CA . ARG B 1 119 ? -5.547 -33.281 -18.859 1 98.75 119 ARG B CA 1
ATOM 3386 C C . ARG B 1 119 ? -5.633 -33.969 -17.5 1 98.75 119 ARG B C 1
ATOM 3388 O O . ARG B 1 119 ? -4.684 -33.906 -16.703 1 98.75 119 ARG B O 1
ATOM 3395 N N . GLN B 1 120 ? -6.695 -34.688 -17.281 1 97.75 120 GLN B N 1
ATOM 3396 C CA . GLN B 1 120 ? -6.906 -35.312 -15.984 1 97.75 120 GLN B CA 1
ATOM 3397 C C . GLN B 1 120 ? -5.848 -36.375 -15.727 1 97.75 120 GLN B C 1
ATOM 3399 O O . GLN B 1 120 ? -5.477 -36.656 -14.578 1 97.75 120 GLN B O 1
ATOM 3404 N N . ASP B 1 121 ? -5.324 -36.938 -16.812 1 97.94 121 ASP B N 1
ATOM 3405 C CA . ASP B 1 121 ? -4.375 -38.031 -16.656 1 97.94 121 ASP B CA 1
ATOM 3406 C C . ASP B 1 121 ? -2.936 -37.531 -16.766 1 97.94 121 ASP B C 1
ATOM 3408 O O . ASP 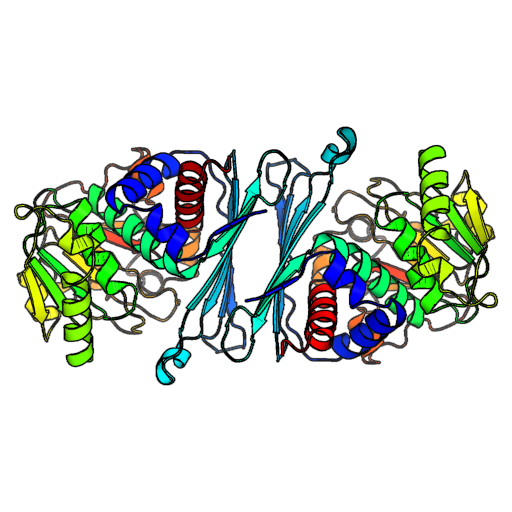B 1 121 ? -1.998 -38.344 -16.781 1 97.94 121 ASP B O 1
ATOM 3412 N N . ALA B 1 122 ? -2.754 -36.219 -16.953 1 98.69 122 ALA B N 1
ATOM 3413 C CA . ALA B 1 122 ? -1.397 -35.688 -17.016 1 98.69 122 ALA B CA 1
ATOM 3414 C C . ALA B 1 122 ? -0.595 -36.094 -15.773 1 98.69 122 ALA B C 1
ATOM 3416 O O . ALA B 1 122 ? -1.076 -35.969 -14.648 1 98.69 122 ALA B O 1
ATOM 3417 N N . SER B 1 123 ? 0.676 -36.594 -15.938 1 98.69 123 SER B N 1
ATOM 3418 C CA . SER B 1 123 ? 1.411 -37.125 -14.797 1 98.69 123 SER B CA 1
ATOM 3419 C C . SER B 1 123 ? 2.887 -36.75 -14.859 1 98.69 123 SER B C 1
ATOM 3421 O O . SER B 1 123 ? 3.645 -37 -13.93 1 98.69 123 SER B O 1
ATOM 3423 N N . ARG B 1 124 ? 3.357 -36.156 -15.898 1 98.75 124 ARG B N 1
ATOM 3424 C CA . ARG B 1 124 ? 4.75 -35.75 -16.062 1 98.75 124 ARG B CA 1
ATOM 3425 C C . ARG B 1 124 ? 4.883 -34.25 -16.188 1 98.75 124 ARG B C 1
ATOM 3427 O O . ARG B 1 124 ? 4.297 -33.625 -17.094 1 98.75 124 ARG B O 1
ATOM 3434 N N . LEU B 1 125 ? 5.672 -33.656 -15.281 1 98.88 125 LEU B N 1
ATOM 3435 C CA . LEU B 1 125 ? 5.812 -32.219 -15.156 1 98.88 125 LEU B CA 1
ATOM 3436 C C . LEU B 1 125 ? 7.258 -31.781 -15.398 1 98.88 125 LEU B C 1
ATOM 3438 O O . LEU B 1 125 ? 8.188 -32.375 -14.852 1 98.88 125 LEU B O 1
ATOM 3442 N N . LEU B 1 126 ? 7.43 -30.828 -16.25 1 98.94 126 LEU B N 1
ATOM 3443 C CA . LEU B 1 126 ? 8.711 -30.156 -16.406 1 98.94 126 LEU B CA 1
ATOM 3444 C C . LEU B 1 126 ? 8.711 -28.812 -15.703 1 98.94 126 LEU B C 1
ATOM 3446 O O . LEU B 1 126 ? 7.844 -27.969 -15.953 1 98.94 126 LEU B O 1
ATOM 3450 N N . ILE B 1 127 ? 9.648 -28.578 -14.797 1 98.88 127 ILE B N 1
ATOM 3451 C CA . ILE B 1 127 ? 9.859 -27.297 -14.125 1 98.88 127 ILE B CA 1
ATOM 3452 C C . ILE B 1 127 ? 11.094 -26.609 -14.711 1 98.88 127 ILE B C 1
ATOM 3454 O O . ILE B 1 127 ? 12.203 -27.125 -14.602 1 98.88 1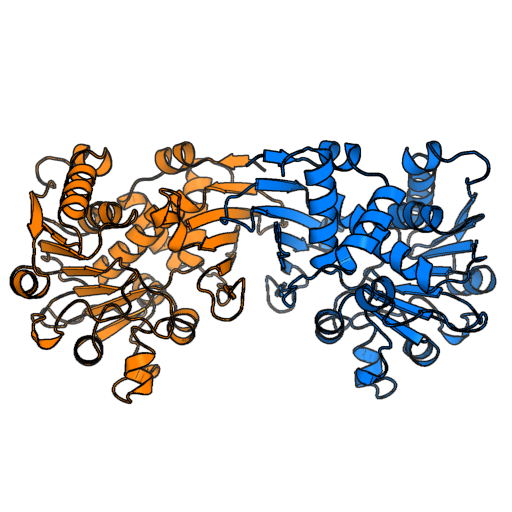27 ILE B O 1
ATOM 3458 N N . CYS B 1 128 ? 10.844 -25.516 -15.344 1 98.69 128 CYS B N 1
ATOM 3459 C CA . CYS B 1 128 ? 11.945 -24.703 -15.836 1 98.69 128 CYS B CA 1
ATOM 3460 C C . CYS B 1 128 ? 12.266 -23.578 -14.859 1 98.69 128 CYS B C 1
ATOM 3462 O O . CYS B 1 128 ? 11.492 -22.625 -14.727 1 98.69 128 CYS B O 1
ATOM 3464 N N . GLY B 1 129 ? 13.391 -23.578 -14.289 1 97.5 129 GLY B N 1
ATOM 3465 C CA . GLY B 1 129 ? 13.805 -22.625 -13.273 1 97.5 129 GLY B CA 1
ATOM 3466 C C . GLY B 1 129 ? 14.195 -23.281 -11.961 1 97.5 129 GLY B C 1
ATOM 3467 O O . GLY B 1 129 ? 13.695 -24.359 -11.625 1 97.5 129 GLY B O 1
ATOM 3468 N N . THR B 1 130 ? 15.102 -22.609 -11.273 1 96.25 130 THR B N 1
ATOM 3469 C CA . THR B 1 130 ? 15.641 -23.188 -10.047 1 96.25 130 THR B CA 1
ATOM 3470 C C . THR B 1 130 ? 15.547 -22.203 -8.891 1 96.25 130 THR B C 1
ATOM 3472 O O . THR B 1 130 ? 16.281 -22.328 -7.902 1 96.25 130 THR B O 1
ATOM 3475 N N . GLY B 1 131 ? 14.719 -21.188 -9.016 1 93.56 131 GLY B N 1
ATOM 3476 C CA . GLY B 1 131 ? 14.523 -20.234 -7.93 1 93.56 131 GLY B CA 1
ATOM 3477 C C . GLY B 1 131 ? 13.719 -20.812 -6.781 1 93.56 131 GLY B C 1
ATOM 3478 O O . GLY B 1 131 ? 13.312 -21.969 -6.816 1 93.56 131 GLY B O 1
ATOM 3479 N N . ASN B 1 132 ? 13.445 -20 -5.805 1 93.25 132 ASN B N 1
ATOM 3480 C CA . ASN B 1 132 ? 12.797 -20.406 -4.566 1 93.25 132 ASN B CA 1
ATOM 3481 C C . ASN B 1 132 ? 11.406 -20.984 -4.824 1 93.25 132 ASN B C 1
ATOM 3483 O O . ASN B 1 132 ? 10.914 -21.812 -4.055 1 93.25 132 ASN B O 1
ATOM 3487 N N . LEU B 1 133 ? 10.805 -20.609 -5.902 1 96.62 133 LEU B N 1
ATOM 3488 C CA . LEU B 1 133 ? 9.43 -21 -6.203 1 96.62 133 LEU B CA 1
ATOM 3489 C C . LEU B 1 133 ? 9.398 -22.406 -6.805 1 96.62 133 LEU B C 1
ATOM 3491 O O . LEU B 1 133 ? 8.383 -23.094 -6.723 1 96.62 133 LEU B O 1
ATOM 3495 N N . ALA B 1 134 ? 10.438 -22.859 -7.367 1 98.25 134 ALA B N 1
ATOM 3496 C CA . ALA B 1 134 ? 10.492 -24.062 -8.188 1 98.25 134 ALA B CA 1
ATOM 3497 C C . ALA B 1 134 ? 10.023 -25.281 -7.402 1 98.25 134 ALA B C 1
ATOM 3499 O O . ALA B 1 134 ? 9.141 -26.016 -7.855 1 98.25 134 ALA B O 1
ATOM 3500 N N . PRO B 1 135 ? 10.5 -25.531 -6.168 1 98.5 135 PRO B N 1
ATOM 3501 C CA . PRO B 1 135 ? 10.039 -26.719 -5.445 1 98.5 135 PRO B CA 1
ATOM 3502 C C . PRO B 1 135 ? 8.547 -26.688 -5.152 1 98.5 135 PRO B C 1
ATOM 3504 O O . PRO B 1 135 ? 7.883 -27.719 -5.191 1 98.5 135 PRO B O 1
ATOM 3507 N N . TYR B 1 136 ? 8.008 -25.547 -4.879 1 98.5 136 TYR B N 1
ATOM 3508 C CA . TYR B 1 136 ? 6.594 -25.406 -4.559 1 98.5 136 TYR B CA 1
ATOM 3509 C C . TYR B 1 136 ? 5.719 -25.844 -5.73 1 98.5 136 TYR B C 1
ATOM 3511 O O . TYR B 1 136 ? 4.617 -26.359 -5.531 1 98.5 136 TYR B O 1
ATOM 3519 N N . MET B 1 137 ? 6.223 -25.641 -6.93 1 98.81 137 MET B N 1
ATOM 3520 C CA . MET B 1 137 ? 5.457 -26.047 -8.109 1 98.81 137 MET B CA 1
ATOM 3521 C C . MET B 1 137 ? 5.27 -27.547 -8.141 1 98.81 137 MET B C 1
ATOM 3523 O O . MET B 1 137 ? 4.18 -28.031 -8.445 1 98.81 137 MET B O 1
ATOM 3527 N N . ALA B 1 138 ? 6.32 -28.25 -7.766 1 98.81 138 ALA B N 1
ATOM 3528 C CA . ALA B 1 138 ? 6.219 -29.719 -7.727 1 98.81 138 ALA B CA 1
ATOM 3529 C C . ALA B 1 138 ? 5.148 -30.156 -6.734 1 98.81 138 ALA B C 1
ATOM 3531 O O . ALA B 1 138 ? 4.285 -30.969 -7.07 1 98.81 138 ALA B O 1
ATOM 3532 N N . TRP B 1 139 ? 5.148 -29.594 -5.574 1 98.25 139 TRP B N 1
ATOM 3533 C CA . TRP B 1 139 ? 4.215 -29.984 -4.52 1 98.25 139 TRP B CA 1
ATOM 3534 C C . TRP B 1 139 ? 2.789 -29.578 -4.875 1 98.25 139 TRP B C 1
ATOM 3536 O O . TRP B 1 139 ? 1.846 -30.344 -4.633 1 98.25 139 TRP B O 1
ATOM 3546 N N . ALA B 1 140 ? 2.629 -28.453 -5.477 1 98.62 140 ALA B N 1
ATOM 3547 C CA . ALA B 1 140 ? 1.305 -27.938 -5.836 1 98.62 140 ALA B CA 1
ATOM 3548 C C . ALA B 1 140 ? 0.674 -28.797 -6.934 1 98.62 140 ALA B C 1
ATOM 3550 O O . ALA B 1 140 ? -0.488 -29.203 -6.828 1 98.62 140 ALA B O 1
ATOM 3551 N N . TYR B 1 141 ? 1.461 -29.078 -7.984 1 98.69 141 TYR B N 1
ATOM 3552 C CA . TYR B 1 141 ? 0.93 -29.891 -9.078 1 98.69 141 TYR B CA 1
ATOM 3553 C C . TYR B 1 141 ? 0.618 -31.312 -8.609 1 98.69 141 TYR B C 1
ATOM 3555 O O . TYR B 1 141 ? -0.339 -31.922 -9.078 1 98.69 141 TYR B O 1
ATOM 3563 N N . ALA B 1 142 ? 1.381 -31.812 -7.652 1 98.12 142 ALA B N 1
ATOM 3564 C CA . ALA B 1 142 ? 1.133 -33.156 -7.098 1 98.12 142 ALA B CA 1
ATOM 3565 C C . ALA B 1 142 ? -0.203 -33.188 -6.363 1 98.12 142 ALA B C 1
ATOM 3567 O O . ALA B 1 142 ? -0.803 -34.25 -6.219 1 98.12 142 ALA B O 1
ATOM 3568 N N . ALA B 1 143 ? -0.643 -32.094 -5.922 1 97.38 143 ALA B N 1
ATOM 3569 C CA . ALA B 1 143 ? -1.891 -32.031 -5.168 1 97.38 143 ALA B CA 1
ATOM 3570 C C . ALA B 1 143 ? -3.1 -32.125 -6.09 1 97.38 143 ALA B C 1
ATOM 3572 O O . ALA B 1 143 ? -4.211 -32.406 -5.637 1 97.38 143 ALA B O 1
ATOM 3573 N N . VAL B 1 144 ? -2.908 -31.953 -7.434 1 98 144 VAL B N 1
ATOM 3574 C CA . VAL B 1 144 ? -4.094 -31.875 -8.281 1 98 144 VAL B CA 1
ATOM 3575 C C . VAL B 1 144 ? -3.986 -32.906 -9.414 1 98 144 VAL B C 1
ATOM 3577 O O . VAL B 1 144 ? -4.957 -33.125 -10.141 1 98 144 VAL B O 1
ATOM 3580 N N . ARG B 1 145 ? -2.826 -33.469 -9.602 1 98.31 145 ARG B N 1
ATOM 3581 C CA . ARG B 1 145 ? -2.621 -34.469 -10.633 1 98.31 145 ARG B CA 1
ATOM 3582 C C . ARG B 1 145 ? -1.838 -35.656 -10.086 1 98.31 145 ARG B C 1
ATOM 3584 O O . ARG B 1 145 ? -1.084 -35.531 -9.125 1 98.31 145 ARG B O 1
ATOM 3591 N N . PRO B 1 146 ? -2.002 -36.812 -10.719 1 98 146 PRO B N 1
ATOM 3592 C CA . PRO B 1 146 ? -1.244 -38 -10.305 1 98 146 PRO B CA 1
ATOM 3593 C C . PRO B 1 146 ? 0.185 -38 -10.844 1 98 146 PRO B C 1
ATOM 3595 O O . PRO B 1 146 ? 0.546 -38.875 -11.633 1 98 146 PRO B O 1
ATOM 3598 N N . LEU B 1 147 ? 1.048 -37.156 -10.344 1 98.12 147 LEU B N 1
ATOM 3599 C CA . LEU B 1 147 ? 2.41 -37 -10.836 1 98.12 147 LEU B CA 1
ATOM 3600 C C . LEU B 1 147 ? 3.201 -38.281 -10.672 1 98.12 147 LEU B C 1
ATOM 3602 O O . LEU B 1 147 ? 3.205 -38.875 -9.594 1 98.12 147 LEU B O 1
ATOM 3606 N N . SER B 1 148 ? 3.828 -38.719 -11.727 1 98.44 148 SER B N 1
ATOM 3607 C CA . SER B 1 148 ? 4.734 -39.844 -11.688 1 98.44 148 SER B CA 1
ATOM 3608 C C . SER B 1 148 ? 6.184 -39.406 -11.844 1 98.44 148 SER B C 1
ATOM 3610 O O . SER B 1 148 ? 7.098 -40.094 -11.359 1 98.44 148 SER B O 1
ATOM 3612 N N . LYS B 1 149 ? 6.352 -38.281 -12.539 1 98.56 149 LYS B N 1
ATOM 3613 C CA . LYS B 1 149 ? 7.695 -37.812 -12.867 1 98.56 149 LYS B CA 1
ATOM 3614 C C . LYS B 1 149 ? 7.746 -36.281 -12.945 1 98.56 149 LYS B C 1
ATOM 3616 O O . LYS B 1 149 ? 6.867 -35.656 -13.539 1 98.56 149 LYS B O 1
ATOM 3621 N N . VAL B 1 150 ? 8.766 -35.719 -12.266 1 98.81 150 VAL B N 1
ATOM 3622 C CA . VAL B 1 150 ? 9.062 -34.312 -12.359 1 98.81 150 VAL B CA 1
ATOM 3623 C C . VAL B 1 150 ? 10.461 -34.125 -12.938 1 98.81 150 VAL B C 1
ATOM 3625 O O . VAL B 1 150 ? 11.438 -34.688 -12.438 1 98.81 150 VAL B O 1
ATOM 3628 N N . LEU B 1 151 ? 10.539 -33.406 -14.031 1 98.88 151 LEU B N 1
ATOM 3629 C CA . LEU B 1 151 ? 11.82 -33 -14.594 1 98.88 151 LEU B CA 1
ATOM 3630 C C . LEU B 1 151 ? 12.148 -31.547 -14.195 1 98.88 151 LEU B C 1
ATOM 3632 O O . LEU B 1 151 ? 11.266 -30.688 -14.18 1 98.88 151 LEU B O 1
ATOM 3636 N N . VAL B 1 152 ? 13.422 -31.297 -13.797 1 98.88 152 VAL B N 1
ATOM 3637 C CA . VAL B 1 152 ? 13.859 -29.953 -13.406 1 98.88 152 VAL B CA 1
ATOM 3638 C C . VAL B 1 152 ? 14.961 -29.484 -14.352 1 98.88 152 VAL B C 1
ATOM 3640 O O . VAL B 1 152 ? 15.945 -30.188 -14.57 1 98.88 152 VAL B O 1
ATOM 3643 N N . TRP B 1 153 ? 14.758 -28.344 -14.922 1 98.69 153 TRP B N 1
ATOM 3644 C CA . TRP B 1 153 ? 15.781 -27.703 -15.758 1 98.69 153 TRP B CA 1
ATOM 3645 C C . TRP B 1 153 ? 16.203 -26.359 -15.172 1 98.69 153 TRP B C 1
ATOM 3647 O O . TRP B 1 153 ? 15.367 -25.594 -14.688 1 98.69 153 TRP B O 1
ATOM 3657 N N . GLY B 1 154 ? 17.422 -26.031 -15.242 1 97.31 154 GLY B N 1
ATOM 3658 C CA . GLY B 1 154 ? 18.016 -24.734 -14.969 1 97.31 154 GLY B CA 1
ATOM 3659 C C . GLY B 1 154 ? 19.266 -24.484 -15.773 1 97.31 154 GLY B C 1
ATOM 3660 O O . GLY B 1 154 ? 19.922 -25.422 -16.234 1 97.31 154 GLY B O 1
ATOM 3661 N N . ARG B 1 155 ? 19.625 -23.203 -15.977 1 94.5 155 ARG B N 1
ATOM 3662 C CA . ARG B 1 155 ? 20.859 -22.859 -16.688 1 94.5 155 ARG B CA 1
ATOM 3663 C C . ARG B 1 155 ? 22.078 -23.453 -15.977 1 94.5 155 ARG B C 1
ATOM 3665 O O . ARG B 1 155 ? 23.031 -23.875 -16.625 1 94.5 155 ARG B O 1
ATOM 3672 N N . ASP B 1 156 ? 21.984 -23.469 -14.68 1 94.38 156 ASP B N 1
ATOM 3673 C CA . ASP B 1 156 ? 23.016 -24.047 -13.836 1 94.38 156 ASP B CA 1
ATOM 3674 C C . ASP B 1 156 ? 22.609 -25.422 -13.312 1 94.38 156 ASP B C 1
ATOM 3676 O O . ASP B 1 156 ? 21.719 -25.531 -12.484 1 94.38 156 ASP B O 1
ATOM 3680 N N . GLU B 1 157 ? 23.344 -26.469 -13.695 1 96.62 157 GLU B N 1
ATOM 3681 C CA . GLU B 1 157 ? 22.984 -27.828 -13.344 1 96.62 157 GLU B CA 1
ATOM 3682 C C . GLU B 1 157 ? 23.047 -28.047 -11.828 1 96.62 157 GLU B C 1
ATOM 3684 O O . GLU B 1 157 ? 22.25 -28.797 -11.266 1 96.62 157 GLU B O 1
ATOM 3689 N N . ALA B 1 158 ? 24.031 -27.469 -11.258 1 97.12 158 ALA B N 1
ATOM 3690 C CA . ALA B 1 158 ? 24.156 -27.609 -9.812 1 97.12 158 ALA B CA 1
ATOM 3691 C C . ALA B 1 158 ? 22.938 -27.062 -9.094 1 97.12 158 ALA B C 1
ATOM 3693 O O . ALA B 1 158 ? 22.453 -27.656 -8.125 1 97.12 158 ALA B O 1
ATOM 3694 N N . LYS B 1 159 ? 22.438 -25.984 -9.578 1 96.19 159 LYS B N 1
ATOM 3695 C CA . LYS B 1 159 ? 21.234 -25.406 -8.984 1 96.19 159 LYS B CA 1
ATOM 3696 C C . LYS B 1 159 ? 20.016 -26.281 -9.242 1 96.19 159 LYS B C 1
ATOM 3698 O O . LYS B 1 159 ? 19.125 -26.391 -8.391 1 96.19 159 LYS B O 1
ATOM 3703 N N . ALA B 1 160 ? 19.953 -26.875 -10.414 1 98.38 160 ALA B N 1
ATOM 3704 C CA . ALA B 1 160 ? 18.859 -27.797 -10.727 1 98.38 160 ALA B CA 1
ATOM 3705 C C . ALA B 1 160 ? 18.875 -29 -9.797 1 98.38 160 ALA B C 1
ATOM 3707 O O . ALA B 1 160 ? 17.828 -29.438 -9.312 1 98.38 160 ALA B O 1
ATOM 3708 N N . ARG B 1 161 ? 20.047 -29.5 -9.523 1 98.62 161 ARG B N 1
ATOM 3709 C CA . ARG B 1 161 ? 20.188 -30.625 -8.609 1 98.62 161 ARG B CA 1
ATOM 3710 C C . ARG B 1 161 ? 19.797 -30.234 -7.188 1 98.62 161 ARG B C 1
ATOM 3712 O O . ARG B 1 161 ? 19.156 -31.016 -6.473 1 98.62 161 ARG B O 1
ATOM 3719 N N . GLN B 1 162 ? 20.172 -29.062 -6.809 1 98.06 162 GLN B N 1
ATOM 3720 C CA . GLN B 1 162 ? 19.766 -28.547 -5.5 1 98.06 162 GLN B CA 1
ATOM 3721 C C . GLN B 1 162 ? 18.25 -28.469 -5.391 1 98.06 162 GLN B C 1
ATOM 3723 O O . GLN B 1 162 ? 17.672 -28.797 -4.352 1 98.06 162 GLN B O 1
ATOM 3728 N N . THR B 1 163 ? 17.656 -27.969 -6.438 1 98.44 163 THR B N 1
ATOM 3729 C CA . THR B 1 163 ? 16.203 -27.891 -6.477 1 98.44 163 THR B CA 1
ATOM 3730 C C . THR B 1 163 ? 15.586 -29.281 -6.34 1 98.44 163 THR B C 1
ATOM 3732 O O . THR B 1 163 ? 14.633 -29.469 -5.578 1 98.44 163 THR B O 1
ATOM 3735 N N . MET B 1 164 ? 16.125 -30.234 -7.074 1 98.75 164 MET B N 1
ATOM 3736 C CA . MET B 1 164 ? 15.68 -31.625 -6.969 1 98.75 164 MET B CA 1
ATOM 3737 C C . MET B 1 164 ? 15.773 -32.125 -5.531 1 98.75 164 MET B C 1
ATOM 3739 O O . MET B 1 164 ? 14.82 -32.688 -5.004 1 98.75 164 MET B O 1
ATOM 3743 N N . ASP B 1 165 ? 16.859 -31.875 -4.887 1 98.62 165 ASP B N 1
ATOM 3744 C CA . ASP B 1 165 ? 17.078 -32.281 -3.506 1 98.62 165 ASP B CA 1
ATOM 3745 C C . ASP B 1 165 ? 16.078 -31.641 -2.564 1 98.62 165 ASP B C 1
ATOM 3747 O O . ASP B 1 165 ? 15.555 -32.281 -1.652 1 98.62 165 ASP B O 1
ATOM 3751 N N . GLU B 1 166 ? 15.844 -30.406 -2.801 1 98.31 166 GLU B N 1
ATOM 3752 C CA . GLU B 1 166 ? 14.883 -29.672 -1.98 1 98.31 166 GLU B CA 1
ATOM 3753 C C . GLU B 1 166 ? 13.484 -30.266 -2.123 1 98.31 166 GLU B C 1
ATOM 3755 O O . GLU B 1 166 ? 12.773 -30.438 -1.13 1 98.31 166 GLU B O 1
ATOM 3760 N N . ILE B 1 167 ? 13.094 -30.562 -3.34 1 98.62 167 ILE B N 1
ATOM 3761 C CA . ILE B 1 167 ? 11.789 -31.156 -3.592 1 98.62 167 ILE B CA 1
ATOM 3762 C C . ILE B 1 167 ? 11.648 -32.438 -2.795 1 98.62 167 ILE B C 1
ATOM 3764 O O . ILE B 1 167 ? 10.656 -32.656 -2.1 1 98.62 167 ILE B O 1
ATOM 3768 N N . LEU B 1 168 ? 12.672 -33.25 -2.818 1 98.38 168 LEU B N 1
ATOM 3769 C CA . LEU B 1 168 ? 12.602 -34.625 -2.287 1 98.38 168 LEU B CA 1
ATOM 3770 C C . LEU B 1 168 ? 12.742 -34.594 -0.769 1 98.38 168 LEU B C 1
ATOM 3772 O O . LEU B 1 168 ? 12.203 -35.469 -0.089 1 98.38 168 LEU B O 1
ATOM 3776 N N . SER B 1 169 ? 13.43 -33.625 -0.181 1 98.06 169 SER B N 1
ATOM 3777 C CA . SER B 1 169 ? 13.734 -33.656 1.245 1 98.06 169 SER B CA 1
ATOM 3778 C C . SER B 1 169 ? 12.68 -32.906 2.047 1 98.06 169 SER B C 1
ATOM 3780 O O . SER B 1 169 ? 12.617 -33.031 3.271 1 98.06 169 SER B O 1
ATOM 3782 N N . ALA B 1 170 ? 11.875 -32.156 1.386 1 96.31 170 ALA B N 1
ATOM 3783 C CA . ALA B 1 170 ? 10.898 -31.328 2.082 1 96.31 170 ALA B CA 1
ATOM 3784 C C . ALA B 1 170 ? 9.781 -32.188 2.682 1 96.31 170 ALA B C 1
ATOM 3786 O O . ALA B 1 170 ? 9.484 -33.281 2.184 1 96.31 170 ALA B O 1
ATOM 3787 N N . SER B 1 171 ? 9.141 -31.625 3.748 1 94.38 171 SER B N 1
ATOM 3788 C CA . SER B 1 171 ? 8.055 -32.312 4.426 1 94.38 171 SER B CA 1
ATOM 3789 C C . SER B 1 171 ? 6.863 -32.531 3.494 1 94.38 171 SER B C 1
ATOM 3791 O O . SER B 1 171 ? 6.141 -33.531 3.613 1 94.38 171 SER B O 1
ATOM 3793 N N . GLU B 1 172 ? 6.672 -31.625 2.531 1 94.06 172 GLU B N 1
ATOM 3794 C CA . GLU B 1 172 ? 5.562 -31.719 1.586 1 94.06 172 GLU B CA 1
ATOM 3795 C C . GLU B 1 172 ? 5.641 -33 0.752 1 94.06 172 GLU B C 1
ATOM 3797 O O . GLU B 1 172 ? 4.613 -33.594 0.462 1 94.06 172 GLU B O 1
ATOM 3802 N N . TYR B 1 173 ? 6.844 -33.344 0.376 1 96.62 173 TYR B N 1
ATOM 3803 C CA . TYR B 1 173 ? 7.043 -34.562 -0.387 1 96.62 173 TYR B CA 1
ATOM 3804 C C . TYR B 1 173 ? 7.039 -35.781 0.529 1 96.62 173 TYR B C 1
ATOM 3806 O O . TYR B 1 173 ? 6.391 -36.781 0.231 1 96.62 173 TYR B O 1
ATOM 3814 N N . GLN B 1 174 ? 7.738 -35.656 1.655 1 95.81 174 GLN B N 1
ATOM 3815 C CA . GLN B 1 174 ? 7.918 -36.781 2.564 1 95.81 174 GLN B CA 1
ATOM 3816 C C . GLN B 1 174 ? 6.586 -37.219 3.168 1 95.81 174 GLN B C 1
ATOM 3818 O O . GLN B 1 174 ? 6.414 -38.375 3.523 1 95.81 174 GLN B O 1
ATOM 3823 N N . ALA B 1 175 ? 5.68 -36.281 3.219 1 92.31 175 ALA B N 1
ATOM 3824 C CA . ALA B 1 175 ? 4.387 -36.594 3.828 1 92.31 175 ALA B CA 1
ATOM 3825 C C . ALA B 1 175 ? 3.459 -37.281 2.836 1 92.31 175 ALA B C 1
ATOM 3827 O O . ALA B 1 175 ? 2.398 -37.781 3.217 1 92.31 175 ALA B O 1
ATOM 3828 N N . LEU B 1 176 ? 3.844 -37.344 1.555 1 94.25 176 LEU B N 1
ATOM 3829 C CA . LEU B 1 176 ? 3.01 -38 0.558 1 94.25 176 LEU B CA 1
ATOM 3830 C C . LEU B 1 176 ? 2.988 -39.531 0.784 1 94.25 176 LEU B C 1
ATOM 3832 O O . LEU B 1 176 ? 4.016 -40.125 1.119 1 94.25 176 LEU B O 1
ATOM 3836 N N . PRO B 1 177 ? 1.819 -40.125 0.641 1 94.44 177 PRO B N 1
ATOM 3837 C CA . PRO B 1 177 ? 1.826 -41.594 0.615 1 94.44 177 PRO B CA 1
ATOM 3838 C C . PRO B 1 177 ? 2.654 -42.156 -0.536 1 94.44 177 PRO B C 1
ATOM 3840 O O . PRO B 1 177 ? 2.828 -41.5 -1.561 1 94.44 177 PRO B O 1
ATOM 3843 N N . GLU B 1 178 ? 3.125 -43.281 -0.422 1 94.12 178 GLU B N 1
ATOM 3844 C CA . GLU B 1 178 ? 3.994 -43.906 -1.411 1 94.12 178 GLU B CA 1
ATOM 3845 C C . GLU B 1 178 ? 3.357 -43.906 -2.797 1 94.12 178 GLU B C 1
ATOM 3847 O O . GLU B 1 178 ? 4.039 -43.656 -3.797 1 94.12 178 GLU B O 1
ATOM 3852 N N . SER B 1 179 ? 2.049 -44.094 -2.854 1 94.12 179 SER B N 1
ATOM 3853 C CA . SER B 1 179 ? 1.328 -44.219 -4.117 1 94.12 179 SER B CA 1
ATOM 3854 C C . SER B 1 179 ? 1.254 -42.875 -4.828 1 94.12 179 SER B C 1
ATOM 3856 O O . SER B 1 179 ? 0.917 -42.812 -6.012 1 94.12 179 SER B O 1
ATOM 3858 N N . LYS B 1 180 ? 1.581 -41.812 -4.129 1 94.44 180 LYS B N 1
ATOM 3859 C CA . LYS B 1 180 ? 1.469 -40.469 -4.711 1 94.44 180 LYS B CA 1
ATOM 3860 C C . LYS B 1 180 ? 2.844 -39.844 -4.895 1 94.44 180 LYS B C 1
ATOM 3862 O O . LYS B 1 180 ? 2.947 -38.688 -5.305 1 94.44 180 LYS B O 1
ATOM 3867 N N . ARG B 1 181 ? 3.85 -40.562 -4.559 1 96.5 181 ARG B N 1
ATOM 3868 C CA . ARG B 1 181 ? 5.207 -40.062 -4.738 1 96.5 181 ARG B CA 1
ATOM 3869 C C . ARG B 1 181 ? 5.617 -40.125 -6.203 1 96.5 181 ARG B C 1
ATOM 3871 O O . ARG B 1 181 ? 5.074 -40.906 -6.984 1 96.5 181 ARG B O 1
ATOM 3878 N N . PHE B 1 182 ? 6.445 -39.25 -6.516 1 98.5 182 PHE B N 1
ATOM 3879 C CA . PHE B 1 182 ? 6.922 -39.125 -7.891 1 98.5 182 PHE B CA 1
ATOM 3880 C C . PHE B 1 182 ? 8.445 -39.094 -7.934 1 98.5 182 PHE B C 1
ATOM 3882 O O . PHE B 1 182 ? 9.086 -38.719 -6.941 1 98.5 182 PHE B O 1
ATOM 3889 N N . SER B 1 183 ? 9.055 -39.5 -9.102 1 98.5 183 SER B N 1
ATOM 3890 C CA . SER B 1 183 ? 10.492 -39.344 -9.305 1 98.5 183 SER B CA 1
ATOM 3891 C C . SER B 1 183 ? 10.852 -37.938 -9.766 1 98.5 183 SER B C 1
ATOM 3893 O O . SER B 1 183 ? 10.016 -37.25 -10.328 1 98.5 183 SER B O 1
ATOM 3895 N N . VAL B 1 184 ? 12.016 -37.469 -9.414 1 98.81 184 VAL B N 1
ATOM 3896 C CA . VAL B 1 184 ? 12.523 -36.188 -9.859 1 98.81 184 VAL B CA 1
ATOM 3897 C C . VAL B 1 184 ? 13.859 -36.375 -10.562 1 98.81 184 VAL B C 1
ATOM 3899 O O . VAL B 1 184 ? 14.742 -37.062 -10.07 1 98.81 184 VAL B O 1
ATOM 3902 N N . GLU B 1 185 ? 14.031 -35.781 -11.711 1 98.62 185 GLU B N 1
ATOM 3903 C CA . GLU B 1 185 ? 15.258 -35.875 -12.5 1 98.62 185 GLU B CA 1
ATOM 3904 C C . GLU B 1 185 ? 15.648 -34.5 -13.055 1 98.62 185 GLU B C 1
ATOM 3906 O O . GLU B 1 185 ? 14.781 -33.688 -13.391 1 98.62 185 GLU B O 1
ATOM 3911 N N . VAL B 1 186 ? 16.938 -34.25 -13.141 1 98.69 186 VAL B N 1
ATOM 3912 C CA . VAL B 1 186 ? 17.469 -33.031 -13.758 1 98.69 186 VAL B CA 1
ATOM 3913 C C . VAL B 1 186 ? 17.703 -33.281 -15.242 1 98.69 186 VAL B C 1
ATOM 3915 O O . VAL B 1 186 ? 18.188 -34.312 -15.641 1 98.69 186 VAL B O 1
ATOM 3918 N N . VAL B 1 187 ? 17.328 -32.312 -16.047 1 98.38 187 VAL B N 1
ATOM 3919 C CA . VAL B 1 187 ? 17.516 -32.438 -17.5 1 98.38 187 VAL B CA 1
ATOM 3920 C C . VAL B 1 187 ? 18.359 -31.266 -18 1 98.38 187 VAL B C 1
ATOM 3922 O O . VAL B 1 187 ? 18.406 -30.203 -17.359 1 98.38 187 VAL B O 1
ATOM 3925 N N . ASP B 1 188 ? 18.938 -31.422 -19.219 1 96.06 188 ASP B N 1
ATOM 3926 C CA . ASP B 1 188 ? 19.891 -30.438 -19.719 1 96.06 188 ASP B CA 1
ATOM 3927 C C . ASP B 1 188 ? 19.25 -29.578 -20.828 1 96.06 188 ASP B C 1
ATOM 3929 O O . ASP B 1 188 ? 19.797 -28.531 -21.203 1 96.06 188 ASP B O 1
ATOM 3933 N N . SER B 1 189 ? 18.141 -30.094 -21.281 1 96.5 189 SER B N 1
ATOM 3934 C CA . SER B 1 189 ? 17.5 -29.375 -22.391 1 96.5 189 SER B CA 1
ATOM 3935 C C . SER B 1 189 ? 15.984 -29.391 -22.234 1 96.5 189 SER B C 1
ATOM 3937 O O . SER B 1 189 ? 15.367 -30.453 -22.156 1 96.5 189 SER B O 1
ATOM 3939 N N . VAL B 1 190 ? 15.453 -28.203 -22.297 1 97.44 190 VAL B N 1
ATOM 3940 C CA . VAL B 1 190 ? 14 -28.078 -22.203 1 97.44 190 VAL B CA 1
ATOM 3941 C C . VAL B 1 190 ? 13.359 -28.703 -23.438 1 97.44 190 VAL B C 1
ATOM 3943 O O . VAL B 1 190 ? 12.43 -29.5 -23.328 1 97.44 190 VAL B O 1
ATOM 3946 N N . ASP B 1 191 ? 13.883 -28.406 -24.594 1 97.25 191 ASP B N 1
ATOM 3947 C CA . ASP B 1 191 ? 13.32 -28.875 -25.859 1 97.25 191 ASP B CA 1
ATOM 3948 C C . ASP B 1 191 ? 13.289 -30.406 -25.906 1 97.25 191 ASP B C 1
ATOM 3950 O O . ASP B 1 191 ? 12.297 -31 -26.359 1 97.25 191 ASP B O 1
ATOM 3954 N N . GLN B 1 192 ? 14.289 -31.031 -25.438 1 96.06 192 GLN B N 1
ATOM 3955 C CA . GLN B 1 192 ? 14.352 -32.5 -25.438 1 96.06 192 GLN B CA 1
ATOM 3956 C C . GLN B 1 192 ? 13.344 -33.094 -24.469 1 96.06 192 GLN B C 1
ATOM 3958 O O . GLN B 1 192 ? 12.812 -34.188 -24.719 1 96.06 192 GLN B O 1
ATOM 3963 N N . ALA B 1 193 ? 13.055 -32.375 -23.453 1 97.75 193 ALA B N 1
ATOM 3964 C CA . ALA B 1 193 ? 12.156 -32.844 -22.422 1 97.75 193 ALA B CA 1
ATOM 3965 C C . ALA B 1 193 ? 10.695 -32.719 -22.844 1 97.75 193 ALA B C 1
ATOM 3967 O O . ALA B 1 193 ? 9.82 -33.406 -22.297 1 97.75 193 ALA B O 1
ATOM 3968 N N . LEU B 1 194 ? 10.414 -31.875 -23.828 1 97.75 194 LEU B N 1
ATOM 3969 C CA . LEU B 1 194 ? 9.047 -31.516 -24.172 1 97.75 194 LEU B CA 1
ATOM 3970 C C . LEU B 1 194 ? 8.289 -32.75 -24.703 1 97.75 194 LEU B C 1
ATOM 3972 O O . LEU B 1 194 ? 7.066 -32.812 -24.531 1 97.75 194 LEU B O 1
ATOM 3976 N N . SER B 1 195 ? 8.984 -33.656 -25.312 1 95.38 195 SER B N 1
ATOM 3977 C CA . SER B 1 195 ? 8.336 -34.844 -25.859 1 95.38 195 SER B CA 1
ATOM 3978 C C . SER B 1 195 ? 7.941 -35.812 -24.766 1 95.38 195 SER B C 1
ATOM 3980 O O . SER B 1 195 ? 7.137 -36.719 -25 1 95.38 195 SER B O 1
ATOM 3982 N N . GLU B 1 196 ? 8.375 -35.562 -23.562 1 95.19 196 GLU B N 1
ATOM 3983 C CA . GLU B 1 196 ? 8.195 -36.531 -22.5 1 95.19 196 GLU B CA 1
ATOM 3984 C C . GLU B 1 196 ? 7.223 -36.031 -21.438 1 95.19 196 GLU B C 1
ATOM 3986 O O . GLU B 1 196 ? 6.898 -36.75 -20.484 1 95.19 196 GLU B O 1
ATOM 3991 N N . VAL B 1 197 ? 6.738 -34.844 -21.609 1 98.19 197 VAL B N 1
ATOM 3992 C CA . VAL B 1 197 ? 6 -34.281 -20.484 1 98.19 197 VAL B CA 1
ATOM 3993 C C . VAL B 1 197 ? 4.602 -33.875 -20.938 1 98.19 197 VAL B C 1
ATOM 3995 O O . VAL B 1 197 ? 4.375 -33.625 -22.125 1 98.19 197 VAL B O 1
ATOM 3998 N N . ASP B 1 198 ? 3.652 -33.844 -19.953 1 98.56 198 ASP B N 1
ATOM 3999 C CA . ASP B 1 198 ? 2.262 -33.438 -20.141 1 98.56 198 ASP B CA 1
ATOM 4000 C C . ASP B 1 198 ? 2.059 -31.969 -19.75 1 98.56 198 ASP B C 1
ATOM 4002 O O . ASP B 1 198 ? 1.111 -31.328 -20.203 1 98.56 198 ASP B O 1
ATOM 4006 N N . MET B 1 199 ? 2.896 -31.5 -18.859 1 98.88 199 MET B N 1
ATOM 4007 C CA . MET B 1 199 ? 2.781 -30.172 -18.297 1 98.88 199 MET B CA 1
ATOM 4008 C C . MET B 1 199 ? 4.148 -29.5 -18.188 1 98.88 199 MET B C 1
ATOM 4010 O O . MET B 1 199 ? 5.148 -30.172 -17.922 1 98.88 199 MET B O 1
ATOM 4014 N N . VAL B 1 200 ? 4.184 -28.188 -18.422 1 98.88 200 VAL B N 1
ATOM 4015 C CA . VAL B 1 200 ? 5.391 -27.375 -18.312 1 98.88 200 VAL B CA 1
ATOM 4016 C C . VAL B 1 200 ? 5.109 -26.141 -17.453 1 98.88 200 VAL B C 1
ATOM 4018 O O . VAL B 1 200 ? 4.141 -25.406 -17.703 1 98.88 200 VAL B O 1
ATOM 4021 N N . THR B 1 201 ? 5.863 -25.922 -16.438 1 98.88 201 THR B N 1
ATOM 4022 C CA . THR B 1 201 ? 5.793 -24.672 -15.695 1 98.88 201 THR B CA 1
ATOM 4023 C C . THR B 1 201 ? 7.129 -23.922 -15.758 1 98.88 201 THR B C 1
ATOM 4025 O O . THR B 1 201 ? 8.188 -24.547 -15.609 1 98.88 201 THR B O 1
ATOM 4028 N N . CYS B 1 202 ? 7.055 -22.672 -16.094 1 98.62 202 CYS B N 1
ATOM 4029 C CA . CYS B 1 202 ? 8.234 -21.828 -16.172 1 98.62 202 CYS B CA 1
ATOM 4030 C C . CYS B 1 202 ? 8.242 -20.797 -15.039 1 98.62 202 CYS B C 1
ATOM 4032 O O . CYS B 1 202 ? 7.324 -19.984 -14.93 1 98.62 202 CYS B O 1
ATOM 4034 N N . VAL B 1 203 ? 9.234 -20.828 -14.227 1 97.5 203 VAL B N 1
ATOM 4035 C CA . VAL B 1 203 ? 9.375 -19.938 -13.078 1 97.5 203 VAL B CA 1
ATOM 4036 C C . VAL B 1 203 ? 10.734 -19.25 -13.117 1 97.5 203 VAL B C 1
ATOM 4038 O O . VAL B 1 203 ? 11.477 -19.281 -12.125 1 97.5 203 VAL B O 1
ATOM 4041 N N . THR B 1 204 ? 10.984 -18.594 -14.234 1 94.69 204 THR B N 1
ATOM 4042 C CA . THR B 1 204 ? 12.281 -17.969 -14.469 1 94.69 204 THR B CA 1
ATOM 4043 C C . THR B 1 204 ? 12.117 -16.469 -14.719 1 94.69 204 THR B C 1
ATOM 4045 O O . THR B 1 204 ? 11.023 -16.016 -15.062 1 94.69 204 THR B O 1
ATOM 4048 N N . GLY B 1 205 ? 13.227 -15.734 -14.516 1 90.62 205 GLY B N 1
ATOM 4049 C CA . GLY B 1 205 ? 13.266 -14.328 -14.891 1 90.62 205 GLY B CA 1
ATOM 4050 C C . GLY B 1 205 ? 13.883 -14.086 -16.25 1 90.62 205 GLY B C 1
ATOM 4051 O O . GLY B 1 205 ? 14.383 -13 -16.531 1 90.62 205 GLY B O 1
ATOM 4052 N N . THR B 1 206 ? 13.836 -15.094 -17.109 1 92.5 206 THR B N 1
ATOM 4053 C CA . THR B 1 206 ? 14.492 -15 -18.422 1 92.5 206 THR B CA 1
ATOM 4054 C C . THR B 1 206 ? 13.852 -13.906 -19.266 1 92.5 206 THR B C 1
ATOM 4056 O O . THR B 1 206 ? 12.695 -13.531 -19.031 1 92.5 206 THR B O 1
ATOM 4059 N N . SER B 1 207 ? 14.672 -13.383 -20.156 1 92.75 207 SER B N 1
ATOM 4060 C CA . SER B 1 207 ? 14.156 -12.375 -21.062 1 92.75 207 SER B CA 1
ATOM 4061 C C . SER B 1 207 ? 13.828 -12.984 -22.438 1 92.75 207 SER B C 1
ATOM 4063 O O . SER B 1 207 ? 13.25 -12.312 -23.297 1 92.75 207 SER B O 1
ATOM 4065 N N . GLN B 1 208 ? 14.188 -14.219 -22.609 1 94.56 208 GLN B N 1
ATOM 4066 C CA . GLN B 1 208 ? 13.992 -14.875 -23.906 1 94.56 208 GLN B CA 1
ATOM 4067 C C . GLN B 1 208 ? 13.289 -16.219 -23.734 1 94.56 208 GLN B C 1
ATOM 4069 O O . GLN B 1 208 ? 13.414 -16.859 -22.688 1 94.56 208 GLN B O 1
ATOM 4074 N N . PRO B 1 209 ? 12.656 -16.656 -24.844 1 97.31 209 PRO B N 1
ATOM 4075 C CA . PRO B 1 209 ? 11.93 -17.922 -24.75 1 97.31 209 PRO B CA 1
ATOM 4076 C C . PRO B 1 209 ? 12.836 -19.094 -24.344 1 97.31 209 PRO B C 1
ATOM 4078 O O . PRO B 1 209 ? 13.984 -19.172 -24.797 1 97.31 209 PRO B O 1
ATOM 4081 N N . LEU B 1 210 ? 12.305 -19.953 -23.531 1 97.44 210 LEU B N 1
ATOM 4082 C CA . LEU B 1 210 ? 13.078 -21.047 -22.969 1 97.44 210 LEU B CA 1
ATOM 4083 C C . LEU B 1 210 ? 13.109 -22.25 -23.906 1 97.44 210 LEU B C 1
ATOM 4085 O O . LEU B 1 210 ? 13.953 -23.141 -23.766 1 97.44 210 LEU B O 1
ATOM 4089 N N . PHE B 1 211 ? 12.133 -22.344 -24.828 1 96.5 211 PHE B N 1
ATOM 4090 C CA . PHE B 1 211 ? 12.016 -23.484 -25.734 1 96.5 211 PHE B CA 1
ATOM 4091 C C . PHE B 1 211 ? 11.242 -23.109 -26.984 1 96.5 211 PHE B C 1
ATOM 4093 O O . PHE B 1 211 ? 10.633 -22.047 -27.047 1 96.5 211 PHE B O 1
ATOM 4100 N N . ASN B 1 212 ? 11.352 -23.984 -28 1 96.81 212 ASN B N 1
ATOM 4101 C CA . ASN B 1 212 ? 10.656 -23.812 -29.281 1 96.81 212 ASN B CA 1
ATOM 4102 C C . ASN B 1 212 ? 9.211 -24.297 -29.188 1 96.81 212 ASN B C 1
ATOM 4104 O O . ASN B 1 212 ? 8.961 -25.5 -29 1 96.81 212 ASN B O 1
ATOM 4108 N N . GLY B 1 213 ? 8.289 -23.344 -29.406 1 97.19 213 GLY B N 1
ATOM 4109 C CA . GLY B 1 213 ? 6.871 -23.672 -29.297 1 97.19 213 GLY B CA 1
ATOM 4110 C C . GLY B 1 213 ? 6.434 -24.75 -30.25 1 97.19 213 GLY B C 1
ATOM 4111 O O . GLY B 1 213 ? 5.449 -25.453 -30 1 97.19 213 GLY B O 1
ATOM 4112 N N . ARG B 1 214 ? 7.109 -25 -31.25 1 96.25 214 ARG B N 1
ATOM 4113 C CA . ARG B 1 214 ? 6.777 -26.016 -32.25 1 96.25 214 ARG B CA 1
ATOM 4114 C C . ARG B 1 214 ? 6.992 -27.422 -31.672 1 96.25 214 ARG B C 1
ATOM 4116 O O . ARG B 1 214 ? 6.418 -28.391 -32.188 1 96.25 214 ARG B 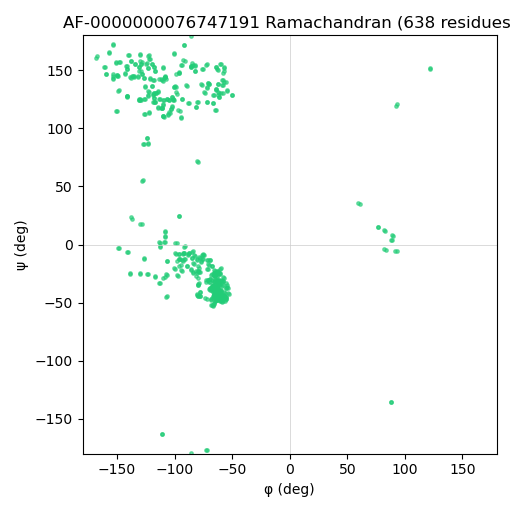O 1
ATOM 4123 N N . ASN B 1 215 ? 7.773 -27.438 -30.672 1 96.75 215 ASN B N 1
ATOM 4124 C CA . ASN B 1 215 ? 8.117 -28.734 -30.094 1 96.75 215 ASN B CA 1
ATOM 4125 C C . ASN B 1 215 ? 7.102 -29.156 -29.047 1 96.75 215 ASN B C 1
ATOM 4127 O O . ASN B 1 215 ? 7.152 -30.297 -28.547 1 96.75 215 ASN B O 1
ATOM 4131 N N . VAL B 1 216 ? 6.176 -28.312 -28.688 1 98 216 VAL B N 1
ATOM 4132 C CA . VAL B 1 216 ? 5.164 -28.625 -27.688 1 98 216 VAL B CA 1
ATOM 4133 C C . VAL B 1 216 ? 4.141 -29.594 -28.281 1 98 216 VAL B C 1
ATOM 4135 O O . VAL B 1 216 ? 3.619 -29.375 -29.375 1 98 216 VAL B O 1
ATOM 4138 N N . GLN B 1 217 ? 3.867 -30.641 -27.562 1 97.88 217 GLN B N 1
ATOM 4139 C CA . GLN B 1 217 ? 2.969 -31.672 -28.047 1 97.88 217 GLN B CA 1
ATOM 4140 C C . GLN B 1 217 ? 1.509 -31.297 -27.828 1 97.88 217 GLN B C 1
ATOM 4142 O O . GLN B 1 217 ? 1.198 -30.531 -26.906 1 97.88 217 GLN B O 1
ATOM 4147 N N . ALA B 1 218 ? 0.662 -31.859 -28.656 1 98 218 ALA B N 1
ATOM 4148 C CA . ALA B 1 218 ? -0.772 -31.703 -28.422 1 98 218 ALA B CA 1
ATOM 4149 C C . ALA B 1 218 ? -1.157 -32.219 -27.031 1 98 218 ALA B C 1
ATOM 4151 O O . ALA B 1 218 ? -0.624 -33.219 -26.562 1 98 218 ALA B O 1
ATOM 4152 N N . GLY B 1 219 ? -2.057 -31.469 -26.375 1 98.56 219 GLY B N 1
ATOM 4153 C CA . GLY B 1 219 ? -2.562 -31.875 -25.078 1 98.56 219 GLY B CA 1
ATOM 4154 C C . GLY B 1 219 ? -1.779 -31.281 -23.922 1 98.56 219 GLY B C 1
ATOM 4155 O O . GLY B 1 219 ? -2.203 -31.359 -22.766 1 98.56 219 GLY B O 1
ATOM 4156 N N . THR B 1 220 ? -0.689 -30.578 -24.172 1 98.81 220 THR B N 1
ATOM 4157 C CA . THR B 1 220 ? 0.208 -30.078 -23.141 1 98.81 220 THR B CA 1
ATOM 4158 C C . THR B 1 220 ? -0.387 -28.844 -22.469 1 98.81 220 THR B C 1
ATOM 4160 O O . THR B 1 220 ? -0.981 -27.984 -23.125 1 98.81 220 THR B O 1
ATOM 4163 N N . HIS B 1 221 ? -0.264 -28.766 -21.141 1 98.94 221 HIS B N 1
ATOM 4164 C CA . HIS B 1 221 ? -0.555 -27.547 -20.391 1 98.94 221 HIS B CA 1
ATOM 4165 C C . HIS B 1 221 ? 0.722 -26.781 -20.078 1 98.94 221 HIS B C 1
ATOM 4167 O O . HIS B 1 221 ? 1.689 -27.344 -19.562 1 98.94 221 HIS B O 1
ATOM 4173 N N . ILE B 1 222 ? 0.687 -25.469 -20.375 1 98.88 222 ILE B N 1
ATOM 4174 C CA . ILE B 1 222 ? 1.837 -24.594 -20.156 1 98.88 222 ILE B CA 1
ATOM 4175 C C . ILE B 1 222 ? 1.487 -23.531 -19.109 1 98.88 222 ILE B C 1
ATOM 4177 O O . ILE B 1 222 ? 0.455 -22.859 -19.219 1 98.88 222 ILE B O 1
ATOM 4181 N N . ASP B 1 223 ? 2.32 -23.406 -18.188 1 98.62 223 ASP B N 1
ATOM 4182 C CA . ASP B 1 223 ? 2.168 -22.5 -17.062 1 98.62 223 ASP B CA 1
ATOM 4183 C C . ASP B 1 223 ? 3.332 -21.516 -16.984 1 98.62 223 ASP B C 1
ATOM 4185 O O . ASP B 1 223 ? 4.473 -21.906 -16.719 1 98.62 223 ASP B O 1
ATOM 4189 N N . LEU B 1 224 ? 3.074 -20.234 -17.188 1 98.62 224 LEU B N 1
ATOM 4190 C CA . LEU B 1 224 ? 4.102 -19.188 -17.203 1 98.62 224 LEU B CA 1
ATOM 4191 C C . LEU B 1 224 ? 3.959 -18.266 -16 1 98.62 224 LEU B C 1
ATOM 4193 O O . LEU B 1 224 ? 3.014 -17.484 -15.93 1 98.62 224 LEU B O 1
ATOM 4197 N N . ILE B 1 225 ? 5.027 -18.219 -15.094 1 97.81 225 ILE B N 1
ATOM 4198 C CA . ILE B 1 225 ? 4.863 -17.594 -13.789 1 97.81 225 ILE B CA 1
ATOM 4199 C C . ILE B 1 225 ? 6 -16.594 -13.547 1 97.81 225 ILE B C 1
ATOM 4201 O O . ILE B 1 225 ? 5.832 -15.609 -12.82 1 97.81 225 ILE B O 1
ATOM 4205 N N . GLY B 1 226 ? 7.086 -16.734 -14.133 1 93.81 226 GLY B N 1
ATOM 4206 C CA . GLY B 1 226 ? 8.32 -16.125 -13.664 1 93.81 226 GLY B CA 1
ATOM 4207 C C . GLY B 1 226 ? 8.438 -14.664 -14.031 1 93.81 226 GLY B C 1
ATOM 4208 O O . GLY B 1 226 ? 9.016 -13.875 -13.281 1 93.81 226 GLY B O 1
ATOM 4209 N N . ASN B 1 227 ? 7.934 -14.312 -15.141 1 87.06 227 ASN B N 1
ATOM 4210 C CA . ASN B 1 227 ? 8.172 -12.953 -15.625 1 87.06 227 ASN B CA 1
ATOM 4211 C C . ASN B 1 227 ? 6.91 -12.094 -15.523 1 87.06 227 ASN B C 1
ATOM 4213 O O . ASN B 1 227 ? 5.801 -12.594 -15.719 1 87.06 227 ASN B O 1
ATOM 4217 N N . HIS B 1 228 ? 7.262 -10.805 -15.156 1 87.38 228 HIS B N 1
ATOM 4218 C CA . HIS B 1 228 ? 6.172 -9.836 -15.203 1 87.38 228 HIS B CA 1
ATOM 4219 C C . HIS B 1 228 ? 6.641 -8.516 -15.812 1 87.38 228 HIS B C 1
ATOM 4221 O O . HIS B 1 228 ? 6.164 -7.445 -15.422 1 87.38 228 HIS B O 1
ATOM 4227 N N . ASP B 1 229 ? 7.656 -8.609 -16.578 1 91.25 229 ASP B N 1
ATOM 4228 C CA . ASP B 1 229 ? 8.148 -7.426 -17.281 1 91.25 229 ASP B CA 1
ATOM 4229 C C . ASP B 1 229 ? 7.648 -7.391 -18.719 1 91.25 229 ASP B C 1
ATOM 4231 O O . ASP B 1 229 ? 7.617 -8.422 -19.406 1 91.25 229 ASP B O 1
ATOM 4235 N N . LYS B 1 230 ? 7.414 -6.203 -19.234 1 92.75 230 LYS B N 1
ATOM 4236 C CA . LYS B 1 230 ? 6.785 -6.016 -20.531 1 92.75 230 LYS B CA 1
ATOM 4237 C C . LYS B 1 230 ? 7.699 -6.492 -21.656 1 92.75 230 LYS B C 1
ATOM 4239 O O . LYS B 1 230 ? 7.227 -6.879 -22.734 1 92.75 230 LYS B O 1
ATOM 4244 N N . ASP B 1 231 ? 8.953 -6.469 -21.375 1 93.81 231 ASP B N 1
ATOM 4245 C CA . ASP B 1 231 ? 9.922 -6.711 -22.453 1 93.81 231 ASP B CA 1
ATOM 4246 C C . ASP B 1 231 ? 10.586 -8.078 -22.281 1 93.81 231 ASP B C 1
ATOM 4248 O O . ASP B 1 231 ? 11.586 -8.367 -22.953 1 93.81 231 ASP B O 1
ATOM 4252 N N . LYS B 1 232 ? 10.117 -8.852 -21.344 1 94.94 232 LYS B N 1
ATOM 4253 C CA . LYS B 1 232 ? 10.648 -10.195 -21.109 1 94.94 232 LYS B CA 1
ATOM 4254 C C . LYS B 1 232 ? 9.57 -11.258 -21.328 1 94.94 232 LYS B C 1
ATOM 4256 O O . LYS B 1 232 ? 8.375 -10.969 -21.234 1 94.94 232 LYS B O 1
ATOM 4261 N N . ARG B 1 233 ? 10.039 -12.422 -21.688 1 97.25 233 ARG B N 1
ATOM 4262 C CA . ARG B 1 233 ? 9.094 -13.508 -21.938 1 97.25 233 ARG B CA 1
ATOM 4263 C C . ARG B 1 233 ? 9.742 -14.867 -21.703 1 97.25 233 ARG B C 1
ATOM 4265 O O . ARG B 1 233 ? 10.922 -15.055 -22.016 1 97.25 233 ARG B O 1
ATOM 4272 N N . GLU B 1 234 ? 8.938 -15.781 -21.234 1 97.69 234 GLU B N 1
ATOM 4273 C CA . GLU B 1 234 ? 9.422 -17.141 -21 1 97.69 234 GLU B CA 1
ATOM 4274 C C . GLU B 1 234 ? 9.102 -18.047 -22.188 1 97.69 234 GLU B C 1
ATOM 4276 O O . GLU B 1 234 ? 9.688 -19.125 -22.328 1 97.69 234 GLU B O 1
ATOM 4281 N N . CYS B 1 235 ? 8.18 -17.672 -23.047 1 97.25 235 CYS B N 1
ATOM 4282 C CA . CYS B 1 235 ? 7.777 -18.484 -24.188 1 97.25 235 CYS B CA 1
ATOM 4283 C C . CYS B 1 235 ? 7.793 -17.672 -25.469 1 97.25 235 CYS B C 1
ATOM 4285 O O . CYS B 1 235 ? 7.871 -16.438 -25.438 1 97.25 235 CYS B O 1
ATOM 4287 N N . ASP B 1 236 ? 7.781 -18.344 -26.594 1 98.19 236 ASP B N 1
ATOM 4288 C CA . ASP B 1 236 ? 7.777 -17.625 -27.875 1 98.19 236 ASP B CA 1
ATOM 4289 C C . ASP B 1 236 ? 6.355 -17.391 -28.359 1 98.19 236 ASP B C 1
ATOM 4291 O O . ASP B 1 236 ? 5.391 -17.844 -27.734 1 98.19 236 ASP B O 1
ATOM 4295 N N . THR B 1 237 ? 6.227 -16.625 -29.391 1 98.44 237 THR B N 1
ATOM 4296 C CA . THR B 1 237 ? 4.938 -16.25 -29.969 1 98.44 237 THR B CA 1
ATOM 4297 C C . THR B 1 237 ? 4.199 -17.484 -30.469 1 98.44 237 THR B C 1
ATOM 4299 O O . THR B 1 237 ? 2.973 -17.562 -30.375 1 98.44 237 THR B O 1
ATOM 4302 N N . GLN B 1 238 ? 4.898 -18.484 -30.906 1 98 238 GLN B N 1
ATOM 4303 C CA . GLN B 1 238 ? 4.316 -19.719 -31.422 1 98 238 GLN B CA 1
ATOM 4304 C C . GLN B 1 238 ? 3.475 -20.422 -30.359 1 98 238 GLN B C 1
ATOM 4306 O O . GLN B 1 238 ? 2.373 -20.891 -30.656 1 98 238 GLN B O 1
ATOM 4311 N N . ILE B 1 239 ? 3.916 -20.469 -29.172 1 97.31 239 ILE B N 1
ATOM 4312 C CA . ILE B 1 239 ? 3.191 -21.109 -28.078 1 97.31 239 ILE B CA 1
ATOM 4313 C C . ILE B 1 239 ? 1.889 -20.359 -27.812 1 97.31 239 ILE B C 1
ATOM 4315 O O . ILE B 1 239 ? 0.839 -20.984 -27.609 1 97.31 239 ILE B O 1
ATOM 4319 N N . VAL B 1 240 ? 1.962 -19.062 -27.781 1 98.56 240 VAL B N 1
ATOM 4320 C CA . VAL B 1 240 ? 0.795 -18.234 -27.5 1 98.56 240 VAL B CA 1
ATOM 4321 C C . VAL B 1 240 ? -0.273 -18.453 -28.562 1 98.56 240 VAL B C 1
ATOM 4323 O O . VAL B 1 240 ? -1.449 -18.641 -28.25 1 98.56 240 VAL B O 1
ATOM 4326 N N . THR B 1 241 ? 0.142 -18.562 -29.828 1 98.12 241 THR B N 1
ATOM 4327 C CA . THR B 1 241 ? -0.803 -18.656 -30.938 1 98.12 241 THR B CA 1
ATOM 4328 C C . THR B 1 241 ? -1.366 -20.078 -31.047 1 98.12 241 THR B C 1
ATOM 4330 O O . THR B 1 241 ? -2.488 -20.266 -31.516 1 98.12 241 THR B O 1
ATOM 4333 N N . ARG B 1 242 ? -0.658 -21.047 -30.547 1 98.12 242 ARG B N 1
ATOM 4334 C CA . ARG B 1 242 ? -1.081 -22.438 -30.656 1 98.12 242 ARG B CA 1
ATOM 4335 C C . ARG B 1 242 ? -1.914 -22.844 -29.438 1 98.12 242 ARG B C 1
ATOM 4337 O O . ARG B 1 242 ? -2.51 -23.922 -29.422 1 98.12 242 ARG B O 1
ATOM 4344 N N . SER B 1 243 ? -1.979 -21.984 -28.5 1 98.56 243 SER B N 1
ATOM 4345 C CA . SER B 1 243 ? -2.605 -22.344 -27.234 1 98.56 243 SER B CA 1
ATOM 4346 C C . SER B 1 243 ? -3.93 -21.625 -27.031 1 98.56 243 SER B C 1
ATOM 4348 O O . SER B 1 243 ? -4.172 -20.578 -27.656 1 98.56 243 SER B O 1
ATOM 4350 N N . THR B 1 244 ? -4.828 -22.25 -26.281 1 98.75 244 THR B N 1
ATOM 4351 C CA . THR B 1 244 ? -5.891 -21.484 -25.625 1 98.75 244 THR B CA 1
ATOM 4352 C C . THR B 1 244 ? -5.375 -20.812 -24.375 1 98.75 244 THR B C 1
ATOM 4354 O O . THR B 1 244 ? -4.93 -21.469 -23.438 1 98.75 244 THR B O 1
ATOM 4357 N N . VAL B 1 245 ? -5.496 -19.438 -24.297 1 98.88 245 VAL B N 1
ATOM 4358 C CA . VAL B 1 245 ? -4.777 -18.656 -23.297 1 98.88 245 VAL B CA 1
ATOM 4359 C C . VAL B 1 245 ? -5.719 -18.266 -22.156 1 98.88 245 VAL B C 1
ATOM 4361 O O . VAL B 1 245 ? -6.805 -17.734 -22.391 1 98.88 245 VAL B O 1
ATOM 4364 N N . PHE B 1 246 ? -5.324 -18.562 -20.953 1 98.94 246 PHE B N 1
ATOM 4365 C CA . PHE B 1 246 ? -5.961 -18.172 -19.703 1 98.94 246 PHE B CA 1
ATOM 4366 C C . PHE B 1 246 ? -5.012 -17.344 -18.844 1 98.94 246 PHE B C 1
ATOM 4368 O O . PHE B 1 246 ? -3.791 -17.469 -18.953 1 98.94 246 PHE B O 1
ATOM 4375 N N . VAL B 1 247 ? -5.602 -16.516 -17.953 1 98.81 247 VAL B N 1
ATOM 4376 C CA . VAL B 1 247 ? -4.742 -15.633 -17.172 1 98.81 247 VAL B CA 1
ATOM 4377 C C . VAL B 1 247 ? -5.258 -15.547 -15.742 1 98.81 247 VAL B C 1
ATOM 4379 O O . VAL B 1 247 ? -6.391 -15.945 -15.461 1 98.81 247 VAL B O 1
ATOM 4382 N N . ASP B 1 248 ? -4.406 -15.078 -14.875 1 98.31 248 ASP B N 1
ATOM 4383 C CA . ASP B 1 248 ? -4.852 -14.828 -13.508 1 98.31 248 ASP B CA 1
ATOM 4384 C C . ASP B 1 248 ? -5.645 -13.523 -13.414 1 98.31 248 ASP B C 1
ATOM 4386 O O . ASP B 1 248 ? -6.645 -13.445 -12.703 1 98.31 248 ASP B O 1
ATOM 4390 N N . SER B 1 249 ? -5.141 -12.516 -14.141 1 97.25 249 SER B N 1
ATOM 4391 C CA . SER B 1 249 ? -5.754 -11.188 -14.156 1 97.25 249 SER B CA 1
ATOM 4392 C C . SER B 1 249 ? -5.523 -10.484 -15.492 1 97.25 249 SER B C 1
ATOM 4394 O O . SER B 1 249 ? -4.395 -10.109 -15.812 1 97.25 249 SER B O 1
ATOM 4396 N N . ARG B 1 250 ? -6.605 -10.242 -16.234 1 97.5 250 ARG B N 1
ATOM 4397 C CA . ARG B 1 250 ? -6.496 -9.594 -17.531 1 97.5 250 ARG B CA 1
ATOM 4398 C C . ARG B 1 250 ? -5.844 -8.219 -17.406 1 97.5 250 ARG B C 1
ATOM 4400 O O . ARG B 1 250 ? -4.906 -7.902 -18.156 1 97.5 250 ARG B O 1
ATOM 4407 N N . ILE B 1 251 ? -6.258 -7.445 -16.391 1 96.06 251 ILE B N 1
ATOM 4408 C CA . ILE B 1 251 ? -5.797 -6.07 -16.25 1 96.06 251 ILE B CA 1
ATOM 4409 C C . ILE B 1 251 ? -4.301 -6.055 -15.953 1 96.06 251 ILE B C 1
ATOM 4411 O O . ILE B 1 251 ? -3.564 -5.207 -16.469 1 96.06 251 ILE B O 1
ATOM 4415 N N . ASN B 1 252 ? -3.85 -6.965 -15.211 1 96.75 252 ASN B N 1
ATOM 4416 C CA . ASN B 1 252 ? -2.443 -6.984 -14.82 1 96.75 252 ASN B CA 1
ATOM 4417 C C . ASN B 1 252 ? -1.566 -7.566 -15.93 1 96.75 252 ASN B C 1
ATOM 4419 O O . ASN B 1 252 ? -0.49 -7.043 -16.219 1 96.75 252 ASN B O 1
ATOM 4423 N N . VAL B 1 253 ? -2 -8.672 -16.562 1 97.56 253 VAL B N 1
ATOM 4424 C CA . VAL B 1 253 ? -1.195 -9.312 -17.609 1 97.56 253 VAL B CA 1
ATOM 4425 C C . VAL B 1 253 ? -1.056 -8.383 -18.797 1 97.56 253 VAL B C 1
ATOM 4427 O O . VAL B 1 253 ? 0.017 -8.289 -19.406 1 97.56 253 VAL B O 1
ATOM 4430 N N . LEU B 1 254 ? -2.084 -7.641 -19.125 1 97.25 254 LEU B N 1
ATOM 4431 C CA . LEU B 1 254 ? -2.064 -6.75 -20.281 1 97.25 254 LEU B CA 1
ATOM 4432 C C . LEU B 1 254 ? -1.301 -5.465 -19.969 1 97.25 254 LEU B C 1
ATOM 4434 O O . LEU B 1 254 ? -0.948 -4.711 -20.875 1 97.25 254 LEU B O 1
ATOM 4438 N N . ALA B 1 255 ? -1.021 -5.312 -18.672 1 95 255 ALA B N 1
ATOM 4439 C CA . ALA B 1 255 ? -0.229 -4.152 -18.281 1 95 255 ALA B CA 1
ATOM 4440 C C . ALA B 1 255 ? 1.255 -4.5 -18.203 1 95 255 ALA B C 1
ATOM 4442 O O . ALA B 1 255 ? 2.113 -3.633 -18.391 1 95 255 ALA B O 1
ATOM 4443 N N . GLU B 1 256 ? 1.542 -5.828 -18.031 1 94.44 256 GLU B N 1
ATOM 4444 C CA . GLU B 1 256 ? 2.896 -6.039 -17.531 1 94.44 256 GLU B CA 1
ATOM 4445 C C . GLU B 1 256 ? 3.564 -7.223 -18.234 1 94.44 256 GLU B C 1
ATOM 4447 O O . GLU B 1 256 ? 4.793 -7.309 -18.281 1 94.44 256 GLU B O 1
ATOM 4452 N N . ALA B 1 257 ? 2.879 -8.195 -18.766 1 96.44 257 ALA B N 1
ATOM 4453 C CA . ALA B 1 257 ? 3.459 -9.5 -19.078 1 96.44 257 ALA B CA 1
ATOM 4454 C C . ALA B 1 257 ? 3.93 -9.555 -20.531 1 96.44 257 ALA B C 1
ATOM 4456 O O . ALA B 1 257 ? 3.119 -9.711 -21.453 1 96.44 257 ALA B O 1
ATOM 4457 N N . GLY B 1 258 ? 5.199 -9.57 -20.688 1 97.56 258 GLY B N 1
ATOM 4458 C CA . GLY B 1 258 ? 5.758 -9.656 -22.016 1 97.56 258 GLY B CA 1
ATOM 4459 C C . GLY B 1 258 ? 5.379 -10.938 -22.75 1 97.56 258 GLY B C 1
ATOM 4460 O O . GLY B 1 258 ? 5.297 -10.953 -23.969 1 97.56 258 GLY B O 1
ATOM 4461 N N . ASP B 1 259 ? 5.062 -11.984 -22.047 1 98.19 259 ASP B N 1
ATOM 4462 C CA . ASP B 1 259 ? 4.676 -13.266 -22.641 1 98.19 259 ASP B CA 1
ATOM 4463 C C . ASP B 1 259 ? 3.48 -13.094 -23.578 1 98.19 259 ASP B C 1
ATOM 4465 O O . ASP B 1 259 ? 3.34 -13.844 -24.547 1 98.19 259 ASP B O 1
ATOM 4469 N N . LEU B 1 260 ? 2.639 -12.094 -23.281 1 98.38 260 LEU B N 1
ATOM 4470 C CA . LEU B 1 260 ? 1.466 -11.875 -24.125 1 98.38 260 LEU B CA 1
ATOM 4471 C C . LEU B 1 260 ? 1.581 -10.547 -24.875 1 98.38 260 LEU B C 1
ATOM 4473 O O . LEU B 1 260 ? 1.119 -10.438 -26.016 1 98.38 260 LEU B O 1
ATOM 4477 N N . LEU B 1 261 ? 2.23 -9.539 -24.234 1 98.31 261 LEU B N 1
ATOM 4478 C CA . LEU B 1 261 ? 2.309 -8.211 -24.828 1 98.31 261 LEU B CA 1
ATOM 4479 C C . LEU B 1 261 ? 3.168 -8.234 -26.094 1 98.31 261 LEU B C 1
ATOM 4481 O O . LEU B 1 261 ? 2.869 -7.539 -27.062 1 98.31 261 LEU B O 1
ATOM 4485 N N . ILE B 1 262 ? 4.23 -9 -26.078 1 98.19 262 ILE B N 1
ATOM 4486 C CA . ILE B 1 262 ? 5.121 -9.07 -27.234 1 98.19 262 ILE B CA 1
ATOM 4487 C C . ILE B 1 262 ? 4.383 -9.695 -28.422 1 98.19 262 ILE B C 1
ATOM 4489 O O . ILE B 1 262 ? 4.332 -9.117 -29.5 1 98.19 262 ILE B O 1
ATOM 4493 N N . PRO B 1 263 ? 3.74 -10.844 -28.281 1 98.56 263 PRO B N 1
ATOM 4494 C CA . PRO B 1 263 ? 2.934 -11.383 -29.375 1 98.56 263 PRO B CA 1
ATOM 4495 C C . PRO B 1 263 ? 1.869 -10.398 -29.859 1 98.56 263 PRO B C 1
ATOM 4497 O O . PRO B 1 263 ? 1.553 -10.367 -31.062 1 98.56 263 PRO B O 1
ATOM 4500 N N . ILE B 1 264 ? 1.243 -9.625 -28.938 1 98.5 264 ILE B N 1
ATOM 4501 C CA . ILE B 1 264 ? 0.24 -8.633 -29.297 1 98.5 264 ILE B CA 1
ATOM 4502 C C . ILE B 1 264 ? 0.885 -7.547 -30.156 1 98.5 264 ILE B C 1
ATOM 4504 O O . ILE B 1 264 ? 0.349 -7.164 -31.203 1 98.5 264 ILE B O 1
ATOM 4508 N N . GLU B 1 265 ? 2 -7.094 -29.734 1 98.25 265 GLU B N 1
ATOM 4509 C CA . GLU B 1 265 ? 2.729 -6.078 -30.484 1 98.25 265 GLU B CA 1
ATOM 4510 C C . GLU B 1 265 ? 3.111 -6.594 -31.875 1 98.25 265 GLU B C 1
ATOM 4512 O O . GLU B 1 265 ? 3.125 -5.832 -32.844 1 98.25 265 GLU B O 1
ATOM 4517 N N . GLU B 1 266 ? 3.377 -7.883 -31.984 1 98.19 266 GLU B N 1
ATOM 4518 C CA . GLU B 1 266 ? 3.746 -8.531 -33.219 1 98.19 266 GLU B CA 1
ATOM 4519 C C . GLU B 1 266 ? 2.531 -8.719 -34.125 1 98.19 266 GLU B C 1
ATOM 4521 O O . GLU B 1 266 ? 2.668 -9.094 -35.312 1 98.19 266 GLU B O 1
ATOM 4526 N N . GLY B 1 267 ? 1.391 -8.516 -33.562 1 98.44 267 GLY B N 1
ATOM 4527 C CA . GLY B 1 267 ? 0.16 -8.688 -34.344 1 98.44 267 GLY B CA 1
ATOM 4528 C C . GLY B 1 267 ? -0.282 -10.133 -34.438 1 98.44 267 GLY B C 1
ATOM 4529 O O . GLY B 1 267 ? -1.173 -10.469 -35.219 1 98.44 267 GLY B O 1
ATOM 4530 N N . ALA B 1 268 ? 0.282 -11.016 -33.656 1 98.56 268 ALA B N 1
ATOM 4531 C CA . ALA B 1 268 ? 0.028 -12.445 -33.75 1 98.56 268 ALA B CA 1
ATOM 4532 C C . ALA B 1 268 ? -1.032 -12.891 -32.75 1 98.56 268 ALA B C 1
ATOM 4534 O O . ALA B 1 268 ? -1.554 -14.008 -32.844 1 98.56 268 ALA B O 1
ATOM 4535 N N . PHE B 1 269 ? -1.347 -12.031 -31.844 1 98.25 269 PHE B N 1
ATOM 4536 C CA . PHE B 1 269 ? -2.289 -12.289 -30.75 1 98.25 269 PHE B CA 1
ATOM 4537 C C . PHE B 1 269 ? -3.025 -11.008 -30.375 1 98.25 269 PHE B C 1
ATOM 4539 O O . PHE B 1 269 ? -2.574 -9.906 -30.688 1 98.25 269 PHE B O 1
ATOM 4546 N N . SER B 1 270 ? -4.211 -11.133 -29.766 1 98.38 270 SER B N 1
ATOM 4547 C CA . SER B 1 270 ? -4.938 -9.953 -29.297 1 98.38 270 SER B CA 1
ATOM 4548 C C . SER B 1 270 ? -5.543 -10.195 -27.922 1 98.38 270 SER B C 1
ATOM 4550 O O . SER B 1 270 ? -5.719 -11.336 -27.5 1 98.38 270 SER B O 1
ATOM 4552 N N . GLU B 1 271 ? -5.82 -9.133 -27.219 1 98.06 271 GLU B N 1
ATOM 4553 C CA . GLU B 1 271 ? -6.375 -9.203 -25.875 1 98.06 271 GLU B CA 1
ATOM 4554 C C . GLU B 1 271 ? -7.691 -9.977 -25.859 1 98.06 271 GLU B C 1
ATOM 4556 O O . GLU B 1 271 ? -7.996 -10.664 -24.891 1 98.06 271 GLU B O 1
ATOM 4561 N N . GLN B 1 272 ? -8.453 -9.906 -26.938 1 98 272 GLN B N 1
ATOM 4562 C CA . GLN B 1 272 ? -9.758 -10.555 -27.031 1 98 272 GLN B CA 1
ATOM 4563 C C . GLN B 1 272 ? -9.609 -12.07 -27.094 1 98 272 GLN B C 1
ATOM 4565 O O . GLN B 1 272 ? -10.57 -12.805 -26.875 1 98 272 GLN B O 1
ATOM 4570 N N . GLN B 1 273 ? -8.422 -12.531 -27.422 1 98.38 273 GLN B N 1
ATOM 4571 C CA . GLN B 1 273 ? -8.188 -13.961 -27.562 1 98.38 273 GLN B CA 1
ATOM 4572 C C . GLN B 1 273 ? -7.887 -14.609 -26.219 1 98.38 273 GLN B C 1
ATOM 4574 O O . GLN B 1 273 ? -7.766 -15.836 -26.125 1 98.38 273 GLN B O 1
ATOM 4579 N N . ILE B 1 274 ? -7.754 -13.852 -25.156 1 98.75 274 ILE B N 1
ATOM 4580 C CA . ILE B 1 274 ? -7.688 -14.414 -23.812 1 98.75 274 ILE B CA 1
ATOM 4581 C C . ILE B 1 274 ? -9.031 -15.047 -23.453 1 98.75 274 ILE B C 1
ATOM 4583 O O . ILE B 1 274 ? -10.055 -14.359 -23.422 1 98.75 274 ILE B O 1
ATOM 4587 N N . SER B 1 275 ? -9.031 -16.281 -23.141 1 98.69 275 SER B N 1
ATOM 4588 C CA . SER B 1 275 ? -10.258 -17.062 -23.031 1 98.69 275 SER B CA 1
ATOM 4589 C C . SER B 1 275 ? -10.977 -16.781 -21.719 1 98.69 275 SER B C 1
ATOM 4591 O O . SER B 1 275 ? -12.195 -16.625 -21.688 1 98.69 275 SER B O 1
ATOM 4593 N N . ALA B 1 276 ? -10.211 -16.734 -20.594 1 98.75 276 ALA B N 1
ATOM 4594 C CA . ALA B 1 276 ? -10.82 -16.531 -19.297 1 98.75 276 ALA B CA 1
ATOM 4595 C C . ALA B 1 276 ? -9.758 -16.219 -18.234 1 98.75 276 ALA B C 1
ATOM 4597 O O . ALA B 1 276 ? -8.578 -16.484 -18.438 1 98.75 276 ALA B O 1
ATOM 4598 N N . GLU B 1 277 ? -10.227 -15.633 -17.141 1 98.56 277 GLU B N 1
ATOM 4599 C CA . GLU B 1 277 ? -9.445 -15.531 -15.914 1 98.56 277 GLU B CA 1
ATOM 4600 C C . GLU B 1 277 ? -9.703 -16.719 -14.992 1 98.56 277 GLU B C 1
ATOM 4602 O O . GLU B 1 277 ? -10.75 -17.359 -15.086 1 98.56 277 GLU B O 1
ATOM 4607 N N . LEU B 1 278 ? -8.781 -16.938 -14.141 1 98.69 278 LEU B N 1
ATOM 4608 C CA . LEU B 1 278 ? -8.852 -18.062 -13.219 1 98.69 278 LEU B CA 1
ATOM 4609 C C . LEU B 1 278 ? -10.148 -18.016 -12.406 1 98.69 278 LEU B C 1
ATOM 4611 O O . LEU B 1 278 ? -10.812 -19.031 -12.234 1 98.69 278 LEU B O 1
ATOM 4615 N N . PRO B 1 279 ? -10.617 -16.828 -11.898 1 98.31 279 PRO B N 1
ATOM 4616 C CA . PRO B 1 279 ? -11.891 -16.812 -11.18 1 98.31 279 PRO B CA 1
ATOM 4617 C C . PRO B 1 279 ? -13.07 -17.25 -12.039 1 98.31 279 PRO B C 1
ATOM 4619 O O . PRO B 1 279 ? -14.031 -17.828 -11.523 1 98.31 279 PRO B O 1
ATOM 4622 N N . GLU B 1 280 ? -13.016 -17 -13.352 1 98.44 280 GLU B N 1
ATOM 4623 C CA . GLU B 1 280 ? -14.078 -17.422 -14.266 1 98.44 280 GLU B CA 1
ATOM 4624 C C . GLU B 1 280 ? -14.102 -18.938 -14.422 1 98.44 280 GLU B C 1
ATOM 4626 O O . GLU B 1 280 ? -15.156 -19.516 -14.695 1 98.44 280 GLU B O 1
ATOM 4631 N N . LEU B 1 281 ? -12.961 -19.594 -14.352 1 98.75 281 LEU B N 1
ATOM 4632 C CA . LEU B 1 281 ? -12.906 -21.062 -14.305 1 98.75 281 LEU B CA 1
ATOM 4633 C C . LEU B 1 281 ? -13.523 -21.578 -13.016 1 98.75 281 LEU B C 1
ATOM 4635 O O . LEU B 1 281 ? -14.352 -22.5 -13.047 1 98.75 281 LEU B O 1
ATOM 4639 N N . CYS B 1 282 ? -13.219 -20.953 -11.891 1 98.62 282 CYS B N 1
ATOM 4640 C CA . CYS B 1 282 ? -13.68 -21.391 -10.578 1 98.62 282 CYS B CA 1
ATOM 4641 C C . CYS B 1 282 ? -15.195 -21.234 -10.453 1 98.62 282 CYS B C 1
ATOM 4643 O O . CYS B 1 282 ? -15.852 -22.062 -9.828 1 98.62 282 CYS B O 1
ATOM 4645 N N . SER B 1 283 ? -15.742 -20.219 -11.047 1 97.75 283 SER B N 1
ATOM 4646 C CA . SER B 1 283 ? -17.172 -19.953 -10.945 1 97.75 283 SER B CA 1
ATOM 4647 C C . SER B 1 283 ? -17.969 -20.734 -11.977 1 97.75 283 SER B C 1
ATOM 4649 O O . SER B 1 283 ? -19.188 -20.719 -11.969 1 97.75 283 SER B O 1
ATOM 4651 N N . GLY B 1 284 ? -17.328 -21.328 -12.93 1 97.81 284 GLY B N 1
ATOM 4652 C CA . GLY B 1 284 ? -18 -22.125 -13.953 1 97.81 284 GLY B CA 1
ATOM 4653 C C . GLY B 1 284 ? -18.422 -21.312 -15.156 1 97.81 284 GLY B C 1
ATOM 4654 O O . GLY B 1 284 ? -19.109 -21.812 -16.047 1 97.81 284 GLY B O 1
ATOM 4655 N N . HIS B 1 285 ? -18.016 -20.109 -15.188 1 97.62 285 HIS B N 1
ATOM 4656 C CA . HIS B 1 285 ? -18.312 -19.266 -16.344 1 97.62 285 HIS B CA 1
ATOM 4657 C C . HIS B 1 285 ? -17.609 -19.766 -17.594 1 97.62 285 HIS B C 1
ATOM 4659 O O . HIS B 1 285 ? -18.078 -19.562 -18.703 1 97.62 285 HIS B O 1
ATOM 4665 N N . HIS B 1 286 ? -16.438 -20.344 -17.438 1 98.25 286 HIS B N 1
ATOM 4666 C CA . HIS B 1 286 ? -15.703 -21.031 -18.5 1 98.25 286 HIS B CA 1
ATOM 4667 C C . HIS B 1 286 ? -15.289 -22.438 -18.078 1 98.25 286 HIS B C 1
ATOM 4669 O O . HIS B 1 286 ? -14.883 -22.656 -16.922 1 98.25 286 HIS B O 1
ATOM 4675 N N . VAL B 1 287 ? -15.234 -23.375 -18.922 1 98 287 VAL B N 1
ATOM 4676 C CA . VAL B 1 287 ? -15.086 -24.781 -18.578 1 98 287 VAL B CA 1
ATOM 4677 C C . VAL B 1 287 ? -13.602 -25.141 -18.5 1 98 287 VAL B C 1
ATOM 4679 O O . VAL B 1 287 ? -13.227 -26.141 -17.891 1 98 287 VAL B O 1
ATOM 4682 N N . GLY B 1 288 ? -12.742 -24.344 -19.078 1 98.5 288 GLY B N 1
ATOM 4683 C CA . GLY B 1 288 ? -11.336 -24.672 -19.172 1 98.5 288 GLY B CA 1
ATOM 4684 C C . GLY B 1 288 ? -10.992 -25.484 -20.406 1 98.5 288 GLY B C 1
ATOM 4685 O O . GLY B 1 288 ? -11.391 -25.141 -21.516 1 98.5 288 GLY B O 1
ATOM 4686 N N . ARG B 1 289 ? -10.203 -26.5 -20.219 1 98.56 289 ARG B N 1
ATOM 4687 C CA . ARG B 1 289 ? -9.844 -27.375 -21.344 1 98.56 289 ARG B CA 1
ATOM 4688 C C . ARG B 1 289 ? -11.086 -27.984 -21.969 1 98.56 289 ARG B C 1
ATOM 4690 O O . ARG B 1 289 ? -11.977 -28.469 -21.266 1 98.56 289 ARG B O 1
ATOM 4697 N N . GLU B 1 290 ? -11.109 -28.016 -23.266 1 97.5 290 GLU B N 1
ATOM 4698 C CA . GLU B 1 290 ? -12.297 -28.484 -23.953 1 97.5 290 GLU B CA 1
ATOM 4699 C C . GLU B 1 290 ? -12.07 -29.859 -24.578 1 97.5 290 GLU B C 1
ATOM 4701 O O . GLU B 1 290 ? -13.023 -30.594 -24.859 1 97.5 290 GLU B O 1
ATOM 4706 N N . ASP B 1 291 ? -10.844 -30.188 -24.875 1 96.25 291 ASP B N 1
ATOM 4707 C CA . ASP B 1 291 ? -10.547 -31.516 -25.406 1 96.25 291 ASP B CA 1
ATOM 4708 C C . ASP B 1 291 ? -9.109 -31.922 -25.078 1 96.25 291 ASP B C 1
ATOM 4710 O O . ASP B 1 291 ? -8.312 -31.109 -24.641 1 96.25 291 ASP B O 1
ATOM 4714 N N . SER B 1 292 ? -8.75 -33.188 -25.375 1 97.38 292 SER B N 1
ATOM 4715 C CA . SER B 1 292 ? -7.5 -33.781 -24.906 1 97.38 292 SER B CA 1
ATOM 4716 C C . SER B 1 292 ? -6.324 -33.344 -25.781 1 97.38 292 SER B C 1
ATOM 4718 O O . SER B 1 292 ? -5.164 -33.531 -25.391 1 97.38 292 SER B O 1
ATOM 4720 N N . GLN B 1 293 ? -6.582 -32.781 -26.906 1 97.94 293 GLN B N 1
ATOM 4721 C CA . GLN B 1 293 ? -5.5 -32.375 -27.812 1 97.94 293 GLN B CA 1
ATOM 4722 C C . GLN B 1 293 ? -5.141 -30.922 -27.656 1 97.94 293 GLN B C 1
ATOM 4724 O O . GLN B 1 293 ? -4.102 -30.469 -28.141 1 97.94 293 GLN B O 1
ATOM 4729 N N . GLN B 1 294 ? -5.961 -30.219 -26.984 1 97.94 294 GLN B N 1
ATOM 4730 C CA . GLN B 1 294 ? -5.797 -28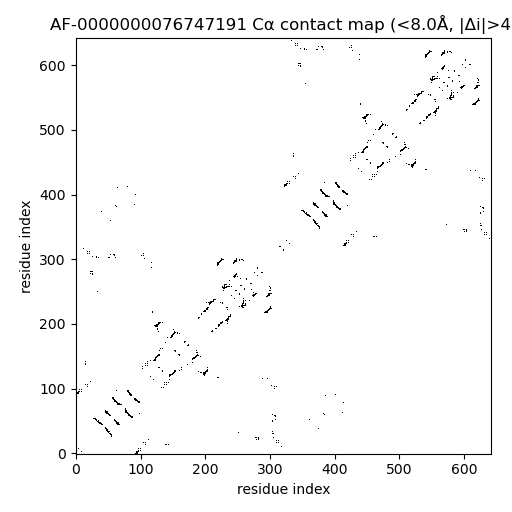.781 -26.812 1 97.94 294 GLN B CA 1
ATOM 4731 C C . GLN B 1 294 ? -4.516 -28.469 -26.031 1 97.94 294 GLN B C 1
ATOM 4733 O O . GLN B 1 294 ? -4.211 -29.109 -25.031 1 97.94 294 GLN B O 1
ATOM 4738 N N . ILE B 1 295 ? -3.75 -27.5 -26.562 1 98.69 295 ILE B N 1
ATOM 4739 C CA . ILE B 1 295 ? -2.682 -26.922 -25.766 1 98.69 295 ILE B CA 1
ATOM 4740 C C . ILE B 1 295 ? -3.229 -25.734 -24.953 1 98.69 295 ILE B C 1
ATOM 4742 O O . ILE B 1 295 ? -3.818 -24.812 -25.531 1 98.69 295 ILE B O 1
ATOM 4746 N N . THR B 1 296 ? -3.121 -25.766 -23.656 1 98.88 296 THR B N 1
ATOM 4747 C CA . THR B 1 296 ? -3.582 -24.672 -22.812 1 98.88 296 THR B CA 1
ATOM 4748 C C . THR B 1 296 ? -2.4 -23.906 -22.219 1 98.88 296 THR B C 1
ATOM 4750 O O . THR B 1 296 ? -1.347 -24.5 -21.953 1 98.88 296 THR B O 1
ATOM 4753 N N . LEU B 1 297 ? -2.578 -22.625 -22.078 1 98.88 297 LEU B N 1
ATOM 4754 C CA . LEU B 1 297 ? -1.559 -21.75 -21.516 1 98.88 297 LEU B CA 1
ATOM 4755 C C . LEU B 1 297 ? -2.145 -20.875 -20.422 1 98.88 297 LEU B C 1
ATOM 4757 O O . LEU B 1 297 ? -3.168 -20.219 -20.609 1 98.88 297 LEU B O 1
ATOM 4761 N N . TYR B 1 298 ? -1.567 -20.938 -19.25 1 98.88 298 TYR B N 1
ATOM 4762 C CA . TYR B 1 298 ? -1.914 -20.062 -18.141 1 98.88 298 TYR B CA 1
ATOM 4763 C C . TYR B 1 298 ? -0.788 -19.094 -17.844 1 98.88 298 TYR B C 1
ATOM 4765 O O . TYR B 1 298 ? 0.332 -19.5 -17.516 1 98.88 298 TYR B O 1
ATOM 4773 N N . LYS B 1 299 ? -1.036 -17.812 -17.984 1 98.81 299 LYS B N 1
ATOM 4774 C CA . LYS B 1 299 ? -0.09 -16.75 -17.625 1 98.81 299 LYS B CA 1
ATOM 4775 C C . LYS B 1 299 ? -0.523 -16.031 -16.359 1 98.81 299 LYS B C 1
ATOM 4777 O O . LYS B 1 299 ? -1.656 -15.555 -16.266 1 98.81 299 LYS B O 1
ATOM 4782 N N . SER B 1 300 ? 0.375 -16.016 -15.438 1 98.12 300 SER B N 1
ATOM 4783 C CA . SER B 1 300 ? 0.115 -15.32 -14.188 1 98.12 300 SER B CA 1
ATOM 4784 C C . SER B 1 300 ? 1.215 -14.305 -13.883 1 98.12 300 SER B C 1
ATOM 4786 O O . SER B 1 300 ? 2.396 -14.586 -14.094 1 98.12 300 SER B O 1
ATOM 4788 N N . VAL B 1 301 ? 0.828 -13.133 -13.461 1 96 301 VAL B N 1
ATOM 4789 C CA . VAL B 1 301 ? 1.794 -12.148 -12.992 1 96 301 VAL B CA 1
ATOM 4790 C C . VAL B 1 301 ? 1.672 -11.984 -11.477 1 96 301 VAL B C 1
ATOM 4792 O O . VAL B 1 301 ? 2.436 -11.234 -10.859 1 96 301 VAL B O 1
ATOM 4795 N N . GLY B 1 302 ? 0.829 -12.727 -10.883 1 94.19 302 GLY B N 1
ATOM 4796 C CA . GLY B 1 302 ? 0.536 -12.578 -9.461 1 94.19 302 GLY B CA 1
ATOM 4797 C C . GLY B 1 302 ? -0.637 -11.656 -9.188 1 94.19 302 GLY B C 1
ATOM 4798 O O . GLY B 1 302 ? -0.602 -10.477 -9.547 1 94.19 302 GLY B O 1
ATOM 4799 N N . SER B 1 303 ? -1.669 -12.195 -8.555 1 94.06 303 SER B N 1
ATOM 4800 C CA . SER B 1 303 ? -2.893 -11.445 -8.281 1 94.06 303 SER B CA 1
ATOM 4801 C C . SER B 1 303 ? -3.074 -11.195 -6.789 1 94.06 303 SER B C 1
ATOM 4803 O O . SER B 1 303 ? -2.803 -12.078 -5.973 1 94.06 303 SER B O 1
ATOM 4805 N N . ALA B 1 304 ? -3.576 -10.023 -6.492 1 97.69 304 ALA B N 1
ATOM 4806 C CA . ALA B 1 304 ? -3.891 -9.711 -5.102 1 97.69 304 ALA B CA 1
ATOM 4807 C C . ALA B 1 304 ? -5.016 -10.602 -4.578 1 97.69 304 ALA B C 1
ATOM 4809 O O . ALA B 1 304 ? -5.16 -10.781 -3.365 1 97.69 304 ALA B O 1
ATOM 4810 N N . LEU B 1 305 ? -5.801 -11.133 -5.473 1 97.81 305 LEU B N 1
ATOM 4811 C CA . LEU B 1 305 ? -6.863 -12.055 -5.07 1 97.81 305 LEU B CA 1
ATOM 4812 C C . LEU B 1 305 ? -6.277 -13.32 -4.449 1 97.81 305 LEU B C 1
ATOM 4814 O O . LEU B 1 305 ? -6.828 -13.852 -3.482 1 97.81 305 LEU B O 1
ATOM 4818 N N . ALA B 1 306 ? -5.184 -13.812 -5.031 1 98.25 306 ALA B N 1
ATOM 4819 C CA . ALA B 1 306 ? -4.5 -14.977 -4.465 1 98.25 306 ALA B CA 1
ATOM 4820 C C . ALA B 1 306 ? -3.98 -14.672 -3.061 1 98.25 306 ALA B C 1
ATOM 4822 O O . ALA B 1 306 ? -4.066 -15.508 -2.164 1 98.25 306 ALA B O 1
ATOM 4823 N N . ASP B 1 307 ? -3.459 -13.484 -2.828 1 98.31 307 ASP B N 1
ATOM 4824 C CA . ASP B 1 307 ? -3.016 -13.062 -1.504 1 98.31 307 ASP B CA 1
ATOM 4825 C C . ASP B 1 307 ? -4.184 -13.008 -0.524 1 98.31 307 ASP B C 1
ATOM 4827 O O . ASP B 1 307 ? -4.082 -13.5 0.603 1 98.31 307 ASP B O 1
ATOM 4831 N N . LEU B 1 308 ? -5.281 -12.383 -0.981 1 98.12 308 LEU B N 1
ATOM 4832 C CA . LEU B 1 308 ? -6.48 -12.273 -0.158 1 98.12 308 LEU B CA 1
ATOM 4833 C C . LEU B 1 308 ? -6.973 -13.656 0.27 1 98.12 308 LEU B C 1
ATOM 4835 O O . LEU B 1 308 ? -7.293 -13.867 1.441 1 98.12 308 LEU B O 1
ATOM 4839 N N . ALA B 1 309 ? -6.984 -14.594 -0.668 1 97.5 309 ALA B N 1
ATOM 4840 C CA . ALA B 1 309 ? -7.434 -15.953 -0.388 1 97.5 309 ALA B CA 1
ATOM 4841 C C . ALA B 1 309 ? -6.512 -16.641 0.611 1 97.5 309 ALA B C 1
ATOM 4843 O O . ALA B 1 309 ? -6.977 -17.328 1.532 1 97.5 309 ALA B O 1
ATOM 4844 N N . ALA B 1 310 ? -5.238 -16.5 0.405 1 97.88 310 ALA B N 1
ATOM 4845 C CA . ALA B 1 310 ? -4.266 -17.125 1.296 1 97.88 310 ALA B CA 1
ATOM 4846 C C . ALA B 1 310 ? -4.352 -16.547 2.701 1 97.88 310 ALA B C 1
ATOM 4848 O O . ALA B 1 310 ? -4.293 -17.266 3.693 1 97.88 310 ALA B O 1
ATOM 4849 N N . VAL B 1 311 ? -4.488 -15.227 2.809 1 98.06 311 VAL B N 1
ATOM 4850 C CA . VAL B 1 311 ? -4.617 -14.547 4.098 1 98.06 311 VAL B CA 1
ATOM 4851 C C . VAL B 1 311 ? -5.879 -15.031 4.805 1 98.06 311 VAL B C 1
ATOM 4853 O O . VAL B 1 311 ? -5.852 -15.344 6 1 98.06 311 VAL B O 1
ATOM 4856 N N . LYS B 1 312 ? -6.969 -15.07 4.062 1 96.94 312 LYS B N 1
ATOM 4857 C CA . LYS B 1 312 ? -8.219 -15.578 4.625 1 96.94 312 LYS B CA 1
ATOM 4858 C C . LYS B 1 312 ? -8.031 -16.984 5.195 1 96.94 312 LYS B C 1
ATOM 4860 O O . LYS B 1 312 ? -8.484 -17.266 6.309 1 96.94 312 LYS B O 1
ATOM 4865 N N . PHE B 1 313 ? -7.363 -17.828 4.445 1 96.44 313 PHE B N 1
ATOM 4866 C CA . PHE B 1 313 ? -7.109 -19.203 4.867 1 96.44 313 PHE B CA 1
ATOM 4867 C C . PHE B 1 313 ? -6.34 -19.219 6.184 1 96.44 313 PHE B C 1
ATOM 4869 O O . PHE B 1 313 ? -6.742 -19.906 7.129 1 96.44 313 PHE B O 1
ATOM 4876 N N . VAL B 1 314 ? -5.266 -18.484 6.297 1 97.38 314 VAL B N 1
ATOM 4877 C CA . VAL B 1 314 ? -4.391 -18.484 7.469 1 97.38 314 VAL B CA 1
ATOM 4878 C C . VAL B 1 314 ? -5.145 -17.922 8.672 1 97.38 314 VAL B C 1
ATOM 4880 O O . VAL B 1 314 ? -5.105 -18.484 9.758 1 97.38 314 VAL B O 1
ATOM 4883 N N . LEU B 1 315 ? -5.859 -16.812 8.477 1 96.94 315 LEU B N 1
ATOM 4884 C CA . LEU B 1 315 ? -6.551 -16.172 9.586 1 96.94 315 LEU B CA 1
ATOM 4885 C C . LEU B 1 315 ? -7.684 -17.047 10.109 1 96.94 315 LEU B C 1
ATOM 4887 O O . LEU B 1 315 ? -7.984 -17.031 11.305 1 96.94 315 LEU B O 1
ATOM 4891 N N . THR B 1 316 ? -8.336 -17.75 9.172 1 94.31 316 THR B N 1
ATOM 4892 C CA . THR B 1 316 ? -9.367 -18.703 9.586 1 94.31 316 THR B CA 1
ATOM 4893 C C . THR B 1 316 ? -8.773 -19.812 10.445 1 94.31 316 THR B C 1
ATOM 4895 O O . THR B 1 316 ? -9.32 -20.156 11.492 1 94.31 316 THR B O 1
ATOM 4898 N N . GLN B 1 317 ? -7.664 -20.375 10.039 1 93.06 317 GLN B N 1
ATOM 4899 C CA . GLN B 1 317 ? -6.996 -21.438 10.789 1 93.06 317 GLN B CA 1
ATOM 4900 C C . GLN B 1 317 ? -6.543 -20.938 12.156 1 93.06 317 GLN B C 1
ATOM 4902 O O . GLN B 1 317 ? -6.527 -21.688 13.125 1 93.06 317 GLN B O 1
ATOM 4907 N N . LYS B 1 318 ? -6.195 -19.641 12.266 1 92.81 318 LYS B N 1
ATOM 4908 C CA . LYS B 1 318 ? -5.707 -19.047 13.508 1 92.81 318 LYS B CA 1
ATOM 4909 C C . LYS B 1 318 ? -6.855 -18.469 14.328 1 92.81 318 LYS B C 1
ATOM 4911 O O . LYS B 1 318 ? -6.637 -17.906 15.406 1 92.81 318 LYS B O 1
ATOM 4916 N N . GLN B 1 319 ? -8.109 -18.516 13.898 1 88.19 319 GLN B N 1
ATOM 4917 C CA . GLN B 1 319 ? -9.32 -18.062 14.57 1 88.19 319 GLN B CA 1
ATOM 4918 C C . GLN B 1 319 ? -9.25 -16.578 14.883 1 88.19 319 GLN B C 1
ATOM 4920 O O . GLN B 1 319 ? -9.57 -16.156 16 1 88.19 319 GLN B O 1
ATOM 4925 N N . VAL B 1 320 ? -8.672 -15.836 14.055 1 83.12 320 VAL B N 1
ATOM 4926 C CA . VAL B 1 320 ? -8.586 -14.391 14.219 1 83.12 320 VAL B CA 1
ATOM 4927 C C . VAL B 1 320 ? -9.906 -13.742 13.781 1 83.12 320 VAL B C 1
ATOM 4929 O O . VAL B 1 320 ? -10.312 -12.719 14.336 1 83.12 320 VAL B O 1
ATOM 4932 N N . PHE B 1 321 ? -10.602 -14.211 12.812 1 71.25 321 PHE B N 1
ATOM 4933 C CA . PHE B 1 321 ? -11.898 -13.625 12.5 1 71.25 321 PHE B CA 1
ATOM 4934 C C . PHE B 1 321 ? -12.914 -14.703 12.141 1 71.25 321 PHE B C 1
ATOM 4936 O O . PHE B 1 321 ? -12.539 -15.828 11.797 1 71.25 321 PHE B O 1
#

pLDDT: mean 96.66, std 3.06, range [70.5, 98.94]

Secondary structure (DSSP, 8-state):
-EEE-HHHHHHH--HHHHHHHHHHHTTS--B-PPPEEEESSTT---EEEEEEEE-SSEEEEEEEEE-GGGGGGT--SEEEEEEEEETTT--EEEEEEHHHHHHHHHHHHHHHHHHHHS-TT--EEEEE--STTHHHHHHHHHTTS---EEEEE-SSHHHHHHHHHHHHHSHHHHTS-GGG--EEEE-S-HHHHGGG-SEEEE----SS-SS-GGGPPTT-EEEE-S---TT--SS-HHHHHHSEEEES-HHHHHHH-HHHHHHHHTTS--GGGEEEEHHHHHTTSS----STT--EEEE----HHHHHHHHHHHHHHTT--/-EEE-HHHHHHH--HHHHHHHHHHHTTS--B-PPPEEEESSTT---EEEEEEEE-SSEEEEEEEEE-GGGGGGT--SEEEEEEEEETTT--EEEEEEHHHHHHHHHHHHHHHHHHHHS-TT--EEEEE--STTHHHHHHHHHTTS---EEEEE-SSHHHHHHHHHHHHHSHHHHTS-GGG--EEEE-S-HHHHGGG-SEEEE----SS-SS-GGGPPTT-EEEE-S---TT--SS-HHHHHHSEEEES-HHHHHHH-HHHHHHHHTTS--GGGEEEEHHHHHTTSS----STT--EEEE----HHHHHHHHHHHHHHTT--

Radius of gyration: 28.1 Å; Cα contacts (8 Å, |Δi|>4): 1489; chains: 2; bounding box: 46×86×66 Å

Organism: NCBI:txid190893

InterPro domains:
  IPR003462 Ornithine cyclodeaminase/mu-crystallin [PF02423] (22-315)
  IPR003462 Ornithine cyclodeaminase/mu-crystallin [PIRSF001439] (3-316)
  IPR003462 Ornithine cyclodeaminase/mu-crystallin [PTHR13812] (4-316)
  IPR023401 Ornithine cyclodeaminase, N-terminal [G3DSA:3.30.1780.10] (5-316)
  IPR036291 NAD(P)-binding domain superfamily [SSF51735] (1-316)

Nearest PDB structures (foldseek):
  6t3e-assembly1_A  TM=9.407E-01  e=5.101E-35  Thermococcus litoralis DSM 5473
  1x7d-assembly1_A  TM=8.955E-01  e=5.748E-25  Pseudomonas putida
  5yu0-assembly1_B  TM=8.475E-01  e=5.590E-24  Streptomyces pristinaespiralis
  8j1c-assembly2_D  TM=8.799E-01  e=1.171E-23  Pseudomonas veronii
  8j1g-assembly2_C  TM=8.813E-01  e=1.139E-22  Pseudomonas veronii

Solvent-accessible surface area (backbone atoms only — not comparable to full-atom values): 32449 Å² total; per-residue (Å²): 104,47,78,42,47,54,69,61,49,55,73,63,58,46,62,56,59,51,31,53,49,37,44,54,49,44,55,47,75,64,51,63,60,75,61,46,78,39,60,76,41,90,94,43,78,39,28,43,32,43,27,42,26,32,43,84,60,36,34,34,34,37,44,35,24,36,27,74,67,32,50,82,73,76,40,65,31,61,34,36,36,27,44,34,22,34,47,85,62,36,46,62,48,34,41,36,43,26,48,62,46,47,43,52,37,53,22,23,50,53,25,50,46,39,62,42,37,35,52,82,78,38,28,26,37,34,36,38,30,51,49,90,50,42,43,42,41,57,56,21,40,48,60,64,28,69,34,52,35,36,38,30,28,36,96,48,61,69,47,17,48,49,38,49,50,50,38,63,68,31,66,77,48,64,67,43,54,78,92,62,50,56,50,74,47,72,48,95,46,60,60,76,44,34,79,70,38,35,30,38,38,35,48,36,79,46,60,50,52,68,46,61,41,84,56,58,49,75,25,24,21,37,37,44,52,39,43,54,40,56,84,22,16,59,50,38,57,59,39,60,62,66,27,55,34,30,27,59,42,66,72,48,40,77,69,23,21,11,57,55,48,46,28,34,73,70,65,67,44,54,81,83,63,53,73,45,35,48,41,36,46,55,59,60,77,39,79,58,54,85,56,77,56,48,28,28,31,39,43,32,67,77,54,34,60,47,53,49,32,48,50,50,52,45,36,50,73,68,65,73,105,107,48,78,42,48,54,67,62,49,55,74,61,59,46,62,57,58,50,32,54,48,36,44,54,48,44,56,48,75,63,51,61,60,76,60,46,77,40,59,76,41,91,95,44,78,38,28,42,32,44,29,41,24,34,43,86,60,36,32,34,33,36,41,34,23,36,28,74,68,32,48,83,74,75,39,64,32,62,34,36,37,27,44,33,24,35,46,87,62,33,46,62,47,34,41,34,41,27,47,61,48,46,41,51,37,53,23,24,50,52,25,51,47,38,62,42,37,36,52,82,80,38,27,26,37,36,36,38,30,52,50,89,52,41,43,42,41,58,56,21,40,48,59,66,28,71,33,53,34,35,37,30,28,38,97,48,62,69,47,16,48,49,36,50,51,50,38,62,70,32,66,78,48,64,68,44,54,76,92,63,49,56,50,71,45,69,49,93,45,62,61,73,44,34,79,70,38,35,31,39,38,38,49,35,79,47,60,50,51,67,46,62,40,85,57,57,48,75,23,24,21,38,35,43,52,38,44,56,40,56,83,21,14,61,50,38,57,60,38,58,63,66,26,53,35,32,27,59,41,68,71,48,37,78,70,23,22,11,57,55,47,45,29,33,74,71,67,69,44,55,80,84,61,52,71,46,35,47,41,37,45,55,59,59,76,39,80,60,54,85,56,76,56,49,28,28,31,39,43,34,68,78,54,35,60,49,52,48,32,47,50,51,51,45,36,49,74,66,64,72,107

Foldseek 3Di:
DEEQELVLLVVLDDLLLLLVLLLVLLQADKDWPAKDWAAPDVPDPWTWIWTWMDGQFKTKIKIKTAQPCVVVVVDDRMFIKMWIAGNVPGHTQYIYGVPSLCLSLLLSLLLSLCLQAADQAFAEEEEEDLDPNRLNNVLNVLSRHQHAEYEYEYPDQVSSVVSQVCNCPDPSQVVDDPSRHYYYYYDHAPLVCQVPGQEYEYAAQAQDARYDLVSHFFQHEYEYEHFFAQRGAHHDLSNVLQAQEEEQDLVRCCVTPNNQNVNVVVVSDDSVSNDYHSSCCSNVVDRHHDDRRHYHYYYYHDTVSSVVSSVVSSCVSVVSD/DEEQELVLLVVLDDLLLLLVLLLVLLLADKDWPAKDWAAPDVPDPWTWIWTWMDGQFKTKIKIKTAQPCVVVVVDDRMFIKMWIAGNVPGHTQYIYGVPNLCLSLLLSLLLSLCLLAADQAFAEEEEEDLDPNRLNNVLNVLSRHQHAEYEYEYPDQVSSVVSQVCNCPDPSQVVDDPSSHYYYYYDHAPLVCQVPGQEYEYAAQAQDARYDLVSHFFQHEYEYEHFFAQRGAHHDLSNVLQAQEEEQDLVRCCVTPNNQNVNVVVVSDDSVSNDYHSSCCSNVVDRHHDDRRHYHYYYYHDTVSSVVSSVVSSCVSVVSD

Sequence (642 aa):
MINIDAQQIVNCLSMRGLIESMRQTYTEQATVPQRRVMPLEDGSYDAFALLPAWSESLITVKAFTYFPNNAEQGKDSLASKILAFDRANGEPLALLDGKVLTFWRTAAASALAADYLARQDASRLLICGTGNLAPYMAWAYAAVRPLSKVLVWGRDEAKARQTMDEILSASEYQALPESKRFSVEVVDSVDQALSEVDMVTCVTGTSQPLFNGRNVQAGTHIDLIGNHDKDKRECDTQIVTRSTVFVDSRINVLAEAGDLLIPIEEGAFSEQQISAELPELCSGHHVGREDSQQITLYKSVGSALADLAAVKFVLTQKQVFMINIDAQQIVNCLSMRGLIESMRQTYTEQATVPQRRVMPLEDGSYDAFALLPAWSESLITVKAFTYFPNNAEQGKDSLASKILAFDRANGEPLALLDGKVLTFWRTAAASALAADYLARQDASRLLICGTGNLAPYMAWAYAAVRPLSKVLVWGRDEAKARQTMDEILSASEYQALPESKRFSVEVVDSVDQALSEVDMVTCVTGTSQPLFNGRNVQAGTHIDLIGNHDKDKRECDTQIVTRSTVFVDSRINVLAEAGDLLIPIEEGAFSEQQISAELPELCSGHHVGREDSQQITLYKSVGSALADLAAVKFVLTQKQVF